Protein AF-A0A938SEF7-F1 (afdb_monomer_lite)

pLDDT: mean 90.18, std 11.45, range [48.34, 98.88]

Radius of gyration: 20.9 Å; chains: 1; bounding box: 61×45×55 Å

Sequence (382 aa):
GDTSIVAHPYFREIFPYLALYFTAPRKSGLPNFADSTYQPDLLPTIKTAQAYIQDPRINQHLREHFQAPAGGLLSVHCFTPVGPSQDYADLPLDRAFNMGWVALRSAWRDEDGTLFAFNSSPSELGHCHRDANSFVVNVAGQWLATDPGYHEPNPGPDRDFSDGTEGHNSVTVDGQGQCRLGGGKIADFFTSPELAYVLGDAASGYTADLLKTFRRHVIYVRPDYFLVFDEMESDGTPRSFASLLHTDTQGRLSVSGATVLIEKNRQRLWTQVLMPSSPEIETAASARYGPYVRIRAPEKFVKGHHLMLLTPQPAAERTALAQPPAQGEARQEGRQFVVIVRLASRQDTVVINPARVSFNFRGQSGNGPVLLIRDGKAYTGQ

Foldseek 3Di:
DDCVVLPDVCLQPPLLVQCQLQQFAPSLAGAQAFQGDRHDPCPQVNLVSCVPNVPQQSLQVCVPNHDQDPDDPSSPPRPHSPHHHDHPQVPFSKDDDQQQKIWHKQGSHDLQIKIKIFGFGLDQDPRHALAHRFIWMDGSSDTFFHAPRRADPDDDDSNCLRRFNVRTQAKDKLNHTFPGPSQKHFPDWFGDPFKIKTKMWRQRSHDLQRWDTWIWIWMCGHPWKIKTKIKTAHNPDFIKMWGKTDDFAQWDWDDDFQWIWIDHPQKIKIKGKQPPVHWDWDWDADPGGGIMIITTDPTTGNIGMTIIMIGIDSHDDPPDPDDGQKDWHWDDDPQKIWIWIDGPVFIKIKIAHPVQQWDDDPNDTGGGGMWIATPNDIDYRD

Structure (mmCIF, N/CA/C/O backbone):
data_AF-A0A938SEF7-F1
#
_entry.id   AF-A0A938SEF7-F1
#
loop_
_atom_site.group_PDB
_atom_site.id
_atom_site.type_symbol
_atom_site.label_atom_id
_atom_site.label_alt_id
_atom_site.label_comp_id
_atom_site.label_asym_id
_atom_site.label_entity_id
_atom_site.label_seq_id
_atom_site.pdbx_PDB_ins_code
_atom_site.Cartn_x
_atom_site.Cartn_y
_atom_site.Cartn_z
_atom_site.occupancy
_atom_site.B_iso_or_equiv
_atom_site.auth_seq_id
_atom_site.auth_comp_id
_atom_site.auth_asym_id
_atom_site.auth_atom_id
_atom_site.pdbx_PDB_model_num
ATOM 1 N N . GLY A 1 1 ? 37.277 -12.737 -15.218 1.00 62.75 1 GLY A N 1
ATOM 2 C CA . GLY A 1 1 ? 36.985 -12.344 -13.827 1.00 62.75 1 GLY A CA 1
ATOM 3 C C . GLY A 1 1 ? 36.251 -13.474 -13.143 1.00 62.75 1 GLY A C 1
ATOM 4 O O . GLY A 1 1 ? 35.706 -14.319 -13.845 1.00 62.75 1 GLY A O 1
ATOM 5 N N . ASP A 1 2 ? 36.267 -13.505 -11.814 1.00 71.50 2 ASP A N 1
ATOM 6 C CA . ASP A 1 2 ? 35.466 -14.451 -11.034 1.00 71.50 2 ASP A CA 1
ATOM 7 C C . ASP A 1 2 ? 33.967 -14.182 -11.260 1.00 71.50 2 ASP A C 1
ATOM 9 O O . ASP A 1 2 ? 33.503 -13.052 -11.118 1.00 71.50 2 ASP A O 1
ATOM 13 N N . THR A 1 3 ? 33.225 -15.214 -11.665 1.00 71.50 3 THR A N 1
ATOM 14 C CA . THR A 1 3 ? 31.781 -15.138 -11.944 1.00 71.50 3 THR A CA 1
ATOM 15 C C . THR A 1 3 ? 30.930 -15.655 -10.781 1.00 71.50 3 THR A C 1
ATOM 17 O O . THR A 1 3 ? 29.703 -15.649 -10.871 1.00 71.50 3 THR A O 1
ATOM 20 N N . SER A 1 4 ? 31.553 -16.061 -9.669 1.00 79.31 4 SER A N 1
ATOM 21 C CA . SER A 1 4 ? 30.877 -16.598 -8.483 1.00 79.31 4 SER A CA 1
ATOM 22 C C . SER A 1 4 ? 29.815 -15.644 -7.918 1.00 79.31 4 SER A C 1
ATOM 24 O O . SER A 1 4 ? 28.716 -16.076 -7.573 1.00 79.31 4 SER A O 1
ATOM 26 N N . ILE A 1 5 ? 30.090 -14.335 -7.915 1.00 76.19 5 ILE A N 1
ATOM 27 C CA . ILE A 1 5 ? 29.175 -13.301 -7.406 1.00 76.19 5 ILE A CA 1
ATOM 28 C C . ILE A 1 5 ? 27.903 -13.216 -8.261 1.00 76.19 5 ILE A C 1
ATOM 30 O O . ILE A 1 5 ? 26.797 -13.251 -7.729 1.00 76.19 5 ILE A O 1
ATOM 34 N N . VAL A 1 6 ? 28.033 -13.156 -9.590 1.00 75.56 6 VAL A N 1
ATOM 35 C CA . VAL A 1 6 ? 26.884 -13.055 -10.517 1.00 75.56 6 VAL A CA 1
ATOM 36 C C . VAL A 1 6 ? 26.132 -14.380 -10.685 1.00 75.56 6 VAL A C 1
ATOM 38 O O . VAL A 1 6 ? 25.010 -14.406 -11.191 1.00 75.56 6 VAL A O 1
ATOM 41 N N . ALA A 1 7 ? 26.728 -15.490 -10.244 1.00 77.19 7 ALA A N 1
ATOM 42 C CA . ALA A 1 7 ? 26.057 -16.779 -10.153 1.00 77.19 7 ALA A CA 1
ATOM 43 C C . ALA A 1 7 ? 25.127 -16.888 -8.932 1.00 77.19 7 ALA A C 1
ATOM 45 O O . ALA A 1 7 ? 24.267 -17.769 -8.915 1.00 77.19 7 ALA A O 1
ATOM 46 N N . HIS A 1 8 ? 25.261 -16.002 -7.937 1.00 84.94 8 HIS A N 1
ATOM 47 C CA . HIS A 1 8 ? 24.421 -16.025 -6.744 1.00 84.94 8 HIS A CA 1
ATOM 48 C C . HIS A 1 8 ? 22.935 -15.785 -7.100 1.00 84.94 8 HIS A C 1
ATOM 50 O O . HIS A 1 8 ? 22.638 -14.843 -7.847 1.00 84.94 8 HIS A O 1
ATOM 56 N N . PRO A 1 9 ? 21.979 -16.558 -6.535 1.00 84.38 9 PRO A N 1
ATOM 57 C CA . PRO A 1 9 ? 20.551 -16.447 -6.860 1.00 84.38 9 PRO A CA 1
ATOM 58 C C . PRO A 1 9 ? 19.982 -15.033 -6.723 1.00 84.38 9 PRO A C 1
ATOM 60 O O . PRO A 1 9 ? 19.141 -14.630 -7.516 1.00 84.38 9 PRO A O 1
ATOM 63 N N . TYR A 1 10 ? 20.494 -14.233 -5.782 1.00 85.19 10 TYR A N 1
ATOM 64 C CA . TYR A 1 10 ? 20.115 -12.822 -5.636 1.00 85.19 10 TYR A CA 1
ATOM 65 C C . TYR A 1 10 ? 20.221 -12.029 -6.948 1.00 85.19 10 TYR A C 1
ATOM 67 O O . TYR A 1 10 ? 19.279 -11.331 -7.325 1.00 85.19 10 TYR A O 1
ATOM 75 N N . PHE A 1 11 ? 21.340 -12.158 -7.665 1.00 82.25 11 PHE A N 1
ATOM 76 C CA . PHE A 1 11 ? 21.549 -11.417 -8.906 1.00 82.25 11 PHE A CA 1
ATOM 77 C C . PHE A 1 11 ? 20.702 -11.965 -10.049 1.00 82.25 11 PHE A C 1
ATOM 79 O O . PHE A 1 11 ? 20.341 -11.192 -10.924 1.00 82.25 11 PHE A O 1
ATOM 86 N N . ARG A 1 12 ? 20.341 -13.253 -10.031 1.00 79.56 12 ARG A N 1
ATOM 87 C CA . ARG A 1 12 ? 19.528 -13.898 -11.076 1.00 79.56 12 ARG A CA 1
ATOM 88 C C . ARG A 1 12 ? 18.030 -13.695 -10.893 1.00 79.56 12 ARG A C 1
ATOM 90 O O . ARG A 1 12 ? 17.324 -13.419 -11.855 1.00 79.56 12 ARG A O 1
ATOM 97 N N . GLU A 1 13 ? 17.550 -13.827 -9.665 1.00 79.88 13 GLU A N 1
ATOM 98 C CA . GLU A 1 13 ? 16.127 -14.009 -9.385 1.00 79.88 13 GLU A CA 1
ATOM 99 C C . GLU A 1 13 ? 15.505 -12.836 -8.638 1.00 79.88 13 GLU A C 1
ATOM 101 O O . GLU A 1 13 ? 14.303 -12.616 -8.774 1.00 79.88 13 GLU A O 1
ATOM 106 N N . ILE A 1 14 ? 16.287 -12.082 -7.861 1.00 85.38 14 ILE A N 1
ATOM 107 C CA . ILE A 1 14 ? 15.764 -11.030 -6.981 1.00 85.38 14 ILE A CA 1
ATOM 108 C C . ILE A 1 14 ? 16.002 -9.662 -7.608 1.00 85.38 14 ILE A 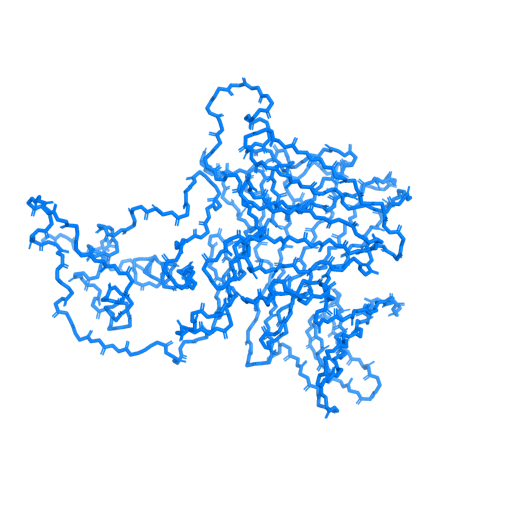C 1
ATOM 110 O O . ILE A 1 14 ? 15.048 -8.976 -7.965 1.00 85.38 14 ILE A O 1
ATOM 114 N N . PHE A 1 15 ? 17.262 -9.268 -7.780 1.00 85.12 15 PHE A N 1
ATOM 115 C CA . PHE A 1 15 ? 17.613 -7.888 -8.105 1.00 85.12 15 PHE A CA 1
ATOM 116 C C . PHE A 1 15 ? 17.077 -7.392 -9.466 1.00 85.12 15 PHE A C 1
ATOM 118 O O . PHE A 1 15 ? 16.442 -6.338 -9.498 1.00 85.12 15 PHE A O 1
ATOM 125 N N . PRO A 1 16 ? 17.226 -8.125 -10.590 1.00 86.25 16 PRO A N 1
ATOM 126 C CA . PRO A 1 16 ? 16.694 -7.670 -11.876 1.00 86.25 16 PRO A CA 1
ATOM 127 C C . PRO A 1 16 ? 15.166 -7.627 -11.891 1.00 86.25 16 PRO A C 1
ATOM 129 O O . PRO A 1 16 ? 14.561 -6.754 -12.510 1.00 86.25 16 PRO A O 1
ATOM 132 N N . TYR A 1 17 ? 14.542 -8.571 -11.189 1.00 91.12 17 TYR A N 1
ATOM 133 C CA . TYR A 1 17 ? 13.095 -8.652 -11.097 1.00 91.12 17 TYR A CA 1
ATOM 134 C C . TYR A 1 17 ? 12.509 -7.599 -10.165 1.00 91.12 17 TYR A C 1
ATOM 136 O O . TYR A 1 17 ? 11.389 -7.172 -10.402 1.00 91.12 17 TYR A O 1
ATOM 144 N N . LEU A 1 18 ? 13.251 -7.122 -9.165 1.00 90.50 18 LEU A N 1
ATOM 145 C CA . LEU A 1 18 ? 12.849 -5.958 -8.381 1.00 90.50 18 LEU A CA 1
ATOM 146 C C . LEU A 1 18 ? 12.614 -4.773 -9.319 1.00 90.50 18 LEU A C 1
ATOM 148 O O . LEU A 1 18 ? 11.522 -4.216 -9.334 1.00 90.50 18 LEU A O 1
ATOM 152 N N . ALA A 1 19 ? 13.587 -4.452 -10.173 1.00 87.12 19 ALA A N 1
ATOM 153 C CA . ALA A 1 19 ? 13.434 -3.367 -11.138 1.00 87.12 19 ALA A CA 1
ATOM 154 C C . ALA A 1 19 ? 12.257 -3.604 -12.097 1.00 87.12 19 ALA A C 1
ATOM 156 O O . ALA A 1 19 ? 11.437 -2.710 -12.291 1.00 87.12 19 ALA A O 1
ATOM 157 N N . LEU A 1 20 ? 12.122 -4.820 -12.636 1.00 91.62 20 LEU A N 1
ATOM 158 C CA . LEU A 1 20 ? 11.031 -5.159 -13.553 1.00 91.62 20 LEU A CA 1
ATOM 159 C C . LEU A 1 20 ? 9.645 -4.996 -12.902 1.00 91.62 20 LEU A C 1
ATOM 161 O O . LEU A 1 20 ? 8.778 -4.342 -13.476 1.00 91.62 20 LEU A O 1
ATOM 165 N N . TYR A 1 21 ? 9.434 -5.546 -11.703 1.00 94.81 21 TYR A N 1
ATOM 166 C CA . TYR A 1 21 ? 8.136 -5.511 -11.016 1.00 94.81 21 TYR A CA 1
ATOM 167 C C . TYR A 1 21 ? 7.803 -4.128 -10.451 1.00 94.81 21 TYR A C 1
ATOM 169 O O . TYR A 1 21 ? 6.645 -3.719 -10.457 1.00 94.81 21 TYR A O 1
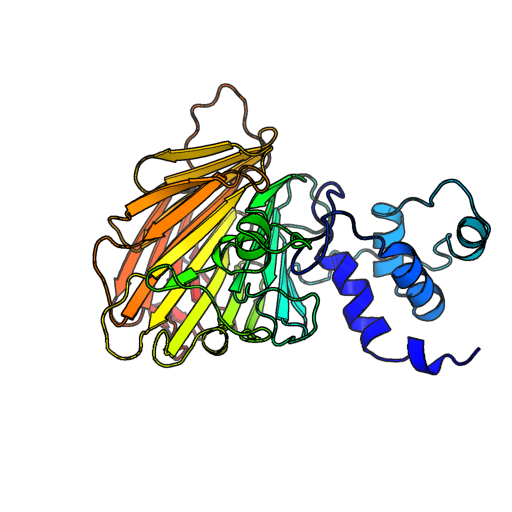ATOM 177 N N . PHE A 1 22 ? 8.794 -3.384 -9.971 1.00 94.25 22 PHE A N 1
ATOM 178 C CA . PHE A 1 22 ? 8.542 -2.090 -9.349 1.00 94.25 22 PHE A CA 1
ATOM 179 C C . PHE A 1 22 ? 8.576 -0.914 -10.324 1.00 94.25 22 PHE A C 1
ATOM 181 O O . PHE A 1 22 ? 8.261 0.203 -9.920 1.00 94.25 22 PHE A O 1
ATOM 188 N N . THR A 1 23 ? 8.927 -1.123 -11.595 1.00 92.75 23 THR A N 1
ATOM 189 C CA . THR A 1 23 ? 8.848 -0.039 -12.577 1.00 92.75 23 THR A CA 1
ATOM 190 C C . THR A 1 23 ? 7.391 0.366 -12.791 1.00 92.75 23 THR A C 1
ATOM 192 O O . THR A 1 23 ? 6.550 -0.414 -13.258 1.00 92.75 23 THR A O 1
ATOM 195 N N . ALA A 1 24 ? 7.097 1.608 -12.424 1.00 94.00 24 ALA A N 1
ATOM 196 C CA . ALA A 1 24 ? 5.777 2.197 -12.505 1.00 94.00 24 ALA A CA 1
ATOM 197 C C . ALA A 1 24 ? 5.360 2.485 -13.963 1.00 94.00 24 ALA A C 1
ATOM 199 O O . ALA A 1 24 ? 6.219 2.689 -14.834 1.00 94.00 24 ALA A O 1
ATOM 200 N N . PRO A 1 25 ? 4.041 2.532 -14.240 1.00 92.62 25 PRO A N 1
ATOM 201 C CA . PRO A 1 25 ? 3.492 2.951 -15.528 1.00 92.62 25 PRO A CA 1
ATOM 202 C C . PRO A 1 25 ? 4.129 4.236 -16.071 1.00 92.62 25 PRO A C 1
ATOM 204 O O . PRO A 1 25 ? 4.585 5.100 -15.322 1.00 92.62 25 PRO A O 1
ATOM 207 N N . ARG A 1 26 ? 4.179 4.361 -17.402 1.00 91.19 26 ARG A N 1
ATOM 208 C CA . ARG A 1 26 ? 4.795 5.504 -18.109 1.00 91.19 26 ARG A CA 1
ATOM 209 C C . ARG A 1 26 ? 6.243 5.796 -17.692 1.00 91.19 26 ARG A C 1
ATOM 211 O O . ARG A 1 26 ? 6.715 6.919 -17.851 1.00 91.19 26 ARG A O 1
ATOM 218 N N . LYS A 1 27 ? 6.958 4.785 -17.180 1.00 88.12 27 LYS A N 1
ATOM 219 C CA . LYS A 1 27 ? 8.359 4.896 -16.739 1.00 88.12 27 LYS A CA 1
ATOM 220 C C . LYS A 1 27 ? 8.532 5.959 -15.651 1.00 88.12 27 LYS A C 1
ATOM 222 O O . LYS A 1 27 ? 9.585 6.582 -15.540 1.00 88.12 27 LYS A O 1
ATOM 227 N N . SER A 1 28 ? 7.503 6.174 -14.831 1.00 89.81 28 SER A N 1
ATOM 228 C CA . SER A 1 28 ? 7.500 7.221 -13.806 1.00 89.81 28 SER A CA 1
ATOM 229 C C . SER A 1 28 ? 8.322 6.865 -12.563 1.00 89.81 28 SER A C 1
ATOM 231 O O . SER A 1 28 ? 8.121 7.467 -11.505 1.00 89.81 28 SER A O 1
ATOM 233 N N . GLY A 1 29 ? 9.214 5.878 -12.667 1.00 90.94 29 GLY A N 1
ATOM 234 C CA . GLY A 1 29 ? 10.132 5.506 -11.604 1.00 90.94 29 GLY A CA 1
ATOM 235 C C . GLY A 1 29 ? 9.803 4.208 -10.874 1.00 90.94 29 GLY A C 1
ATOM 236 O O . GLY A 1 29 ? 9.087 3.353 -11.390 1.00 90.94 29 GLY A O 1
ATOM 237 N N . LEU A 1 30 ? 10.346 4.083 -9.667 1.00 92.62 30 LEU A N 1
ATOM 238 C CA . LEU A 1 30 ? 10.239 2.955 -8.733 1.00 92.62 30 LEU A CA 1
ATOM 239 C C . LEU A 1 30 ? 9.716 3.474 -7.380 1.00 92.62 30 LEU A C 1
ATOM 241 O O . LEU A 1 30 ? 9.927 4.647 -7.106 1.00 92.62 30 LEU A O 1
ATOM 245 N N . PRO A 1 31 ? 9.077 2.668 -6.514 1.00 93.69 31 PRO A N 1
ATOM 246 C CA . PRO A 1 31 ? 8.745 3.078 -5.150 1.00 93.69 31 PRO A CA 1
ATOM 247 C C . PRO A 1 31 ? 9.980 3.567 -4.394 1.00 93.69 31 PRO A C 1
ATOM 249 O O . PRO A 1 31 ? 11.059 2.983 -4.510 1.00 93.69 31 PRO A O 1
ATOM 252 N N . ASN A 1 32 ? 9.802 4.603 -3.585 1.00 92.56 32 ASN A N 1
ATOM 253 C CA . ASN A 1 32 ? 10.858 5.245 -2.813 1.00 92.56 32 ASN A CA 1
ATOM 254 C C . ASN A 1 32 ? 10.803 4.888 -1.319 1.00 92.56 32 ASN A C 1
ATOM 256 O O . ASN A 1 32 ? 11.048 5.758 -0.496 1.00 92.56 32 ASN A O 1
ATOM 260 N N . PHE A 1 33 ? 10.485 3.640 -0.964 1.00 92.38 33 PHE A N 1
ATOM 261 C CA . PHE A 1 33 ? 10.614 3.193 0.428 1.00 92.38 33 PHE A CA 1
ATOM 262 C C . PHE A 1 33 ? 12.061 3.310 0.905 1.00 92.38 33 PHE A C 1
ATOM 264 O O . PHE A 1 33 ? 12.984 3.145 0.094 1.00 92.38 33 PHE A O 1
ATOM 271 N N . ALA A 1 34 ? 12.241 3.476 2.220 1.00 89.00 34 ALA A N 1
ATOM 272 C CA . ALA A 1 34 ? 13.547 3.725 2.821 1.00 89.00 34 ALA A CA 1
ATOM 273 C C . ALA A 1 34 ? 14.205 4.988 2.218 1.00 89.00 34 ALA A C 1
ATOM 275 O O . ALA A 1 34 ? 13.573 5.783 1.519 1.00 89.00 34 ALA A O 1
ATOM 276 N N . ASP A 1 35 ? 15.491 5.204 2.481 1.00 90.25 35 ASP A N 1
ATOM 277 C CA . ASP A 1 35 ? 16.241 6.295 1.857 1.00 90.25 35 ASP A CA 1
ATOM 278 C C . ASP A 1 35 ? 16.407 6.071 0.347 1.00 90.25 35 ASP A C 1
ATOM 280 O O . ASP A 1 35 ? 17.378 5.476 -0.129 1.00 90.25 35 ASP A O 1
ATOM 284 N N . SER A 1 36 ? 15.429 6.549 -0.416 1.00 89.50 36 SER A N 1
ATOM 285 C CA . SER A 1 36 ? 15.366 6.386 -1.862 1.00 89.50 36 SER A CA 1
ATOM 286 C C . SER A 1 36 ? 14.659 7.569 -2.532 1.00 89.50 36 SER A C 1
ATOM 288 O O . SER A 1 36 ? 14.130 8.481 -1.893 1.00 89.50 36 SER A O 1
ATOM 290 N N . THR A 1 37 ? 14.655 7.559 -3.863 1.00 87.88 37 THR A N 1
ATOM 291 C CA . THR A 1 37 ? 13.859 8.466 -4.699 1.00 87.88 37 THR A CA 1
ATOM 292 C C . THR A 1 37 ? 13.035 7.649 -5.682 1.00 87.88 37 THR A C 1
ATOM 294 O O . THR A 1 37 ? 13.313 6.472 -5.898 1.00 87.88 37 THR A O 1
ATOM 297 N N . TYR A 1 38 ? 12.067 8.280 -6.349 1.00 86.88 38 TYR A N 1
ATOM 298 C CA . TYR A 1 38 ? 11.345 7.604 -7.424 1.00 86.88 38 TYR A CA 1
ATOM 299 C C . TYR A 1 38 ? 12.230 7.296 -8.646 1.00 86.88 38 TYR A C 1
ATOM 301 O O . TYR A 1 38 ? 11.836 6.506 -9.490 1.00 86.88 38 TYR A O 1
ATOM 309 N N . GLN A 1 39 ? 13.427 7.874 -8.773 1.00 85.06 39 GLN A N 1
ATOM 310 C CA . GLN A 1 39 ? 14.319 7.677 -9.925 1.00 85.06 39 GLN A CA 1
ATOM 311 C C . GLN A 1 39 ? 15.716 7.217 -9.466 1.00 85.06 39 GLN A C 1
ATOM 313 O O . GLN A 1 39 ? 16.695 7.940 -9.660 1.00 85.06 39 GLN A O 1
ATOM 318 N N . PRO A 1 40 ? 15.839 6.042 -8.817 1.00 80.19 40 PRO A N 1
ATOM 319 C CA . PRO A 1 40 ? 17.132 5.549 -8.364 1.00 80.19 40 PRO A CA 1
ATOM 320 C C . PRO A 1 40 ? 17.989 5.105 -9.558 1.00 80.19 40 PRO A C 1
ATOM 322 O O . PRO A 1 40 ? 17.497 4.468 -10.494 1.00 80.19 40 PRO A O 1
ATOM 325 N N . ASP A 1 41 ? 19.294 5.383 -9.507 1.00 75.88 41 ASP A N 1
ATOM 326 C CA . ASP A 1 41 ? 20.234 4.932 -10.538 1.00 75.88 41 ASP A CA 1
ATOM 327 C C . ASP A 1 41 ? 20.611 3.453 -10.337 1.00 75.88 41 ASP A C 1
ATOM 329 O O . ASP A 1 41 ? 21.680 3.102 -9.841 1.00 75.88 41 ASP A O 1
ATOM 333 N N . LEU A 1 42 ? 19.690 2.554 -10.696 1.00 76.00 42 LEU A N 1
ATOM 334 C CA . LEU A 1 42 ? 19.918 1.101 -10.662 1.00 76.00 42 LEU A CA 1
ATOM 335 C C . LEU A 1 42 ? 20.573 0.573 -11.945 1.00 76.00 42 LEU A C 1
ATOM 337 O O . LEU A 1 42 ? 20.944 -0.602 -12.031 1.00 76.00 42 LEU A O 1
ATOM 341 N N . LEU A 1 43 ? 20.699 1.428 -12.960 1.00 72.62 43 LEU A N 1
ATOM 342 C CA . LEU A 1 43 ? 21.055 1.038 -14.316 1.00 72.62 43 LEU A CA 1
ATOM 343 C C . LEU A 1 43 ? 22.419 0.350 -14.429 1.00 72.62 43 LEU A C 1
ATOM 345 O O . LEU A 1 43 ? 22.473 -0.731 -15.030 1.00 72.62 43 LEU A O 1
ATOM 349 N N . PRO A 1 44 ? 23.510 0.911 -13.868 1.00 73.50 44 PRO A N 1
ATOM 350 C CA . PRO A 1 44 ? 24.823 0.281 -13.926 1.00 73.50 44 PRO A CA 1
ATOM 351 C C . PRO A 1 44 ? 24.809 -1.125 -13.326 1.00 73.50 44 PRO A C 1
ATOM 353 O O . PRO A 1 44 ? 25.354 -2.058 -13.919 1.00 73.50 44 PRO A O 1
ATOM 356 N N . THR A 1 45 ? 24.131 -1.304 -12.192 1.00 76.94 45 THR A N 1
ATOM 357 C CA . THR A 1 45 ? 24.077 -2.583 -11.480 1.00 76.94 45 THR A CA 1
ATOM 358 C C . THR A 1 45 ? 23.265 -3.619 -12.252 1.00 76.94 45 THR A C 1
ATOM 360 O O . THR A 1 45 ? 23.736 -4.741 -12.441 1.00 76.94 45 THR A O 1
ATOM 363 N N . ILE A 1 46 ? 22.077 -3.258 -12.759 1.00 77.62 46 ILE A N 1
ATOM 364 C CA . ILE A 1 46 ? 21.219 -4.199 -13.502 1.00 77.62 46 ILE A CA 1
ATOM 365 C C . ILE A 1 46 ? 21.903 -4.615 -14.805 1.00 77.62 46 ILE A C 1
ATOM 367 O O . ILE A 1 46 ? 21.933 -5.803 -15.126 1.00 77.62 46 ILE A O 1
ATOM 371 N N . LYS A 1 47 ? 22.499 -3.667 -15.540 1.00 74.94 47 LYS A N 1
ATOM 372 C CA . LYS A 1 47 ? 23.218 -3.978 -16.783 1.00 74.94 47 LYS A CA 1
ATOM 373 C C . LYS A 1 47 ? 24.458 -4.832 -16.533 1.00 74.94 47 LYS A C 1
ATOM 375 O O . LYS A 1 47 ? 24.686 -5.780 -17.279 1.00 74.94 47 LYS A O 1
ATOM 380 N N . THR A 1 48 ? 25.211 -4.555 -15.466 1.00 75.19 48 THR A N 1
ATOM 381 C CA . THR A 1 48 ? 26.360 -5.385 -15.074 1.00 75.19 48 THR A CA 1
ATOM 382 C C . THR A 1 48 ? 25.918 -6.810 -14.769 1.00 75.19 48 THR A C 1
ATOM 384 O O . THR A 1 48 ? 26.504 -7.742 -15.304 1.00 75.19 48 THR A O 1
ATOM 387 N N . ALA A 1 49 ? 24.851 -6.995 -13.986 1.00 76.38 49 ALA A N 1
ATOM 388 C CA . ALA A 1 49 ? 24.303 -8.321 -13.714 1.00 76.38 49 ALA A CA 1
ATOM 389 C C . ALA A 1 49 ? 23.839 -9.014 -15.013 1.00 76.38 49 ALA A C 1
ATOM 391 O O . ALA A 1 49 ? 24.163 -10.179 -15.251 1.00 76.38 49 ALA A O 1
ATOM 392 N N . GLN A 1 50 ? 23.153 -8.288 -15.903 1.00 78.69 50 GLN A N 1
ATOM 393 C CA . GLN A 1 50 ? 22.635 -8.851 -17.152 1.00 78.69 50 GLN A CA 1
ATOM 394 C C . GLN A 1 50 ? 23.689 -9.194 -18.202 1.00 78.69 50 GLN A C 1
ATOM 396 O O . GLN A 1 50 ? 23.452 -10.096 -19.003 1.00 78.69 50 GLN A O 1
ATOM 401 N N . ALA A 1 51 ? 24.870 -8.571 -18.164 1.00 75.62 51 ALA A N 1
ATOM 402 C CA . ALA A 1 51 ? 25.996 -8.987 -18.999 1.00 75.62 51 ALA A CA 1
ATOM 403 C C . ALA A 1 51 ? 26.392 -10.460 -18.764 1.00 75.62 51 ALA A C 1
ATOM 405 O O . ALA A 1 51 ? 26.914 -11.100 -19.675 1.00 75.62 51 ALA A O 1
ATOM 406 N N . TYR A 1 52 ? 26.102 -11.003 -17.574 1.00 75.56 52 TYR A N 1
ATOM 407 C CA . TYR A 1 52 ? 26.393 -12.391 -17.205 1.00 75.56 52 TYR A CA 1
ATOM 408 C C . TYR A 1 52 ? 25.155 -13.293 -17.181 1.00 75.56 52 TYR A C 1
ATOM 410 O O . TYR A 1 52 ? 25.251 -14.459 -17.549 1.00 75.56 52 TYR A O 1
ATOM 418 N N . ILE A 1 53 ? 24.007 -12.784 -16.721 1.00 80.88 53 ILE A N 1
ATOM 419 C CA . ILE A 1 53 ? 22.788 -13.591 -16.534 1.00 80.88 53 ILE A CA 1
ATOM 420 C C . ILE A 1 53 ? 22.054 -13.808 -17.855 1.00 80.88 53 ILE A C 1
ATOM 422 O O . ILE A 1 53 ? 21.548 -14.901 -18.091 1.00 80.88 53 ILE A O 1
ATOM 426 N N . GLN A 1 54 ? 22.015 -12.775 -18.703 1.00 81.56 54 GLN A N 1
ATOM 427 C CA . GLN A 1 54 ? 21.375 -12.786 -20.017 1.00 81.56 54 GLN A CA 1
ATOM 428 C C . GLN A 1 54 ? 19.907 -13.261 -20.002 1.00 81.56 54 GLN A C 1
ATOM 430 O O . GLN A 1 54 ? 19.467 -13.917 -20.945 1.00 81.56 54 GLN A O 1
ATOM 435 N N . ASP A 1 55 ? 19.127 -12.909 -18.968 1.00 87.69 55 ASP A N 1
ATOM 436 C CA . ASP A 1 55 ? 17.688 -13.220 -18.949 1.00 87.69 55 ASP A CA 1
ATOM 437 C C . ASP A 1 55 ? 16.982 -12.384 -20.038 1.00 87.69 55 ASP A C 1
ATOM 439 O O . ASP A 1 55 ? 16.987 -11.145 -19.970 1.00 87.69 55 ASP A O 1
ATOM 443 N N . PRO A 1 56 ? 16.366 -13.022 -21.051 1.00 89.56 56 PRO A N 1
ATOM 444 C CA . PRO A 1 56 ? 15.804 -12.313 -22.193 1.00 89.56 56 PRO A CA 1
ATOM 445 C C . PRO A 1 56 ? 14.617 -11.413 -21.819 1.00 89.56 56 PRO A C 1
ATOM 447 O O . PRO A 1 56 ? 14.367 -10.420 -22.506 1.00 89.56 56 PRO A O 1
ATOM 450 N N . ARG A 1 57 ? 13.922 -11.687 -20.709 1.00 90.69 57 ARG A N 1
ATOM 451 C CA . ARG A 1 57 ? 12.824 -10.842 -20.210 1.00 90.69 57 ARG A CA 1
ATOM 452 C C . ARG A 1 57 ? 13.341 -9.529 -19.648 1.00 90.69 57 ARG A C 1
ATOM 454 O O . ARG A 1 57 ? 12.798 -8.461 -19.924 1.00 90.69 57 ARG A O 1
ATOM 461 N N . ILE A 1 58 ? 14.443 -9.586 -18.908 1.00 88.50 58 ILE A N 1
ATOM 462 C CA . ILE A 1 58 ? 15.068 -8.378 -18.372 1.00 88.50 58 ILE A CA 1
ATOM 463 C C . ILE A 1 58 ? 15.719 -7.569 -19.494 1.00 88.50 58 ILE A C 1
ATOM 465 O O . ILE A 1 58 ? 15.632 -6.345 -19.475 1.00 88.50 58 ILE A O 1
ATOM 469 N N . ASN A 1 59 ? 16.308 -8.214 -20.508 1.00 86.88 59 ASN A N 1
ATOM 470 C CA . ASN A 1 59 ? 16.792 -7.504 -21.697 1.00 86.88 59 ASN A CA 1
ATOM 471 C C . ASN A 1 59 ? 15.669 -6.711 -22.377 1.00 86.88 59 ASN A C 1
ATOM 473 O O . ASN A 1 59 ? 15.882 -5.558 -22.755 1.00 86.88 59 ASN A O 1
ATOM 477 N N . GLN A 1 60 ? 14.474 -7.300 -22.488 1.00 88.31 60 GLN A N 1
ATOM 478 C CA . GLN A 1 60 ? 13.303 -6.609 -23.019 1.00 88.31 60 GLN A CA 1
ATOM 479 C C . GLN A 1 60 ? 12.924 -5.401 -22.159 1.00 88.31 60 GLN A C 1
ATOM 481 O O . GLN A 1 60 ? 12.794 -4.292 -22.676 1.00 88.31 60 GLN A O 1
ATOM 486 N N . HIS A 1 61 ? 12.828 -5.591 -20.844 1.00 87.56 61 HIS A N 1
ATOM 487 C CA . HIS A 1 61 ? 12.507 -4.513 -19.915 1.00 87.56 61 HIS A CA 1
ATOM 488 C C . HIS A 1 61 ? 13.530 -3.366 -19.980 1.00 87.56 61 HIS A C 1
ATOM 490 O O . HIS A 1 61 ? 13.145 -2.198 -20.075 1.00 87.56 61 HIS A O 1
ATOM 496 N N . LEU A 1 62 ? 14.827 -3.696 -20.018 1.00 83.19 62 LEU A N 1
ATOM 497 C CA . LEU A 1 62 ? 15.921 -2.733 -20.139 1.00 83.19 62 LEU A CA 1
ATOM 498 C C . LEU A 1 62 ? 15.826 -1.895 -21.418 1.00 83.19 62 LEU A C 1
ATOM 500 O O . LEU A 1 62 ? 16.018 -0.684 -21.354 1.00 83.19 62 LEU A O 1
ATOM 504 N N . ARG A 1 63 ? 15.512 -2.518 -22.562 1.00 81.94 63 ARG A N 1
ATOM 505 C CA . ARG A 1 63 ? 15.338 -1.819 -23.851 1.00 81.94 63 ARG A CA 1
ATOM 506 C C . ARG A 1 63 ? 14.181 -0.827 -23.824 1.00 81.94 63 ARG A C 1
ATOM 508 O O . ARG A 1 63 ? 14.258 0.225 -24.449 1.00 81.94 63 ARG A O 1
ATOM 515 N N . GLU A 1 64 ? 13.112 -1.167 -23.117 1.00 82.19 64 GLU A N 1
ATOM 516 C CA . GLU A 1 64 ? 11.908 -0.345 -23.065 1.00 82.19 64 GLU A CA 1
ATOM 517 C C . GLU A 1 64 ? 12.021 0.803 -22.074 1.00 82.19 64 GLU A C 1
ATOM 519 O O . GLU A 1 64 ? 11.597 1.916 -22.380 1.00 82.19 64 GLU A O 1
ATOM 524 N N . HIS A 1 65 ? 12.572 0.549 -20.890 1.00 78.19 65 HIS A N 1
ATOM 525 C CA . HIS A 1 65 ? 12.451 1.466 -19.758 1.00 78.19 65 HIS A CA 1
ATOM 526 C C . HIS A 1 65 ? 13.698 2.313 -19.532 1.00 78.19 65 HIS A C 1
ATOM 528 O O . HIS A 1 65 ? 13.606 3.348 -18.877 1.00 78.19 65 HIS A O 1
ATOM 534 N N . PHE A 1 66 ? 14.835 1.942 -20.124 1.00 69.94 66 PHE A N 1
ATOM 535 C CA . PHE A 1 66 ? 16.097 2.606 -19.844 1.00 69.94 66 PHE A CA 1
ATOM 536 C C . PHE A 1 66 ? 16.851 3.002 -21.113 1.00 69.94 66 PHE A C 1
ATOM 538 O O . PHE A 1 66 ? 17.252 2.169 -21.925 1.00 69.94 66 PHE A O 1
ATOM 545 N N . GLN A 1 67 ? 17.098 4.302 -21.259 1.00 61.59 67 GLN A N 1
ATOM 546 C CA . GLN A 1 67 ? 17.931 4.843 -22.331 1.00 61.59 67 GLN A CA 1
ATOM 547 C C . GLN A 1 67 ? 19.404 4.848 -21.904 1.00 61.59 67 GLN A C 1
ATOM 549 O O . GLN A 1 67 ? 19.721 4.935 -20.717 1.00 61.59 67 GLN A O 1
ATOM 554 N N . ALA A 1 68 ? 20.326 4.724 -22.861 1.00 56.25 68 ALA A N 1
ATOM 555 C CA . ALA A 1 68 ? 21.739 4.937 -22.564 1.00 56.25 68 ALA A CA 1
ATOM 556 C C . ALA A 1 68 ? 21.959 6.426 -22.219 1.00 56.25 68 ALA A C 1
ATOM 558 O O . ALA A 1 68 ? 21.488 7.281 -22.971 1.00 56.25 68 ALA A O 1
ATOM 559 N N . PRO A 1 69 ? 22.645 6.759 -21.111 1.00 55.19 69 PRO A N 1
ATOM 560 C CA . PRO A 1 69 ? 23.019 8.132 -20.825 1.00 55.19 69 PRO A CA 1
ATOM 561 C C . PRO A 1 69 ? 23.952 8.650 -21.923 1.00 55.19 69 PRO A C 1
ATOM 563 O O . PRO A 1 69 ? 24.768 7.909 -22.478 1.00 55.19 69 PRO A O 1
ATOM 566 N N . ALA A 1 70 ? 23.835 9.938 -22.232 1.00 48.34 70 ALA A N 1
ATOM 567 C CA . ALA A 1 70 ? 24.724 10.602 -23.169 1.00 48.34 70 ALA A CA 1
ATOM 568 C C . ALA A 1 70 ? 26.102 10.834 -22.514 1.00 48.34 70 ALA A C 1
ATOM 570 O O . ALA A 1 70 ? 26.294 11.808 -21.794 1.00 48.34 70 ALA A O 1
ATOM 571 N N . GLY A 1 71 ? 27.069 9.951 -22.786 1.00 52.53 71 GLY A N 1
ATOM 572 C CA . GLY A 1 71 ? 28.501 10.198 -22.560 1.00 52.53 71 GLY A CA 1
ATOM 573 C C . GLY A 1 71 ? 29.143 9.526 -21.332 1.00 52.53 71 GLY A C 1
ATOM 574 O O . GLY A 1 71 ? 28.517 9.309 -20.300 1.00 52.53 71 GLY A O 1
ATOM 575 N N . GLY A 1 72 ? 30.441 9.204 -21.467 1.00 54.62 72 GLY A N 1
ATOM 576 C CA . GLY A 1 72 ? 31.310 8.583 -20.449 1.00 54.62 72 GLY A CA 1
ATOM 577 C C . GLY A 1 72 ? 31.854 7.202 -20.856 1.00 54.62 72 GLY A C 1
ATOM 578 O O . GLY A 1 72 ? 31.182 6.451 -21.551 1.00 54.62 72 GLY A O 1
ATOM 579 N N . LEU A 1 73 ? 33.065 6.821 -20.431 1.00 53.50 73 LEU A N 1
ATOM 580 C CA . LEU A 1 73 ? 33.679 5.525 -20.796 1.00 53.50 73 LEU A CA 1
ATOM 581 C C . LEU A 1 73 ? 32.831 4.322 -20.340 1.00 53.50 73 LEU A C 1
ATOM 583 O O . LEU A 1 73 ? 32.661 3.357 -21.086 1.00 53.50 73 LEU A O 1
ATOM 587 N N . LEU A 1 74 ? 32.232 4.421 -19.147 1.00 51.72 74 LEU A N 1
ATOM 588 C CA . LEU A 1 74 ? 31.276 3.430 -18.656 1.00 51.72 74 LEU A CA 1
ATOM 589 C C . LEU A 1 74 ? 30.080 3.330 -19.613 1.00 51.72 74 LEU A C 1
ATOM 591 O O . LEU A 1 74 ? 29.732 2.211 -19.976 1.00 51.72 74 LEU A O 1
ATOM 595 N N . SER A 1 75 ? 29.558 4.469 -20.109 1.00 52.97 75 SER A N 1
ATOM 596 C CA . SER A 1 75 ? 28.409 4.584 -21.035 1.00 52.97 75 SER A CA 1
ATOM 597 C C . SER A 1 75 ? 28.569 3.854 -22.377 1.00 52.97 75 SER A C 1
ATOM 599 O O . SER A 1 75 ? 27.571 3.555 -23.018 1.00 52.97 75 SER A O 1
ATOM 601 N N . VAL A 1 76 ? 29.796 3.542 -22.811 1.00 51.50 76 VAL A N 1
ATOM 602 C CA . VAL A 1 76 ? 30.066 2.952 -24.138 1.00 51.50 76 VAL A CA 1
ATOM 603 C C . VAL A 1 76 ? 30.338 1.444 -24.065 1.00 51.50 76 VAL A C 1
ATOM 605 O O . VAL A 1 76 ? 29.981 0.717 -24.987 1.00 51.50 76 VAL A O 1
ATOM 608 N N . HIS A 1 77 ? 30.930 0.938 -22.976 1.00 51.84 77 HIS A N 1
ATOM 609 C CA . HIS A 1 77 ? 31.266 -0.492 -22.840 1.00 51.84 77 HIS A CA 1
ATOM 610 C C . HIS A 1 77 ? 30.205 -1.332 -22.111 1.00 51.84 77 HIS A C 1
ATOM 612 O O . HIS A 1 77 ? 30.117 -2.532 -22.351 1.00 51.84 77 HIS A O 1
ATOM 618 N N . CYS A 1 78 ? 29.368 -0.729 -21.261 1.00 52.69 78 CYS A N 1
ATOM 619 C CA . CYS A 1 78 ? 28.407 -1.467 -20.425 1.00 52.69 78 CYS A CA 1
ATOM 620 C C . CYS A 1 78 ? 26.932 -1.338 -20.869 1.00 52.69 78 CYS A C 1
ATOM 622 O O . CYS A 1 78 ? 26.042 -1.761 -20.133 1.00 52.69 78 CYS A O 1
ATOM 624 N N . PHE A 1 79 ? 26.631 -0.704 -22.014 1.00 54.66 79 PHE A N 1
ATOM 625 C CA . PHE A 1 79 ? 25.309 -0.076 -22.210 1.00 54.66 79 PHE A CA 1
ATOM 626 C C . PHE A 1 79 ? 24.400 -0.642 -23.297 1.00 54.66 79 PHE A C 1
ATOM 628 O O . PHE A 1 79 ? 23.227 -0.253 -23.308 1.00 54.66 79 PHE A O 1
ATOM 635 N N . THR A 1 80 ? 24.848 -1.592 -24.116 1.00 56.81 80 THR A N 1
ATOM 636 C CA . THR A 1 80 ? 23.986 -2.237 -25.120 1.00 56.81 80 THR A CA 1
ATOM 637 C C . THR A 1 80 ? 23.555 -3.620 -24.624 1.00 56.81 80 THR A C 1
ATOM 639 O O . THR A 1 80 ? 24.425 -4.455 -24.390 1.00 56.81 80 THR A O 1
ATOM 642 N N . PRO A 1 81 ? 22.249 -3.914 -24.458 1.00 58.06 81 PRO A N 1
ATOM 643 C CA . PRO A 1 81 ? 21.787 -5.268 -24.158 1.00 58.06 81 PRO A CA 1
ATOM 644 C C . PRO A 1 81 ? 22.128 -6.190 -25.334 1.00 58.06 81 PRO A C 1
ATOM 646 O O . PRO A 1 81 ? 21.472 -6.135 -26.378 1.00 58.06 81 PRO A O 1
ATOM 649 N N . VAL A 1 82 ? 23.170 -7.009 -25.180 1.00 62.03 82 VAL A N 1
ATOM 650 C CA . VAL A 1 82 ? 23.739 -7.827 -26.271 1.00 62.03 82 VAL A CA 1
ATOM 651 C C . VAL A 1 82 ? 22.986 -9.148 -26.499 1.00 62.03 82 VAL A C 1
ATOM 653 O O . VAL A 1 82 ? 23.334 -9.904 -27.399 1.00 62.03 82 VAL A O 1
ATOM 656 N N . GLY A 1 83 ? 21.963 -9.443 -25.690 1.00 74.88 83 GLY A N 1
ATOM 657 C CA . GLY A 1 83 ? 21.245 -10.721 -25.705 1.00 74.88 83 GLY A CA 1
ATOM 658 C C . GLY A 1 83 ? 19.886 -10.695 -26.419 1.00 74.88 83 GLY A C 1
ATOM 659 O O . GLY A 1 83 ? 19.373 -9.627 -26.772 1.00 74.88 83 GLY A O 1
ATOM 660 N N . PRO A 1 84 ? 19.262 -11.867 -26.622 1.00 83.62 84 PRO A N 1
ATOM 661 C CA . PRO A 1 84 ? 17.886 -11.958 -27.100 1.00 83.62 84 PRO A CA 1
ATOM 662 C C . PRO A 1 84 ? 16.911 -11.288 -26.118 1.00 83.62 84 PRO A C 1
ATOM 664 O O . PRO A 1 84 ? 17.213 -11.115 -24.935 1.00 83.62 84 PRO A O 1
ATOM 667 N N . SER A 1 85 ? 15.741 -10.912 -26.632 1.00 86.88 85 SER A N 1
ATOM 668 C CA . SER A 1 85 ? 14.620 -10.380 -25.855 1.00 86.88 85 SER A CA 1
ATOM 669 C C . SER A 1 85 ? 13.467 -11.376 -25.847 1.00 86.88 85 SER A C 1
ATOM 671 O O . SER A 1 85 ? 13.198 -12.003 -26.869 1.00 86.88 85 SER A O 1
ATOM 673 N N . GLN A 1 86 ? 12.751 -11.450 -24.730 1.00 89.94 86 GLN A N 1
ATOM 674 C CA . GLN A 1 86 ? 11.502 -12.191 -24.578 1.00 89.94 86 GLN A CA 1
ATOM 675 C C . GLN A 1 86 ? 10.488 -11.286 -23.876 1.00 89.94 86 GLN A C 1
ATOM 677 O O . GLN A 1 86 ? 10.861 -10.498 -23.007 1.00 89.94 86 GLN A O 1
ATOM 682 N N . ASP A 1 87 ? 9.214 -11.380 -24.251 1.00 86.12 87 ASP A N 1
ATOM 683 C CA . ASP A 1 87 ? 8.158 -10.716 -23.489 1.00 86.12 87 ASP A CA 1
ATOM 684 C C . ASP A 1 87 ? 8.017 -11.344 -22.093 1.00 86.12 87 ASP A C 1
ATOM 686 O O . ASP A 1 87 ? 8.415 -12.483 -21.864 1.00 86.12 87 ASP A O 1
ATOM 690 N N . TYR A 1 88 ? 7.459 -10.587 -21.159 1.00 85.06 88 TYR A N 1
ATOM 691 C CA . TYR A 1 88 ? 7.253 -10.985 -19.766 1.00 85.06 88 TYR A CA 1
ATOM 692 C C . TYR A 1 88 ? 5.769 -10.973 -19.385 1.00 85.06 88 TYR A C 1
ATOM 694 O O . TYR A 1 88 ? 5.423 -10.909 -18.209 1.00 85.06 88 TYR A O 1
ATOM 702 N N . ALA A 1 89 ? 4.883 -11.041 -20.384 1.00 84.50 89 ALA A N 1
ATOM 703 C CA . ALA A 1 89 ? 3.437 -11.136 -20.198 1.00 84.50 89 ALA A CA 1
ATOM 704 C C . ALA A 1 89 ? 2.993 -12.445 -19.515 1.00 84.50 89 ALA A C 1
ATOM 706 O O . ALA A 1 89 ? 1.895 -12.502 -18.970 1.00 84.50 89 ALA A O 1
ATOM 707 N N . ASP A 1 90 ? 3.839 -13.478 -19.538 1.00 87.00 90 ASP A N 1
ATOM 708 C CA . ASP A 1 90 ? 3.647 -14.762 -18.858 1.00 87.00 90 ASP A CA 1
ATOM 709 C C . ASP A 1 90 ? 3.988 -14.713 -17.360 1.00 87.00 90 ASP A C 1
ATOM 711 O O . ASP A 1 90 ? 3.612 -15.615 -16.611 1.00 87.00 90 ASP A O 1
ATOM 715 N N . LEU A 1 91 ? 4.689 -13.669 -16.905 1.00 92.00 91 LEU A N 1
ATOM 716 C CA . LEU A 1 91 ? 4.975 -13.492 -15.489 1.00 92.00 91 LEU A CA 1
ATOM 717 C C . LEU A 1 91 ? 3.704 -13.094 -14.729 1.00 92.00 91 LEU A C 1
ATOM 719 O O . LEU A 1 91 ? 2.953 -12.235 -15.212 1.00 92.00 91 LEU A O 1
ATOM 723 N N . PRO A 1 92 ? 3.503 -13.620 -13.504 1.00 94.12 92 PRO A N 1
ATOM 724 C CA . PRO A 1 92 ? 2.484 -13.107 -12.602 1.00 94.12 92 PRO A CA 1
ATOM 725 C C . PRO A 1 92 ? 2.613 -11.593 -12.454 1.00 94.12 92 PRO A C 1
ATOM 727 O O . PRO A 1 92 ? 3.715 -11.058 -12.384 1.00 94.12 92 PRO A O 1
ATOM 730 N N . LEU A 1 93 ? 1.487 -10.891 -12.390 1.00 95.38 93 LEU A N 1
ATOM 731 C CA . LEU A 1 93 ? 1.490 -9.432 -12.257 1.00 95.38 93 LEU A CA 1
ATOM 732 C C . LEU A 1 93 ? 1.984 -8.957 -10.884 1.00 95.38 93 LEU A C 1
ATOM 734 O O . LEU A 1 93 ? 2.364 -7.794 -10.742 1.00 95.38 93 LEU A O 1
ATOM 738 N N . ASP A 1 94 ? 1.989 -9.852 -9.897 1.00 97.19 94 ASP A N 1
ATOM 739 C CA . ASP A 1 94 ? 2.379 -9.556 -8.527 1.00 97.19 94 ASP A CA 1
ATOM 740 C C . ASP A 1 94 ? 3.561 -10.397 -8.088 1.00 97.19 94 ASP A C 1
ATOM 742 O O . ASP A 1 94 ? 3.714 -11.554 -8.489 1.00 97.19 94 ASP A O 1
ATOM 746 N N . ARG A 1 95 ? 4.348 -9.845 -7.170 1.00 97.19 95 ARG A N 1
ATOM 747 C CA . ARG A 1 95 ? 5.430 -10.592 -6.543 1.00 97.19 95 ARG A CA 1
ATOM 748 C C . ARG A 1 95 ? 5.766 -10.048 -5.172 1.00 97.19 95 ARG A C 1
ATOM 750 O O . ARG A 1 95 ? 5.998 -8.851 -5.019 1.00 97.19 95 ARG A O 1
ATOM 757 N N . ALA A 1 96 ? 5.867 -10.957 -4.208 1.00 97.25 96 ALA A N 1
ATOM 758 C CA . ALA A 1 96 ? 6.518 -10.706 -2.934 1.00 97.25 96 ALA A CA 1
ATOM 759 C C . ALA A 1 96 ? 8.014 -11.032 -3.026 1.00 97.25 96 ALA A C 1
ATOM 761 O O . ALA A 1 96 ? 8.420 -12.062 -3.571 1.00 97.25 96 ALA A O 1
ATOM 762 N N . PHE A 1 97 ? 8.836 -10.147 -2.478 1.00 95.38 97 PHE A N 1
ATOM 763 C CA . PHE A 1 97 ? 10.276 -10.310 -2.362 1.00 95.38 97 PHE A CA 1
ATOM 764 C C . PHE A 1 97 ? 10.636 -10.579 -0.901 1.00 95.38 97 PHE A C 1
ATOM 766 O O . PHE A 1 97 ? 10.045 -10.016 0.019 1.00 95.38 97 PHE A O 1
ATOM 773 N N . ASN A 1 98 ? 11.648 -11.417 -0.678 1.00 90.06 98 ASN A N 1
ATOM 774 C CA . ASN A 1 98 ? 12.101 -11.812 0.660 1.00 90.06 98 ASN A CA 1
ATOM 775 C C . ASN A 1 98 ? 12.594 -10.641 1.535 1.00 90.06 98 ASN A C 1
ATOM 777 O O . ASN A 1 98 ? 12.639 -10.777 2.751 1.00 90.06 98 ASN A O 1
ATOM 781 N N . MET A 1 99 ? 12.917 -9.491 0.934 1.00 92.12 99 MET A N 1
ATOM 782 C CA . MET A 1 99 ? 13.229 -8.245 1.646 1.00 92.12 99 MET A CA 1
ATOM 783 C C . MET A 1 99 ? 12.005 -7.562 2.280 1.00 92.12 99 MET A C 1
ATOM 785 O O . MET A 1 99 ? 12.145 -6.522 2.917 1.00 92.12 99 MET A O 1
ATOM 789 N N . GLY A 1 100 ? 10.811 -8.131 2.107 1.00 95.88 100 GLY A N 1
ATOM 790 C CA . GLY A 1 100 ? 9.566 -7.633 2.683 1.00 95.88 100 GLY A CA 1
ATOM 791 C C . GLY A 1 100 ? 8.812 -6.640 1.803 1.00 95.88 100 GLY A C 1
ATOM 792 O O . GLY A 1 100 ? 7.903 -5.971 2.282 1.00 95.88 100 GLY A O 1
ATOM 793 N N . TRP A 1 101 ? 9.180 -6.527 0.526 1.00 97.19 101 TRP A N 1
ATOM 794 C CA . TRP A 1 101 ? 8.489 -5.667 -0.434 1.00 97.19 101 TRP A CA 1
ATOM 795 C C . TRP A 1 101 ? 7.575 -6.487 -1.335 1.00 97.19 101 TRP A C 1
ATOM 797 O O . TRP A 1 101 ? 7.927 -7.596 -1.740 1.00 97.19 101 TRP A O 1
ATOM 807 N N . VAL A 1 102 ? 6.424 -5.929 -1.698 1.00 98.69 102 VAL A N 1
ATOM 808 C CA . VAL A 1 102 ? 5.476 -6.561 -2.621 1.00 98.69 102 VAL A CA 1
ATOM 809 C C . VAL A 1 102 ? 5.062 -5.570 -3.695 1.00 98.69 102 VAL A C 1
ATOM 811 O O . VAL A 1 102 ? 4.697 -4.437 -3.388 1.00 98.69 102 VAL A O 1
ATOM 814 N N . ALA A 1 103 ? 5.111 -6.001 -4.952 1.00 98.38 103 ALA A N 1
ATOM 815 C CA . ALA A 1 103 ? 4.532 -5.278 -6.077 1.00 98.38 103 ALA A CA 1
ATOM 816 C C . ALA A 1 103 ? 3.191 -5.917 -6.438 1.00 98.38 103 ALA A C 1
ATOM 818 O O . ALA A 1 103 ? 3.147 -7.129 -6.650 1.00 98.38 103 ALA A O 1
ATOM 819 N N . LEU A 1 104 ? 2.132 -5.111 -6.537 1.00 98.50 104 LEU A N 1
ATOM 820 C CA . LEU A 1 104 ? 0.833 -5.503 -7.077 1.00 98.50 104 LEU A CA 1
ATOM 821 C C . LEU A 1 104 ? 0.518 -4.621 -8.286 1.00 98.50 104 LEU A C 1
ATOM 823 O O . LEU A 1 104 ? 0.450 -3.396 -8.157 1.00 98.50 104 LEU A O 1
ATOM 827 N N . ARG A 1 105 ? 0.350 -5.216 -9.468 1.00 95.62 105 ARG A N 1
ATOM 828 C CA . ARG A 1 105 ? 0.243 -4.447 -10.722 1.00 95.62 105 ARG A CA 1
ATOM 829 C C . ARG A 1 105 ? -1.008 -4.783 -11.508 1.00 95.62 105 ARG A C 1
ATOM 831 O O . ARG A 1 105 ? -1.409 -5.942 -11.548 1.00 95.62 105 ARG A O 1
ATOM 838 N N . SER A 1 106 ? -1.582 -3.804 -12.205 1.00 95.31 106 SER A N 1
ATOM 839 C CA . SER A 1 106 ? -2.744 -4.044 -13.072 1.00 95.31 106 SER A CA 1
ATOM 840 C C . SER A 1 106 ? -2.378 -4.731 -14.394 1.00 95.31 106 SER A C 1
ATOM 842 O O . SER A 1 106 ? -3.112 -5.608 -14.837 1.00 95.31 106 SER A O 1
ATOM 844 N N . ALA A 1 107 ? -1.254 -4.353 -15.020 1.00 92.12 107 ALA A N 1
ATOM 845 C CA . ALA A 1 107 ? -0.805 -4.881 -16.314 1.00 92.12 107 ALA A CA 1
ATOM 846 C C . ALA A 1 107 ? 0.663 -4.523 -16.609 1.00 92.12 107 ALA A C 1
ATOM 848 O O . ALA A 1 107 ? 1.157 -3.481 -16.176 1.00 92.12 107 ALA A O 1
ATOM 849 N N . TRP A 1 108 ? 1.398 -5.367 -17.345 1.00 89.81 108 TRP A N 1
ATOM 850 C CA . TRP A 1 108 ? 2.824 -5.159 -17.675 1.00 89.81 108 TRP A CA 1
ATOM 851 C C . TRP A 1 108 ? 3.106 -3.968 -18.598 1.00 89.81 108 TRP A C 1
ATOM 853 O O . TRP A 1 108 ? 4.115 -3.293 -18.418 1.00 89.81 108 TRP A O 1
ATOM 863 N N . ARG A 1 109 ? 2.225 -3.704 -19.569 1.00 85.81 109 ARG A N 1
ATOM 864 C CA . ARG A 1 109 ? 2.421 -2.714 -20.643 1.00 85.81 109 ARG A CA 1
ATOM 865 C C . ARG A 1 109 ? 1.187 -1.831 -20.808 1.00 85.81 109 ARG A C 1
ATOM 867 O O . ARG A 1 109 ? 0.604 -1.758 -21.883 1.00 85.81 109 ARG A O 1
ATOM 874 N N . ASP A 1 110 ? 0.772 -1.213 -19.714 1.00 88.44 110 ASP A N 1
ATOM 875 C CA . ASP A 1 110 ? -0.387 -0.330 -19.684 1.00 88.44 110 ASP A CA 1
ATOM 876 C C . ASP A 1 110 ? 0.026 1.034 -19.132 1.00 88.44 110 ASP A C 1
ATOM 878 O O . ASP A 1 110 ? 0.463 1.153 -17.984 1.00 88.44 110 ASP A O 1
ATOM 882 N N . GLU A 1 111 ? -0.075 2.062 -19.972 1.00 90.06 111 GLU A N 1
ATOM 883 C CA . GLU A 1 111 ? 0.230 3.439 -19.587 1.00 90.06 111 GLU A CA 1
ATOM 884 C C . GLU A 1 111 ? -0.810 4.024 -18.632 1.00 90.06 111 GLU A C 1
ATOM 886 O O . GLU A 1 111 ? -0.483 4.965 -17.911 1.00 90.06 111 GLU A O 1
ATOM 891 N N . ASP A 1 112 ? -2.016 3.461 -18.596 1.00 93.69 112 ASP A N 1
ATOM 892 C CA . ASP A 1 112 ? -3.078 3.812 -17.654 1.00 93.69 112 ASP A CA 1
ATOM 893 C C . ASP A 1 112 ? -3.127 2.843 -16.461 1.00 93.69 112 ASP A C 1
ATOM 895 O O . ASP A 1 112 ? -4.032 2.894 -15.624 1.00 93.69 112 ASP A O 1
ATOM 899 N N . GLY A 1 113 ? -2.111 1.985 -16.348 1.00 94.94 113 GLY A N 1
ATOM 900 C CA . GLY A 1 113 ? -2.021 0.972 -15.314 1.00 94.94 113 GLY A CA 1
ATOM 901 C C . GLY A 1 113 ? -1.843 1.535 -13.903 1.00 94.94 113 GLY A C 1
ATOM 902 O O . GLY A 1 113 ? -1.592 2.721 -13.681 1.00 94.94 113 GLY A O 1
ATOM 903 N N . THR A 1 114 ? -1.936 0.638 -12.926 1.00 97.44 114 THR A N 1
ATOM 904 C CA . THR A 1 114 ? -1.686 0.910 -11.509 1.00 97.44 114 THR A CA 1
ATOM 905 C C . THR A 1 114 ? -0.571 0.010 -10.989 1.00 97.44 114 THR A C 1
ATOM 907 O O . THR A 1 114 ? -0.525 -1.181 -11.308 1.00 97.44 114 THR A O 1
ATOM 910 N N . LEU A 1 115 ? 0.305 0.578 -10.161 1.00 98.31 115 LEU A N 1
ATOM 911 C CA . LEU A 1 115 ? 1.249 -0.148 -9.316 1.00 98.31 115 LEU A CA 1
ATOM 912 C C . LEU A 1 115 ? 0.971 0.226 -7.858 1.00 98.31 115 LEU A C 1
ATOM 914 O O . LEU A 1 115 ? 1.145 1.378 -7.467 1.00 98.31 115 LEU A O 1
ATOM 918 N N . PHE A 1 116 ? 0.575 -0.756 -7.058 1.00 98.75 116 PHE A N 1
ATOM 919 C CA . PHE A 1 116 ? 0.552 -0.665 -5.604 1.00 98.75 116 PHE A CA 1
ATOM 920 C C . PHE A 1 116 ? 1.802 -1.370 -5.086 1.00 98.75 116 PHE A C 1
ATOM 922 O O . PHE A 1 116 ? 1.988 -2.566 -5.318 1.00 98.75 116 PHE A O 1
ATOM 929 N N . ALA A 1 117 ? 2.670 -0.636 -4.403 1.00 98.69 117 ALA A N 1
ATOM 930 C CA . ALA A 1 117 ? 3.837 -1.204 -3.751 1.00 98.69 117 ALA A CA 1
ATOM 931 C C . ALA A 1 117 ? 3.616 -1.211 -2.240 1.00 98.69 117 ALA A C 1
ATOM 933 O O . ALA A 1 117 ? 3.074 -0.257 -1.687 1.00 98.69 117 ALA A O 1
ATOM 934 N N . PHE A 1 118 ? 4.038 -2.283 -1.581 1.00 98.88 118 PHE A N 1
ATOM 935 C CA . PHE A 1 118 ? 3.864 -2.501 -0.148 1.00 98.88 118 PHE A CA 1
ATOM 936 C C . PHE A 1 118 ? 5.204 -2.830 0.504 1.00 98.88 118 PHE A C 1
ATOM 938 O O . PHE A 1 118 ? 5.965 -3.619 -0.058 1.00 98.88 118 PHE A O 1
ATOM 945 N N . ASN A 1 119 ? 5.460 -2.276 1.688 1.00 98.19 119 ASN A N 1
ATOM 946 C CA . ASN A 1 119 ? 6.652 -2.536 2.486 1.00 98.19 119 ASN A CA 1
ATOM 947 C C . ASN A 1 119 ? 6.268 -3.072 3.873 1.00 98.19 119 ASN A C 1
ATOM 949 O O . ASN A 1 119 ? 5.574 -2.420 4.645 1.00 98.19 119 ASN A O 1
ATOM 953 N N . SER A 1 120 ? 6.769 -4.253 4.216 1.00 98.25 120 SER A N 1
ATOM 954 C CA . SER A 1 120 ? 6.824 -4.773 5.582 1.00 98.25 120 SER A CA 1
ATOM 955 C C . SER A 1 120 ? 8.144 -5.524 5.741 1.00 98.25 120 SER A C 1
ATOM 957 O O . SER A 1 120 ? 8.208 -6.754 5.665 1.00 98.25 120 SER A O 1
ATOM 959 N N . SER A 1 121 ? 9.231 -4.755 5.838 1.00 96.31 121 SER A N 1
ATOM 960 C CA . SER A 1 121 ? 10.597 -5.280 5.843 1.00 96.31 121 SER A CA 1
ATOM 961 C C . SER A 1 121 ? 11.084 -5.683 7.240 1.00 96.31 121 SER A C 1
ATOM 963 O O . SER A 1 121 ? 10.882 -4.927 8.194 1.00 96.31 121 SER A O 1
ATOM 965 N N . PRO A 1 122 ? 11.807 -6.817 7.355 1.00 96.25 122 PRO A N 1
ATOM 966 C CA . PRO A 1 122 ? 12.531 -7.185 8.569 1.00 96.25 122 PRO A CA 1
ATOM 967 C C . PRO A 1 122 ? 13.923 -6.529 8.653 1.00 96.25 122 PRO A C 1
ATOM 969 O O . PRO A 1 122 ? 14.712 -6.865 9.531 1.00 96.25 122 PRO A O 1
ATOM 972 N N . SER A 1 123 ? 14.280 -5.647 7.713 1.00 94.69 123 SER A N 1
ATOM 973 C CA . SER A 1 123 ? 15.610 -5.035 7.651 1.00 94.69 123 SER A CA 1
ATOM 974 C C . SER A 1 123 ? 15.811 -3.969 8.729 1.00 94.69 123 SER A C 1
ATOM 976 O O . SER A 1 123 ? 15.044 -3.015 8.833 1.00 94.69 123 SER A O 1
ATOM 978 N N . GLU A 1 124 ? 16.910 -4.095 9.471 1.00 94.38 124 GLU A N 1
ATOM 979 C CA . GLU A 1 124 ? 17.368 -3.129 10.481 1.00 94.38 124 GLU A CA 1
ATOM 980 C C . GLU A 1 124 ? 18.507 -2.226 9.963 1.00 94.38 124 GLU A C 1
ATOM 982 O O . GLU A 1 124 ? 19.176 -1.538 10.733 1.00 94.38 124 GLU A O 1
ATOM 987 N N . LEU A 1 125 ? 18.783 -2.255 8.653 1.00 91.31 125 LEU A N 1
ATOM 988 C CA . LEU A 1 125 ? 19.865 -1.476 8.048 1.00 91.31 125 LEU A CA 1
ATOM 989 C C . LEU A 1 125 ? 19.583 0.030 8.118 1.00 91.31 125 LEU A C 1
ATOM 991 O O . LEU A 1 125 ? 18.443 0.465 8.007 1.00 91.31 125 LEU A O 1
ATOM 995 N N . GLY A 1 126 ? 20.643 0.835 8.232 1.00 83.94 126 GLY A N 1
ATOM 996 C CA . GLY A 1 126 ? 20.550 2.263 8.571 1.00 83.94 126 GLY A CA 1
ATOM 997 C C . GLY A 1 126 ? 19.869 3.187 7.554 1.00 83.94 126 GLY A C 1
ATOM 998 O O . GLY A 1 126 ? 19.721 4.364 7.849 1.00 83.94 126 GLY A O 1
ATOM 999 N N . HIS A 1 127 ? 19.474 2.681 6.384 1.00 90.44 127 HIS A N 1
ATOM 1000 C CA . HIS A 1 127 ? 18.670 3.424 5.407 1.00 90.44 127 HIS A CA 1
ATOM 1001 C C . HIS A 1 127 ? 17.172 3.123 5.507 1.00 90.44 127 HIS A C 1
ATOM 1003 O O . HIS A 1 127 ? 16.382 3.792 4.851 1.00 90.44 127 HIS A O 1
ATOM 1009 N N . CYS A 1 128 ? 16.778 2.105 6.274 1.00 93.31 128 CYS A N 1
ATOM 1010 C CA . CYS A 1 128 ? 15.378 1.782 6.516 1.00 93.31 128 CYS A CA 1
ATOM 1011 C C . CYS A 1 128 ? 14.742 2.810 7.456 1.00 93.31 128 CYS A C 1
ATOM 1013 O O . CYS A 1 128 ? 15.419 3.366 8.319 1.00 93.31 128 CYS A O 1
ATOM 1015 N N . HIS A 1 129 ? 13.430 2.995 7.321 1.00 95.56 129 HIS A N 1
ATOM 1016 C CA . HIS A 1 129 ? 12.631 3.857 8.191 1.00 95.56 129 HIS A CA 1
ATOM 1017 C C . HIS A 1 129 ? 11.751 3.025 9.125 1.00 95.56 129 HIS A C 1
ATOM 1019 O O . HIS A 1 129 ? 11.738 1.790 9.086 1.00 95.56 129 HIS A O 1
ATOM 1025 N N . ARG A 1 130 ? 10.998 3.706 9.989 1.00 97.19 130 ARG A N 1
ATOM 1026 C CA . ARG A 1 130 ? 10.020 3.092 10.898 1.00 97.19 130 ARG A CA 1
ATOM 1027 C C . ARG A 1 130 ? 8.650 2.996 10.214 1.00 97.19 130 ARG A C 1
ATOM 1029 O O . ARG A 1 130 ? 7.653 3.537 10.699 1.00 97.19 130 ARG A O 1
ATOM 1036 N N . ASP A 1 131 ? 8.632 2.333 9.059 1.00 97.06 131 ASP A N 1
ATOM 1037 C CA . ASP A 1 131 ? 7.567 2.378 8.051 1.00 97.06 131 ASP A CA 1
ATOM 1038 C C . ASP A 1 131 ? 6.957 1.002 7.727 1.00 97.06 131 ASP A C 1
ATOM 1040 O O . ASP A 1 131 ? 6.313 0.824 6.692 1.00 97.06 131 ASP A O 1
ATOM 1044 N N . ALA A 1 132 ? 7.115 0.003 8.601 1.00 98.25 132 ALA A N 1
ATOM 1045 C CA . ALA A 1 132 ? 6.557 -1.320 8.340 1.00 98.25 132 ALA A CA 1
ATOM 1046 C C . ALA A 1 132 ? 5.028 -1.251 8.125 1.00 98.25 132 ALA A C 1
ATOM 1048 O O . ALA A 1 132 ? 4.321 -0.471 8.772 1.00 98.25 132 ALA A O 1
ATOM 1049 N N . ASN A 1 133 ? 4.528 -2.072 7.199 1.00 98.69 133 ASN A N 1
ATOM 1050 C CA . ASN A 1 133 ? 3.175 -2.037 6.638 1.00 98.69 133 ASN A CA 1
ATOM 1051 C C . ASN A 1 133 ? 2.811 -0.750 5.861 1.00 98.69 133 ASN A C 1
ATOM 1053 O O . ASN A 1 133 ? 1.629 -0.543 5.580 1.00 98.69 133 ASN A O 1
ATOM 1057 N N . SER A 1 134 ? 3.773 0.094 5.472 1.00 98.62 134 SER A N 1
ATOM 1058 C CA . SER A 1 134 ? 3.534 1.228 4.565 1.00 98.62 134 SER A CA 1
ATOM 1059 C C . SER A 1 134 ? 3.259 0.765 3.128 1.00 98.62 134 SER A C 1
ATOM 1061 O O . SER A 1 134 ? 3.609 -0.344 2.714 1.00 98.62 134 SER A O 1
ATOM 1063 N N . PHE A 1 135 ? 2.615 1.624 2.343 1.00 98.88 135 PHE A N 1
ATOM 1064 C CA . PHE A 1 135 ? 2.391 1.414 0.917 1.00 98.88 135 PHE A CA 1
ATOM 1065 C C . PHE A 1 135 ? 2.517 2.714 0.130 1.00 98.88 135 PHE A C 1
ATOM 1067 O O . PHE A 1 135 ? 2.365 3.798 0.680 1.00 98.88 135 PHE A O 1
ATOM 1074 N N . VAL A 1 136 ? 2.732 2.597 -1.176 1.00 98.75 136 VAL A N 1
ATOM 1075 C CA . VAL A 1 136 ? 2.619 3.702 -2.136 1.00 98.75 136 VAL A CA 1
ATOM 1076 C C . VAL A 1 136 ? 1.843 3.242 -3.363 1.00 98.75 136 VAL A C 1
ATOM 1078 O O . VAL A 1 136 ? 1.844 2.056 -3.704 1.00 98.75 136 VAL A O 1
ATOM 1081 N N . VAL A 1 137 ? 1.168 4.172 -4.038 1.00 98.75 137 VAL A N 1
ATOM 1082 C CA . VAL A 1 137 ? 0.318 3.860 -5.196 1.00 98.75 137 VAL A CA 1
ATOM 1083 C C . VAL A 1 137 ? 0.644 4.790 -6.350 1.00 98.75 137 VAL A C 1
ATOM 1085 O O . VAL A 1 137 ? 0.476 6.005 -6.245 1.00 98.75 137 VAL A O 1
ATOM 1088 N N . ASN A 1 138 ? 1.059 4.204 -7.469 1.00 98.38 138 ASN A N 1
ATOM 1089 C CA . ASN A 1 138 ? 1.172 4.878 -8.751 1.00 98.38 138 ASN A CA 1
ATOM 1090 C C . ASN A 1 138 ? -0.033 4.555 -9.633 1.00 98.38 138 ASN A C 1
ATOM 1092 O O . ASN A 1 138 ? -0.388 3.387 -9.781 1.00 98.38 138 ASN A O 1
ATOM 1096 N N . VAL A 1 139 ? -0.610 5.574 -10.261 1.00 97.56 139 VAL A N 1
ATOM 1097 C CA . VAL A 1 139 ? -1.707 5.442 -11.221 1.00 97.56 139 VAL A CA 1
ATOM 1098 C C . VAL A 1 139 ? -1.342 6.223 -12.474 1.00 97.56 139 VAL A C 1
ATOM 1100 O O . VAL A 1 139 ? -1.076 7.420 -12.389 1.00 97.56 139 VAL A O 1
ATOM 1103 N N . ALA A 1 140 ? -1.307 5.557 -13.627 1.00 96.06 140 ALA A N 1
ATOM 1104 C CA . ALA A 1 140 ? -0.979 6.151 -14.925 1.00 96.06 140 ALA A CA 1
ATOM 1105 C C . ALA A 1 140 ? 0.254 7.074 -14.915 1.00 96.06 140 ALA A C 1
ATOM 1107 O O . ALA A 1 140 ? 0.263 8.162 -15.501 1.00 96.06 140 ALA A O 1
ATOM 1108 N N . GLY A 1 141 ? 1.302 6.663 -14.201 1.00 95.19 141 GLY A N 1
ATOM 1109 C CA . GLY A 1 141 ? 2.557 7.396 -14.110 1.00 95.19 141 GLY A CA 1
ATOM 1110 C C . GLY A 1 141 ? 2.581 8.517 -13.069 1.00 95.19 141 GLY A C 1
ATOM 1111 O O . GLY A 1 141 ? 3.534 9.292 -13.052 1.00 95.19 141 GLY A O 1
ATOM 1112 N N . GLN A 1 142 ? 1.570 8.635 -12.204 1.00 97.06 142 GLN A N 1
ATOM 1113 C CA . GLN A 1 142 ? 1.589 9.543 -11.053 1.00 97.06 142 GLN A CA 1
ATOM 1114 C C . GLN A 1 142 ? 1.559 8.777 -9.738 1.00 97.06 142 GLN A C 1
ATOM 1116 O O . GLN A 1 142 ? 0.642 8.000 -9.490 1.00 97.06 142 GLN A O 1
ATOM 1121 N N . TRP A 1 143 ? 2.524 9.055 -8.865 1.00 97.69 143 TRP A N 1
ATOM 1122 C CA . TRP A 1 143 ? 2.484 8.627 -7.469 1.00 97.69 143 TRP A CA 1
ATOM 1123 C C . TRP A 1 143 ? 1.461 9.481 -6.713 1.00 97.69 143 TRP A C 1
ATOM 1125 O O . TRP A 1 143 ? 1.607 10.702 -6.655 1.00 97.69 143 TRP A O 1
ATOM 1135 N N . LEU A 1 144 ? 0.398 8.843 -6.218 1.00 98.25 144 LEU A N 1
ATOM 1136 C CA . LEU A 1 144 ? -0.734 9.489 -5.545 1.00 98.25 144 LEU A CA 1
ATOM 1137 C C . LEU A 1 144 ? -0.693 9.256 -4.036 1.00 98.25 144 LEU A C 1
ATOM 1139 O O . LEU A 1 144 ? -0.687 10.217 -3.282 1.00 98.25 144 LEU A O 1
ATOM 1143 N N . ALA A 1 145 ? -0.616 7.997 -3.598 1.00 98.50 145 ALA A N 1
ATOM 1144 C CA . ALA A 1 145 ? -0.209 7.697 -2.228 1.00 98.50 145 ALA A CA 1
ATOM 1145 C C . ALA A 1 145 ? 1.320 7.642 -2.207 1.00 98.50 145 ALA A C 1
ATOM 1147 O O . ALA A 1 145 ? 1.900 6.803 -2.904 1.00 98.50 145 ALA A O 1
ATOM 1148 N N . THR A 1 146 ? 1.957 8.559 -1.486 1.00 97.75 146 THR A N 1
ATOM 1149 C CA . THR A 1 146 ? 3.407 8.803 -1.576 1.00 97.75 146 THR A CA 1
ATOM 1150 C C . THR A 1 146 ? 4.127 8.519 -0.269 1.00 97.75 146 THR A C 1
ATOM 1152 O O . THR A 1 146 ? 3.512 8.549 0.793 1.00 97.75 146 THR A O 1
ATOM 1155 N N . ASP A 1 147 ? 5.437 8.314 -0.359 1.00 96.44 147 ASP A N 1
ATOM 1156 C CA . ASP A 1 147 ? 6.348 8.200 0.779 1.00 96.44 147 ASP A CA 1
ATOM 1157 C C . ASP A 1 147 ? 7.375 9.357 0.765 1.00 96.44 147 ASP A C 1
ATOM 1159 O O . ASP A 1 147 ? 7.702 9.842 -0.330 1.00 96.44 147 ASP A O 1
ATOM 1163 N N . PRO A 1 148 ? 7.884 9.822 1.925 1.00 94.19 148 PRO A N 1
ATOM 1164 C CA . PRO A 1 148 ? 8.923 10.847 2.001 1.00 94.19 148 PRO A CA 1
ATOM 1165 C C . PRO A 1 148 ? 10.207 10.493 1.239 1.00 94.19 148 PRO A C 1
ATOM 1167 O O . PRO A 1 148 ? 10.845 11.393 0.684 1.00 94.19 148 PRO A O 1
ATOM 1170 N N . GLY A 1 149 ? 10.576 9.207 1.171 1.00 92.06 149 GLY A N 1
ATOM 1171 C CA . GLY A 1 149 ? 11.896 8.789 0.694 1.00 92.06 149 GLY A CA 1
ATOM 1172 C C . GLY A 1 149 ? 13.000 9.292 1.621 1.00 92.06 149 GLY A C 1
ATOM 1173 O O . GLY A 1 149 ? 12.812 9.307 2.830 1.00 92.06 149 GLY A O 1
ATOM 1174 N N . TYR A 1 150 ? 14.140 9.730 1.069 1.00 89.50 150 TYR A N 1
ATOM 1175 C CA . TYR A 1 150 ? 15.278 10.230 1.861 1.00 89.50 150 TYR A CA 1
ATOM 1176 C C . TYR A 1 150 ? 14.870 11.070 3.077 1.00 89.50 150 TYR A C 1
ATOM 1178 O O . TYR A 1 150 ? 14.290 12.158 2.939 1.00 89.50 150 TYR A O 1
ATOM 1186 N N . HIS A 1 151 ? 15.240 10.577 4.259 1.00 85.38 151 HIS A N 1
ATOM 1187 C CA . HIS A 1 151 ? 14.985 11.305 5.490 1.00 85.38 151 HIS A CA 1
ATOM 1188 C C . HIS A 1 151 ? 15.789 12.610 5.536 1.00 85.38 151 HIS A C 1
ATOM 1190 O O . HIS A 1 151 ? 16.859 12.742 4.934 1.00 85.38 151 HIS A O 1
ATOM 1196 N N . GLU A 1 152 ? 15.274 13.603 6.260 1.00 90.44 152 GLU A N 1
ATOM 1197 C CA . GLU A 1 152 ? 16.012 14.842 6.496 1.00 90.44 152 GLU A CA 1
ATOM 1198 C C . GLU A 1 152 ? 17.234 14.558 7.393 1.00 90.44 152 GLU A C 1
ATOM 1200 O O . GLU A 1 152 ? 17.068 14.094 8.523 1.00 90.44 152 GLU A O 1
ATOM 1205 N N . PRO A 1 153 ? 18.476 14.824 6.939 1.00 88.19 153 PRO A N 1
ATOM 1206 C CA . PRO A 1 153 ? 19.666 14.501 7.723 1.00 88.19 153 PRO A CA 1
ATOM 1207 C C . PRO A 1 153 ? 19.758 15.305 9.024 1.00 88.19 153 PRO A C 1
ATOM 1209 O O . PRO A 1 153 ? 20.310 14.814 10.014 1.00 88.19 153 PRO A O 1
ATOM 1212 N N . ASN A 1 154 ? 19.231 16.531 9.057 1.00 92.31 154 ASN A N 1
ATOM 1213 C CA . ASN A 1 154 ? 19.307 17.376 10.241 1.00 92.31 154 ASN A CA 1
ATOM 1214 C C . ASN A 1 154 ? 18.234 16.991 11.272 1.00 92.31 154 ASN A C 1
ATOM 1216 O O . ASN A 1 154 ? 17.065 16.866 10.918 1.00 92.31 154 ASN A O 1
ATOM 1220 N N . PRO A 1 155 ? 18.589 16.836 12.560 1.00 93.00 155 PRO A N 1
ATOM 1221 C CA . PRO A 1 155 ? 17.604 16.620 13.615 1.00 93.00 155 PRO A CA 1
ATOM 1222 C C . PRO A 1 155 ? 16.525 17.707 13.634 1.00 93.00 155 PRO A C 1
ATOM 1224 O O . PRO A 1 155 ? 16.829 18.894 13.508 1.00 93.00 155 PRO A O 1
ATOM 1227 N N . GLY A 1 156 ? 15.273 17.299 13.837 1.00 94.38 156 GLY A N 1
ATOM 1228 C CA . GLY A 1 156 ? 14.132 18.201 13.919 1.00 94.38 156 GLY A CA 1
ATOM 1229 C C . GLY A 1 156 ? 12.855 17.590 13.340 1.00 94.38 156 GLY A C 1
ATOM 1230 O O . GLY A 1 156 ? 12.871 16.445 12.888 1.00 94.38 156 GLY A O 1
ATOM 1231 N N . PRO A 1 157 ? 11.761 18.370 13.295 1.00 94.69 157 PRO A N 1
ATOM 1232 C CA . PRO A 1 157 ? 10.440 17.867 12.916 1.00 94.69 157 PRO A CA 1
ATOM 1233 C C . PRO A 1 157 ? 10.388 17.200 11.538 1.00 94.69 157 PRO A C 1
ATOM 1235 O O . PRO A 1 157 ? 9.693 16.205 11.368 1.00 94.69 157 PRO A O 1
ATOM 1238 N N . ASP A 1 158 ? 11.141 17.709 10.559 1.00 95.44 158 ASP A N 1
ATOM 1239 C CA . ASP A 1 158 ? 11.198 17.117 9.217 1.00 95.44 158 ASP A CA 1
ATOM 1240 C C . ASP A 1 158 ? 11.869 15.737 9.224 1.00 95.44 158 ASP A C 1
ATOM 1242 O O . ASP A 1 158 ? 11.435 14.837 8.502 1.00 95.44 158 ASP A O 1
ATOM 1246 N N . ARG A 1 159 ? 12.903 15.546 10.053 1.00 94.75 159 ARG A N 1
ATOM 1247 C CA . ARG A 1 159 ? 13.560 14.246 10.226 1.00 94.75 159 ARG A CA 1
ATOM 1248 C C . ARG A 1 159 ? 12.655 13.279 10.967 1.00 94.75 159 ARG A C 1
ATOM 1250 O O . ARG A 1 159 ? 12.491 12.154 10.517 1.00 94.75 159 ARG A O 1
ATOM 1257 N N . ASP A 1 160 ? 12.034 13.732 12.052 1.00 95.25 160 ASP A N 1
ATOM 1258 C CA . ASP A 1 160 ? 11.099 12.917 12.832 1.00 95.25 160 ASP A CA 1
ATOM 1259 C C . ASP A 1 160 ? 9.904 12.465 11.980 1.00 95.25 160 ASP A C 1
ATOM 1261 O O . ASP A 1 160 ? 9.433 11.340 12.120 1.00 95.25 160 ASP A O 1
ATOM 1265 N N . PHE A 1 161 ? 9.445 13.323 11.063 1.00 96.81 161 PHE A N 1
ATOM 1266 C CA . PHE A 1 161 ? 8.387 13.002 10.112 1.00 96.81 161 PHE A CA 1
ATOM 1267 C C . PHE A 1 161 ? 8.854 12.014 9.041 1.00 96.81 161 PHE A C 1
ATOM 1269 O O . PHE A 1 161 ? 8.150 11.055 8.768 1.00 96.81 161 PHE A O 1
ATOM 1276 N N . SER A 1 162 ? 10.014 12.242 8.421 1.00 95.56 162 SER A N 1
ATOM 1277 C CA . SER A 1 162 ? 10.471 11.421 7.288 1.00 95.56 162 SER A CA 1
ATOM 1278 C C . SER A 1 162 ? 11.063 10.063 7.666 1.00 95.56 162 SER A C 1
ATOM 1280 O O . SER A 1 162 ? 11.028 9.162 6.842 1.00 95.56 162 SER A O 1
ATOM 1282 N N . ASP A 1 163 ? 11.595 9.911 8.881 1.00 95.25 163 ASP A N 1
ATOM 1283 C CA . ASP A 1 163 ? 12.104 8.635 9.415 1.00 95.25 163 ASP A CA 1
ATOM 1284 C C . ASP A 1 163 ? 11.061 7.898 10.280 1.00 95.25 163 ASP A C 1
ATOM 1286 O O . ASP A 1 163 ? 11.126 6.681 10.489 1.00 95.25 163 ASP A O 1
ATOM 1290 N N . GLY A 1 164 ? 10.121 8.646 10.863 1.00 96.94 164 GLY A N 1
ATOM 1291 C CA . GLY A 1 164 ? 9.089 8.134 11.756 1.00 96.94 164 GLY A CA 1
ATOM 1292 C C . GLY A 1 164 ? 7.807 7.759 11.023 1.00 96.94 164 GLY A C 1
ATOM 1293 O O . GLY A 1 164 ? 7.440 8.360 10.023 1.00 96.94 164 GLY A O 1
ATOM 1294 N N . THR A 1 165 ? 7.052 6.814 11.592 1.00 98.31 165 THR A N 1
ATOM 1295 C CA . THR A 1 165 ? 5.783 6.301 11.035 1.00 98.31 165 THR A CA 1
ATOM 1296 C C . THR A 1 165 ? 4.792 7.388 10.617 1.00 98.31 165 THR A C 1
ATOM 1298 O O . THR A 1 165 ? 3.999 7.158 9.714 1.00 98.31 165 THR A O 1
ATOM 1301 N N . GLU A 1 166 ? 4.854 8.560 11.250 1.00 98.19 166 GLU A N 1
ATOM 1302 C CA . GLU A 1 166 ? 4.019 9.724 10.955 1.00 98.19 166 GLU A CA 1
ATOM 1303 C C . GLU A 1 166 ? 4.111 10.211 9.502 1.00 98.19 166 GLU A C 1
ATOM 1305 O O . GLU A 1 166 ? 3.146 10.783 9.010 1.00 98.19 166 GLU A O 1
ATOM 1310 N N . GLY A 1 167 ? 5.238 10.006 8.814 1.00 97.88 167 GLY A N 1
ATOM 1311 C CA . GLY A 1 167 ? 5.387 10.373 7.405 1.00 97.88 167 GLY A CA 1
ATOM 1312 C C . GLY A 1 167 ? 4.963 9.299 6.412 1.00 97.88 167 GLY A C 1
ATOM 1313 O O . GLY A 1 167 ? 4.988 9.558 5.212 1.00 97.88 167 GLY A O 1
ATOM 1314 N N . HIS A 1 168 ? 4.582 8.111 6.879 1.00 98.50 168 HIS A N 1
ATOM 1315 C CA . HIS A 1 168 ? 4.360 6.942 6.034 1.00 98.50 168 HIS A CA 1
ATOM 1316 C C . HIS A 1 168 ? 2.890 6.525 6.035 1.00 98.50 168 HIS A C 1
ATOM 1318 O O . HIS A 1 168 ? 2.169 6.716 7.012 1.00 98.50 168 HIS A O 1
ATOM 1324 N N . ASN A 1 169 ? 2.444 5.857 4.966 1.00 98.75 169 ASN A N 1
ATOM 1325 C CA . ASN A 1 169 ? 1.078 5.336 4.840 1.00 98.75 169 ASN A CA 1
ATOM 1326 C C . ASN A 1 169 ? 0.868 4.092 5.726 1.00 98.75 169 ASN A C 1
ATOM 1328 O O . ASN A 1 169 ? 0.591 3.004 5.228 1.00 98.75 169 ASN A O 1
ATOM 1332 N N . SER A 1 170 ? 1.043 4.225 7.040 1.00 98.62 170 SER A N 1
ATOM 1333 C CA . SER A 1 170 ? 0.996 3.160 8.049 1.00 98.62 170 SER A CA 1
ATOM 1334 C C . SER A 1 170 ? 0.037 3.549 9.189 1.00 98.62 170 SER A C 1
ATOM 1336 O O . SER A 1 170 ? -0.974 4.206 8.931 1.00 98.62 170 SER A O 1
ATOM 1338 N N . VAL A 1 171 ? 0.271 3.083 10.418 1.00 98.69 171 VAL A N 1
ATOM 1339 C CA . VAL A 1 171 ? -0.603 3.322 11.579 1.00 98.69 171 VAL A CA 1
ATOM 1340 C C . VAL A 1 171 ? 0.166 3.949 12.739 1.00 98.69 171 VAL A C 1
ATOM 1342 O O . VAL A 1 171 ? 1.269 3.520 13.064 1.00 98.69 171 VAL A O 1
ATOM 1345 N N . THR A 1 172 ? -0.434 4.906 13.441 1.00 98.75 172 THR A N 1
ATOM 1346 C CA . THR A 1 172 ? 0.037 5.351 14.763 1.00 98.75 172 THR A CA 1
ATOM 1347 C C . THR A 1 172 ? -0.933 4.930 15.867 1.00 98.75 172 THR A C 1
ATOM 1349 O O . THR A 1 172 ? -2.129 4.738 15.635 1.00 98.75 172 THR A O 1
ATOM 1352 N N . VAL A 1 173 ? -0.409 4.751 17.083 1.00 98.69 173 VAL A N 1
ATOM 1353 C CA . VAL A 1 173 ? -1.155 4.305 18.270 1.00 98.69 173 VAL A CA 1
ATOM 1354 C C . VAL A 1 173 ? -1.040 5.371 19.353 1.00 98.69 173 VAL A C 1
ATOM 1356 O O . VAL A 1 173 ? 0.055 5.654 19.825 1.00 98.69 173 VAL A O 1
ATOM 1359 N N . ASP A 1 174 ? -2.153 6.000 19.734 1.00 98.06 174 ASP A N 1
ATOM 1360 C CA . ASP A 1 174 ? -2.170 7.191 20.600 1.00 98.06 174 ASP A CA 1
ATOM 1361 C C . ASP A 1 174 ? -1.187 8.288 20.113 1.00 98.06 174 ASP A C 1
ATOM 1363 O O . ASP A 1 174 ? -0.555 8.978 20.911 1.00 98.06 174 ASP A O 1
ATOM 1367 N N . GLY A 1 175 ? -1.031 8.431 18.790 1.00 97.50 175 GLY A N 1
ATOM 1368 C CA . GLY A 1 175 ? -0.090 9.371 18.164 1.00 97.50 175 GLY A CA 1
ATOM 1369 C C . GLY A 1 175 ? 1.377 8.922 18.170 1.00 97.50 175 GLY A C 1
ATOM 1370 O O . GLY A 1 175 ? 2.238 9.665 17.714 1.00 97.50 175 GLY A O 1
ATOM 1371 N N . GLN A 1 176 ? 1.681 7.720 18.665 1.00 98.31 176 GLN A N 1
ATOM 1372 C CA . GLN A 1 176 ? 3.028 7.151 18.660 1.00 98.31 176 GLN A CA 1
ATOM 1373 C C . GLN A 1 176 ? 3.220 6.207 17.468 1.00 98.31 176 GLN A C 1
ATOM 1375 O O . GLN A 1 176 ? 2.369 5.361 17.178 1.00 98.31 176 GLN A O 1
ATOM 1380 N N . GLY A 1 177 ? 4.348 6.355 16.777 1.00 98.06 177 GLY A N 1
ATOM 1381 C CA . GLY A 1 177 ? 4.766 5.466 15.697 1.00 98.06 177 GLY A CA 1
ATOM 1382 C C . GLY A 1 177 ? 5.526 4.233 16.185 1.00 98.06 177 GLY A C 1
ATOM 1383 O O . GLY A 1 177 ? 5.688 3.988 17.382 1.00 98.06 177 GLY A O 1
ATOM 1384 N N . GLN A 1 178 ? 6.027 3.471 15.223 1.00 98.25 178 GLN A N 1
ATOM 1385 C CA . GLN A 1 178 ? 7.009 2.417 15.437 1.00 98.25 178 GLN A CA 1
ATOM 1386 C C . GLN A 1 178 ? 8.281 3.014 16.056 1.00 98.25 178 GLN A C 1
ATOM 1388 O O . GLN A 1 178 ? 8.703 4.119 15.714 1.00 98.25 178 GLN A O 1
ATOM 1393 N N . CYS A 1 179 ? 8.914 2.270 16.959 1.00 96.44 179 CYS A N 1
ATOM 1394 C CA . CYS A 1 179 ? 10.144 2.655 17.650 1.00 96.44 179 CYS A CA 1
ATOM 1395 C C . CYS A 1 179 ? 11.357 1.801 17.247 1.00 96.44 179 CYS A C 1
ATOM 1397 O O . CYS A 1 179 ? 12.469 2.062 17.707 1.00 96.44 179 CYS A O 1
ATOM 1399 N N . ARG A 1 180 ? 11.165 0.790 16.390 1.00 95.06 180 ARG A N 1
ATOM 1400 C CA . ARG A 1 180 ? 12.213 -0.126 15.916 1.00 95.06 180 ARG A CA 1
ATOM 1401 C C . ARG A 1 180 ? 12.227 -0.196 14.394 1.00 95.06 180 ARG A C 1
ATOM 1403 O O . ARG A 1 180 ? 11.170 -0.205 13.769 1.00 95.06 180 ARG A O 1
ATOM 1410 N N . LEU A 1 181 ? 13.426 -0.288 13.823 1.00 94.62 181 LEU A N 1
ATOM 1411 C CA . LEU A 1 181 ? 13.609 -0.740 12.442 1.00 94.62 181 LEU A CA 1
ATOM 1412 C C . LEU A 1 181 ? 13.361 -2.253 12.361 1.00 94.62 181 LEU A C 1
ATOM 1414 O O . LEU A 1 181 ? 13.354 -2.934 13.386 1.00 94.62 181 LEU A O 1
ATOM 1418 N N . GLY A 1 182 ? 13.138 -2.775 11.155 1.00 91.62 182 GLY A N 1
ATOM 1419 C CA . GLY A 1 182 ? 13.001 -4.217 10.925 1.00 91.62 182 GLY A CA 1
ATOM 1420 C C . GLY A 1 182 ? 11.811 -4.879 11.625 1.00 91.62 182 GLY A C 1
ATOM 1421 O O . GLY A 1 182 ? 11.775 -6.096 11.782 1.00 91.62 182 GLY A O 1
ATOM 1422 N N . GLY A 1 183 ? 10.821 -4.096 12.058 1.00 93.56 183 GLY A N 1
ATOM 1423 C CA . GLY A 1 183 ? 9.650 -4.602 12.771 1.00 93.56 183 GLY A CA 1
ATOM 1424 C C . GLY A 1 183 ? 8.625 -5.329 11.896 1.00 93.56 183 GLY A C 1
ATOM 1425 O O . GLY A 1 183 ? 7.629 -5.809 12.438 1.00 93.56 183 GLY A O 1
ATOM 1426 N N . GLY A 1 184 ? 8.835 -5.370 10.575 1.00 97.50 184 GLY A N 1
ATOM 1427 C CA . GLY A 1 184 ? 7.898 -5.885 9.581 1.00 97.50 184 GLY A CA 1
ATOM 1428 C C . GLY A 1 184 ? 8.262 -7.260 9.022 1.00 97.50 184 GLY A C 1
ATOM 1429 O O . GLY A 1 184 ? 9.409 -7.698 9.060 1.00 97.50 184 GLY A O 1
ATOM 1430 N N . LYS A 1 185 ? 7.271 -7.940 8.449 1.00 97.69 185 LYS A N 1
ATOM 1431 C CA . LYS A 1 185 ? 7.452 -9.114 7.583 1.00 97.69 185 LYS A CA 1
ATOM 1432 C C . LYS A 1 185 ? 6.219 -9.328 6.713 1.00 97.69 185 LYS A C 1
ATOM 1434 O O . LYS A 1 185 ? 5.092 -9.061 7.132 1.00 97.69 185 LYS A O 1
ATOM 1439 N N . ILE A 1 186 ? 6.416 -9.937 5.546 1.00 98.31 186 ILE A N 1
ATOM 1440 C CA . ILE A 1 186 ? 5.318 -10.523 4.770 1.00 98.31 186 ILE A CA 1
ATOM 1441 C C . ILE A 1 186 ? 5.006 -11.897 5.362 1.00 98.31 186 ILE A C 1
ATOM 1443 O O . ILE A 1 186 ? 5.797 -12.829 5.243 1.00 98.31 186 ILE A O 1
ATOM 1447 N N . ALA A 1 187 ? 3.870 -12.006 6.046 1.00 96.38 187 ALA A N 1
ATOM 1448 C CA . ALA A 1 187 ? 3.423 -13.241 6.681 1.00 96.38 187 ALA A CA 1
ATOM 1449 C C . ALA A 1 187 ? 2.665 -14.163 5.715 1.00 96.38 187 ALA A C 1
ATOM 1451 O O . ALA A 1 187 ? 2.551 -15.356 5.988 1.00 96.38 187 ALA A O 1
ATOM 1452 N N . ASP A 1 188 ? 2.130 -13.623 4.616 1.00 95.31 188 ASP A N 1
ATOM 1453 C CA . ASP A 1 188 ? 1.456 -14.402 3.577 1.00 95.31 188 ASP A CA 1
ATOM 1454 C C . ASP A 1 188 ? 1.302 -13.613 2.274 1.00 95.31 188 ASP A C 1
ATOM 1456 O O . ASP A 1 188 ? 1.206 -12.383 2.292 1.00 95.31 188 ASP A O 1
ATOM 1460 N N . PHE A 1 189 ? 1.242 -14.330 1.155 1.00 95.81 189 PHE A N 1
ATOM 1461 C CA . PHE A 1 189 ? 1.077 -13.767 -0.177 1.00 95.81 189 PHE A CA 1
ATOM 1462 C C . PHE A 1 189 ? 0.493 -14.806 -1.137 1.00 95.81 189 PHE A C 1
ATOM 1464 O O . PHE A 1 189 ? 0.986 -15.930 -1.205 1.00 95.81 189 PHE A O 1
ATOM 1471 N N . PHE A 1 190 ? -0.485 -14.403 -1.947 1.00 93.94 190 PHE A N 1
ATOM 1472 C CA . PHE A 1 190 ? -0.872 -15.156 -3.140 1.00 93.94 190 PHE A CA 1
ATOM 1473 C C . PHE A 1 190 ? -1.322 -14.215 -4.260 1.00 93.94 190 PHE A C 1
ATOM 1475 O O . PHE A 1 190 ? -1.686 -13.060 -4.029 1.00 93.94 190 PHE A O 1
ATOM 1482 N N . THR A 1 191 ? -1.331 -14.735 -5.484 1.00 94.19 191 THR A N 1
ATOM 1483 C CA . THR A 1 191 ? -1.773 -14.022 -6.684 1.00 94.19 191 THR A CA 1
ATOM 1484 C C . THR A 1 191 ? -2.571 -14.952 -7.593 1.00 94.19 191 THR A C 1
ATOM 1486 O O . THR A 1 191 ? -2.229 -16.125 -7.739 1.00 94.19 191 THR A O 1
ATOM 1489 N N . SER A 1 192 ? -3.644 -14.434 -8.185 1.00 92.62 192 SER A N 1
ATOM 1490 C CA . SER A 1 192 ? -4.465 -15.088 -9.201 1.00 92.62 192 SER A CA 1
ATOM 1491 C C . SER A 1 192 ? -4.873 -14.077 -10.289 1.00 92.62 192 SER A C 1
ATOM 1493 O O . SER A 1 192 ? -4.658 -12.865 -10.136 1.00 92.62 192 SER A O 1
ATOM 1495 N N . PRO A 1 193 ? -5.479 -14.541 -11.399 1.00 92.19 193 PRO A N 1
ATOM 1496 C CA . PRO A 1 193 ? -6.025 -13.656 -12.429 1.00 92.19 193 PRO A CA 1
ATOM 1497 C C . PRO A 1 193 ? -7.109 -12.686 -11.930 1.00 92.19 193 PRO A C 1
ATOM 1499 O O . PRO A 1 193 ? -7.273 -11.610 -12.502 1.00 92.19 193 PRO A O 1
ATOM 1502 N N . GLU A 1 194 ? -7.849 -13.036 -10.876 1.00 94.00 194 GLU A N 1
ATOM 1503 C CA . GLU A 1 194 ? -8.971 -12.248 -10.354 1.00 94.00 194 GLU A CA 1
ATOM 1504 C C . GLU A 1 194 ? -8.611 -11.401 -9.137 1.00 94.00 194 GLU A C 1
ATOM 1506 O O . GLU A 1 194 ? -9.148 -10.298 -8.985 1.00 94.00 194 GLU A O 1
ATOM 1511 N N . LEU A 1 195 ? -7.716 -11.889 -8.274 1.00 95.00 195 LEU A N 1
ATOM 1512 C CA . LEU A 1 195 ? -7.280 -11.138 -7.105 1.00 95.00 195 LEU A CA 1
ATOM 1513 C C . LEU A 1 195 ? -5.852 -11.455 -6.658 1.00 95.00 195 LEU A C 1
ATOM 1515 O O . LEU A 1 195 ? -5.281 -12.490 -6.984 1.00 95.00 195 LEU A O 1
ATOM 1519 N N . ALA A 1 196 ? -5.303 -10.562 -5.847 1.00 96.94 196 ALA A N 1
ATOM 1520 C CA . ALA A 1 196 ? -4.066 -10.770 -5.112 1.00 96.94 196 ALA A CA 1
ATOM 1521 C C . ALA A 1 196 ? -4.279 -10.492 -3.630 1.00 96.94 196 ALA A C 1
ATOM 1523 O O . ALA A 1 196 ? -5.169 -9.724 -3.251 1.00 96.94 196 ALA A O 1
ATOM 1524 N N . TYR A 1 197 ? -3.434 -11.084 -2.799 1.00 97.19 197 TYR A N 1
ATOM 1525 C CA . TYR A 1 197 ? -3.490 -10.916 -1.359 1.00 97.19 197 TYR A CA 1
ATOM 1526 C C . TYR A 1 197 ? -2.099 -10.796 -0.765 1.00 97.19 197 TYR A C 1
ATOM 1528 O O . TYR A 1 197 ? -1.187 -11.542 -1.120 1.00 97.19 197 TYR A O 1
ATOM 1536 N N . VAL A 1 198 ? -1.976 -9.890 0.198 1.00 98.12 198 VAL A N 1
ATOM 1537 C CA . VAL A 1 198 ? -0.777 -9.687 1.003 1.00 98.12 198 VAL A CA 1
ATOM 1538 C C . VAL A 1 198 ? -1.183 -9.603 2.466 1.00 98.12 198 VAL A C 1
ATOM 1540 O O . VAL A 1 198 ? -2.142 -8.907 2.795 1.00 98.12 198 VAL A O 1
ATOM 1543 N N . LEU A 1 199 ? -0.438 -10.270 3.345 1.00 98.25 199 LEU A N 1
ATOM 1544 C CA . LEU A 1 199 ? -0.478 -10.032 4.785 1.00 98.25 199 LEU A CA 1
ATOM 1545 C C . LEU A 1 199 ? 0.877 -9.515 5.260 1.00 98.25 199 LEU A C 1
ATOM 1547 O O . LEU A 1 199 ? 1.854 -10.262 5.254 1.00 98.25 199 LEU A O 1
ATOM 1551 N N . GLY A 1 200 ? 0.917 -8.270 5.722 1.00 98.62 200 GLY A N 1
ATOM 1552 C CA . GLY A 1 200 ? 2.039 -7.729 6.485 1.00 98.62 200 GLY A CA 1
ATOM 1553 C C . GLY A 1 200 ? 1.793 -7.833 7.990 1.00 98.62 200 GLY A C 1
ATOM 1554 O O . GLY A 1 200 ? 0.681 -7.582 8.452 1.00 98.62 200 GLY A O 1
ATOM 1555 N N . ASP A 1 201 ? 2.820 -8.183 8.757 1.00 98.44 201 ASP A N 1
ATOM 1556 C CA . ASP A 1 201 ? 2.814 -8.181 10.225 1.00 98.44 201 ASP A CA 1
ATOM 1557 C C . ASP A 1 201 ? 3.912 -7.236 10.714 1.00 98.44 201 ASP A C 1
ATOM 1559 O O . ASP A 1 201 ? 5.086 -7.463 10.429 1.00 98.44 201 ASP A O 1
ATOM 1563 N N . ALA A 1 202 ? 3.513 -6.170 11.408 1.00 98.38 202 ALA A N 1
ATOM 1564 C CA . ALA A 1 202 ? 4.395 -5.088 11.844 1.00 98.38 202 ALA A CA 1
ATOM 1565 C C . ALA A 1 202 ? 4.312 -4.816 13.355 1.00 98.38 202 ALA A C 1
ATOM 1567 O O . ALA A 1 202 ? 4.750 -3.766 13.829 1.00 98.38 202 ALA A O 1
ATOM 1568 N N . ALA A 1 203 ? 3.759 -5.752 14.139 1.00 98.12 203 ALA A N 1
ATOM 1569 C CA . ALA A 1 203 ? 3.627 -5.582 15.588 1.00 98.12 203 ALA A CA 1
ATOM 1570 C C . ALA A 1 203 ? 4.987 -5.350 16.272 1.00 98.12 203 ALA A C 1
ATOM 1572 O O . ALA A 1 203 ? 5.096 -4.538 17.187 1.00 98.12 203 ALA A O 1
ATOM 1573 N N . SER A 1 204 ? 6.043 -6.016 15.790 1.00 97.88 204 SER A N 1
ATOM 1574 C CA . SER A 1 204 ? 7.400 -5.914 16.346 1.00 97.88 204 SER A CA 1
ATOM 1575 C C . SER A 1 204 ? 8.063 -4.548 16.139 1.00 97.88 204 SER A C 1
ATOM 1577 O O . SER A 1 204 ? 9.089 -4.286 16.765 1.00 97.88 204 SER A O 1
ATOM 1579 N N . GLY A 1 205 ? 7.481 -3.674 15.309 1.00 97.62 205 GLY A N 1
ATOM 1580 C CA . GLY A 1 205 ? 7.907 -2.280 15.176 1.00 97.62 205 GLY A CA 1
ATOM 1581 C C . GLY A 1 205 ? 7.541 -1.412 16.383 1.00 97.62 205 GLY A C 1
ATOM 1582 O O . GLY A 1 205 ? 8.168 -0.377 16.592 1.00 97.62 205 GLY A O 1
ATOM 1583 N N . TYR A 1 206 ? 6.571 -1.830 17.201 1.00 98.31 206 TYR A N 1
ATOM 1584 C CA . TYR A 1 206 ? 6.095 -1.105 18.382 1.00 98.31 206 TYR A CA 1
ATOM 1585 C C . TYR A 1 206 ? 6.576 -1.780 19.670 1.00 98.31 206 TYR A C 1
ATOM 1587 O O . TYR A 1 206 ? 7.044 -2.922 19.682 1.00 98.31 206 TYR A O 1
ATOM 1595 N N . THR A 1 207 ? 6.448 -1.076 20.793 1.00 97.25 207 THR A N 1
ATOM 1596 C CA . THR A 1 207 ? 6.628 -1.691 22.107 1.00 97.25 207 THR A CA 1
ATOM 1597 C C . THR A 1 207 ? 5.401 -2.532 22.480 1.00 97.25 207 THR A C 1
ATOM 1599 O O . THR A 1 207 ? 4.266 -2.201 22.136 1.00 97.25 207 THR A O 1
ATOM 1602 N N . ALA A 1 208 ? 5.617 -3.639 23.196 1.00 94.06 208 ALA A N 1
ATOM 1603 C CA . ALA A 1 208 ? 4.561 -4.612 23.504 1.00 94.06 208 ALA A CA 1
ATOM 1604 C C . ALA A 1 208 ? 3.479 -4.095 24.479 1.00 94.06 208 ALA A C 1
ATOM 1606 O O . ALA A 1 208 ? 2.400 -4.681 24.564 1.00 94.06 208 ALA A O 1
ATOM 1607 N N . ASP A 1 209 ? 3.772 -3.025 25.221 1.00 94.94 209 ASP A N 1
ATOM 1608 C CA . ASP A 1 209 ? 2.840 -2.274 26.073 1.00 94.94 209 ASP A CA 1
ATOM 1609 C C . ASP A 1 209 ? 1.985 -1.266 25.280 1.00 94.94 209 ASP A C 1
ATOM 1611 O O . ASP A 1 209 ? 0.935 -0.823 25.746 1.00 94.94 209 ASP A O 1
ATOM 1615 N N . LEU A 1 210 ? 2.399 -0.927 24.056 1.00 97.06 210 LEU A N 1
ATOM 1616 C CA . LEU A 1 210 ? 1.627 -0.085 23.150 1.00 97.06 210 LEU A CA 1
ATOM 1617 C C . LEU A 1 210 ? 0.749 -0.932 22.221 1.00 97.06 210 LEU A C 1
ATOM 1619 O O . LEU A 1 210 ? -0.452 -0.673 22.098 1.00 97.06 210 LEU A O 1
ATOM 1623 N N . LEU A 1 211 ? 1.336 -1.952 21.585 1.00 97.25 211 LEU A N 1
ATOM 1624 C CA . LEU A 1 211 ? 0.686 -2.736 20.536 1.00 97.25 211 LEU A CA 1
ATOM 1625 C C . LEU A 1 211 ? 1.177 -4.192 20.520 1.00 97.25 211 LEU A C 1
ATOM 1627 O O . LEU A 1 211 ? 2.375 -4.462 20.487 1.00 97.25 211 LEU A O 1
ATOM 1631 N N . LYS A 1 212 ? 0.235 -5.139 20.516 1.00 97.88 212 LYS A N 1
ATOM 1632 C CA . LYS A 1 212 ? 0.474 -6.591 20.449 1.00 97.88 212 LYS A CA 1
ATOM 1633 C C . LYS A 1 212 ? 0.256 -7.169 19.055 1.00 97.88 212 LYS A C 1
ATOM 1635 O O . LYS A 1 212 ? 0.962 -8.096 18.667 1.00 97.88 212 LYS A O 1
ATOM 1640 N N . THR A 1 213 ? -0.709 -6.631 18.314 1.00 98.06 213 THR A N 1
ATOM 1641 C CA . THR A 1 213 ? -1.016 -7.059 16.944 1.00 98.06 213 THR A CA 1
ATOM 1642 C C . THR A 1 213 ? -1.077 -5.839 16.045 1.00 98.06 213 THR A C 1
ATOM 1644 O O . THR A 1 213 ? -1.778 -4.882 16.364 1.00 98.06 213 THR A O 1
ATOM 1647 N N . PHE A 1 214 ? -0.390 -5.909 14.907 1.00 98.50 214 PHE A N 1
ATOM 1648 C CA . PHE A 1 214 ? -0.638 -5.045 13.762 1.00 98.50 214 PHE A CA 1
ATOM 1649 C C . PHE A 1 214 ? -0.475 -5.846 12.480 1.00 98.50 214 PHE A C 1
ATOM 1651 O O . PHE A 1 214 ? 0.640 -6.133 12.039 1.00 98.50 214 PHE A O 1
ATOM 1658 N N . ARG A 1 215 ? -1.611 -6.219 11.899 1.00 98.62 215 ARG A N 1
ATOM 1659 C CA . ARG A 1 215 ? -1.678 -6.968 10.650 1.00 98.62 215 ARG A CA 1
ATOM 1660 C C . ARG A 1 215 ? -2.383 -6.141 9.600 1.00 98.62 215 ARG A C 1
ATOM 1662 O O . ARG A 1 215 ? -3.511 -5.722 9.824 1.00 98.62 215 ARG A O 1
ATOM 1669 N N . ARG A 1 216 ? -1.733 -5.946 8.457 1.00 98.81 216 ARG A N 1
ATOM 1670 C CA . ARG A 1 216 ? -2.323 -5.277 7.301 1.00 98.81 216 ARG A CA 1
ATOM 1671 C C . ARG A 1 216 ? -2.560 -6.288 6.198 1.00 98.81 216 ARG A C 1
ATOM 1673 O O . ARG A 1 216 ? -1.620 -6.888 5.679 1.00 98.81 216 ARG A O 1
ATOM 1680 N N . HIS A 1 217 ? -3.819 -6.450 5.837 1.00 98.44 217 HIS A N 1
ATOM 1681 C CA . HIS A 1 217 ? -4.261 -7.240 4.707 1.00 98.44 217 HIS A CA 1
ATOM 1682 C C . HIS A 1 217 ? -4.474 -6.300 3.522 1.00 98.44 217 HIS A C 1
ATOM 1684 O O . HIS A 1 217 ? -5.285 -5.378 3.601 1.00 98.44 217 HIS A O 1
ATOM 1690 N N . VAL A 1 218 ? -3.775 -6.544 2.419 1.00 98.75 218 VAL A N 1
ATOM 1691 C CA . VAL A 1 218 ? -4.031 -5.861 1.147 1.00 98.75 218 VAL A CA 1
ATOM 1692 C C . VAL A 1 218 ? -4.660 -6.867 0.201 1.00 98.75 218 VAL A C 1
ATOM 1694 O O . VAL A 1 218 ? -4.044 -7.881 -0.120 1.00 98.75 218 VAL A O 1
ATOM 1697 N N . ILE A 1 219 ? -5.889 -6.596 -0.232 1.00 98.38 219 ILE A N 1
ATOM 1698 C CA . ILE A 1 219 ? -6.603 -7.392 -1.228 1.00 98.38 219 ILE A CA 1
ATOM 1699 C C . ILE A 1 219 ? -6.702 -6.557 -2.495 1.00 98.38 219 ILE A C 1
ATOM 1701 O O . ILE A 1 219 ? -7.416 -5.556 -2.505 1.00 98.38 219 ILE A O 1
ATOM 1705 N N . TYR A 1 220 ? -6.023 -6.963 -3.563 1.00 98.50 220 TYR A N 1
ATOM 1706 C CA . TYR A 1 220 ? -6.209 -6.343 -4.870 1.00 98.50 220 TYR A CA 1
ATOM 1707 C C . TYR A 1 220 ? -7.266 -7.118 -5.645 1.00 98.50 220 TYR A C 1
ATOM 1709 O O . TYR A 1 220 ? -7.040 -8.273 -5.991 1.00 98.50 220 TYR A O 1
ATOM 1717 N N . VAL A 1 221 ? -8.411 -6.501 -5.924 1.00 97.62 221 VAL A N 1
ATOM 1718 C CA . VAL A 1 221 ? -9.460 -7.089 -6.758 1.00 97.62 221 VAL A CA 1
ATOM 1719 C C . VAL A 1 221 ? -9.329 -6.516 -8.160 1.00 97.62 221 VAL A C 1
ATOM 1721 O O . VAL A 1 221 ? -9.569 -5.332 -8.402 1.00 97.62 221 VAL A O 1
ATOM 1724 N N . ARG A 1 222 ? -8.903 -7.364 -9.094 1.00 94.75 222 ARG A N 1
ATOM 1725 C CA . ARG A 1 222 ? -8.382 -6.907 -10.379 1.00 94.75 222 ARG A CA 1
ATOM 1726 C C . ARG A 1 222 ? -9.475 -6.463 -11.353 1.00 94.75 222 ARG A C 1
ATOM 1728 O O . ARG A 1 222 ? -10.545 -7.087 -11.379 1.00 94.75 222 ARG A O 1
ATOM 1735 N N . PRO A 1 223 ? -9.153 -5.486 -12.225 1.00 93.00 223 PRO A N 1
ATOM 1736 C CA . PRO A 1 223 ? -8.041 -4.524 -12.115 1.00 93.00 223 PRO A CA 1
ATOM 1737 C C . PRO A 1 223 ? -8.377 -3.300 -11.237 1.00 93.00 223 PRO A C 1
ATOM 1739 O O . PRO A 1 223 ? -7.561 -2.385 -11.137 1.00 93.00 223 PRO A O 1
ATOM 1742 N N . ASP A 1 224 ? -9.565 -3.263 -10.635 1.00 95.38 224 ASP A N 1
ATOM 1743 C CA . ASP A 1 224 ? -10.258 -2.010 -10.334 1.00 95.38 224 ASP A CA 1
ATOM 1744 C C . ASP A 1 224 ? -9.944 -1.381 -8.974 1.00 95.38 224 ASP A C 1
ATOM 1746 O O . ASP A 1 224 ? -9.898 -0.156 -8.881 1.00 95.38 224 ASP A O 1
ATOM 1750 N N . TYR A 1 225 ? -9.780 -2.167 -7.905 1.00 98.38 225 TYR A N 1
ATOM 1751 C CA . TYR A 1 225 ? -9.706 -1.597 -6.555 1.00 98.38 225 TYR A CA 1
ATOM 1752 C C . TYR A 1 225 ? -8.912 -2.443 -5.564 1.00 98.38 225 TYR A C 1
ATOM 1754 O O . TYR A 1 225 ? -8.748 -3.652 -5.723 1.00 98.38 225 TYR A O 1
ATOM 1762 N N . PHE A 1 226 ? -8.472 -1.796 -4.489 1.00 98.88 226 PHE A N 1
ATOM 1763 C CA . PHE A 1 226 ? -7.791 -2.420 -3.363 1.00 98.88 226 PHE A CA 1
ATOM 1764 C C . PHE A 1 226 ? -8.635 -2.286 -2.097 1.00 98.88 226 PHE A C 1
ATOM 1766 O O . PHE A 1 226 ? -9.256 -1.250 -1.860 1.00 98.88 226 PHE A O 1
ATOM 1773 N N . LEU A 1 227 ? -8.625 -3.316 -1.259 1.00 98.88 227 LEU A N 1
ATOM 1774 C CA . LEU A 1 227 ? -9.061 -3.226 0.130 1.00 98.88 227 LEU A CA 1
ATOM 1775 C C . LEU A 1 227 ? -7.824 -3.278 1.020 1.00 98.88 227 LEU A C 1
ATOM 1777 O O . LEU A 1 227 ? -7.045 -4.227 0.931 1.00 98.88 227 LEU A O 1
ATOM 1781 N N . VAL A 1 228 ? -7.657 -2.271 1.872 1.00 98.88 228 VAL A N 1
ATOM 1782 C CA . VAL A 1 228 ? -6.627 -2.237 2.916 1.00 98.88 228 VAL A CA 1
ATOM 1783 C C . VAL A 1 228 ? -7.330 -2.430 4.250 1.00 98.88 228 VAL A C 1
ATOM 1785 O O . VAL A 1 228 ? -8.118 -1.578 4.661 1.00 98.88 228 VAL A O 1
ATOM 1788 N N . PHE A 1 229 ? -7.088 -3.571 4.888 1.00 98.75 229 PHE A N 1
ATOM 1789 C CA . PHE A 1 229 ? -7.720 -3.969 6.140 1.00 98.75 229 PHE A CA 1
ATOM 1790 C C . PHE A 1 229 ? -6.672 -4.150 7.237 1.00 98.75 229 PHE A C 1
ATOM 1792 O O . PHE A 1 229 ? -5.802 -5.009 7.120 1.00 98.75 229 PHE A O 1
ATOM 1799 N N . ASP A 1 230 ? -6.773 -3.357 8.296 1.00 98.69 230 ASP A N 1
ATOM 1800 C CA . ASP A 1 230 ? -5.873 -3.379 9.444 1.00 98.69 230 ASP A CA 1
ATOM 1801 C C . ASP A 1 230 ? -6.540 -4.058 10.642 1.00 98.69 230 ASP A C 1
ATOM 1803 O O . ASP A 1 230 ? -7.594 -3.611 11.095 1.00 98.69 230 ASP A O 1
ATOM 1807 N N . GLU A 1 231 ? -5.900 -5.090 11.192 1.00 97.88 231 GLU A N 1
ATOM 1808 C CA . GLU A 1 231 ? -6.195 -5.634 12.519 1.00 97.88 231 GLU A CA 1
ATOM 1809 C C . GLU A 1 231 ? -5.185 -5.089 13.528 1.00 97.88 231 GLU A C 1
ATOM 1811 O O . GLU A 1 231 ? -3.971 -5.263 13.367 1.00 97.88 231 GLU A O 1
ATOM 1816 N N . MET A 1 232 ? -5.682 -4.463 14.593 1.00 98.12 232 MET A N 1
ATOM 1817 C CA . MET A 1 232 ? -4.851 -3.866 15.636 1.00 98.12 232 MET A CA 1
ATOM 1818 C C . MET A 1 232 ? -5.314 -4.327 17.012 1.00 98.12 232 MET A C 1
ATOM 1820 O O . MET A 1 232 ? -6.508 -4.319 17.305 1.00 98.12 232 MET A O 1
ATOM 1824 N N . GLU A 1 233 ? -4.376 -4.720 17.869 1.00 98.38 233 GLU A N 1
ATOM 1825 C CA . GLU A 1 233 ? -4.658 -5.115 19.251 1.00 98.38 233 GLU A CA 1
ATOM 1826 C C . GLU A 1 233 ? -3.621 -4.504 20.186 1.00 98.38 233 GLU A C 1
ATOM 1828 O O . GLU A 1 233 ? -2.425 -4.713 19.992 1.00 98.38 233 GLU A O 1
ATOM 1833 N N . SER A 1 234 ? -4.070 -3.755 21.189 1.00 97.88 234 SER A N 1
ATOM 1834 C CA . SER A 1 234 ? -3.211 -3.176 22.221 1.00 97.88 234 SER A CA 1
ATOM 1835 C C . SER A 1 234 ? -2.878 -4.186 23.325 1.00 97.88 234 SER A C 1
ATOM 1837 O O . SER A 1 234 ? -3.257 -5.357 23.286 1.00 97.88 234 SER A O 1
ATOM 1839 N N . ASP A 1 235 ? -2.173 -3.732 24.357 1.00 95.81 235 ASP A N 1
ATOM 1840 C CA . ASP A 1 235 ? -1.793 -4.550 25.504 1.00 95.81 235 ASP A CA 1
ATOM 1841 C C . ASP A 1 235 ? -2.958 -4.982 26.418 1.00 95.81 235 ASP A C 1
ATOM 1843 O O . ASP A 1 235 ? -2.770 -5.859 27.266 1.00 95.81 235 ASP A O 1
ATOM 1847 N N . GLY A 1 236 ? -4.155 -4.434 26.207 1.00 96.94 236 GLY A N 1
ATOM 1848 C CA . GLY A 1 236 ? -5.319 -4.547 27.090 1.00 96.94 236 GLY A CA 1
ATOM 1849 C C . GLY A 1 236 ? -5.882 -3.177 27.479 1.00 96.94 236 GLY A C 1
ATOM 1850 O O . GLY A 1 236 ? -7.043 -3.081 27.874 1.00 96.94 236 GLY A O 1
ATOM 1851 N N . THR A 1 237 ? -5.097 -2.113 27.305 1.00 97.50 237 THR A N 1
ATOM 1852 C CA . THR A 1 237 ? -5.531 -0.723 27.480 1.00 97.50 237 THR A CA 1
ATOM 1853 C C . THR A 1 237 ? -6.195 -0.222 26.197 1.00 97.50 237 THR A C 1
ATOM 1855 O O . THR A 1 237 ? -5.574 -0.326 25.142 1.00 97.50 237 THR A O 1
ATOM 1858 N N . PRO A 1 238 ? -7.415 0.343 26.212 1.00 98.31 238 PRO A N 1
ATOM 1859 C CA . PRO A 1 238 ? -7.999 0.932 25.008 1.00 98.31 238 PRO A CA 1
ATOM 1860 C C . PRO A 1 238 ? -7.123 2.056 24.424 1.00 98.31 238 PRO A C 1
ATOM 1862 O O . PRO A 1 238 ? -6.801 3.019 25.122 1.00 98.31 238 PRO A O 1
ATOM 1865 N N . ARG A 1 239 ? -6.760 1.952 23.140 1.00 98.25 239 ARG A N 1
ATOM 1866 C CA . ARG A 1 239 ? -5.916 2.917 22.412 1.00 98.25 239 ARG A CA 1
ATOM 1867 C C . ARG A 1 239 ? -6.665 3.537 21.237 1.00 98.25 239 ARG A C 1
ATOM 1869 O O . ARG A 1 239 ? -7.610 2.948 20.714 1.00 98.25 239 ARG A O 1
ATOM 1876 N N . SER A 1 240 ? -6.247 4.732 20.827 1.00 98.31 240 SER A N 1
ATOM 1877 C CA . SER A 1 240 ? -6.639 5.295 19.534 1.00 98.31 240 SER A CA 1
ATOM 1878 C C . SER A 1 240 ? -5.686 4.775 18.463 1.00 98.31 240 SER A C 1
ATOM 1880 O O . SER A 1 240 ? -4.474 4.892 18.619 1.00 98.31 240 SER A O 1
ATOM 1882 N N . PHE A 1 241 ? -6.226 4.209 17.390 1.00 98.62 241 PHE A N 1
ATOM 1883 C CA . PHE A 1 241 ? -5.456 3.814 16.215 1.00 98.62 241 PHE A CA 1
ATOM 1884 C C . PHE A 1 241 ? -5.738 4.813 15.098 1.00 98.62 241 PHE A C 1
ATOM 1886 O O . PHE A 1 241 ? -6.902 5.140 14.867 1.00 98.62 241 PHE A O 1
ATOM 1893 N N . ALA A 1 242 ? -4.705 5.297 14.414 1.00 98.69 242 ALA A N 1
ATOM 1894 C CA . ALA A 1 242 ? -4.851 6.222 13.297 1.00 98.69 242 ALA A CA 1
ATOM 1895 C C . ALA A 1 242 ? -4.141 5.676 12.057 1.00 98.69 242 ALA A C 1
ATOM 1897 O O . ALA A 1 242 ? -2.925 5.517 12.071 1.00 98.69 242 ALA A O 1
ATOM 1898 N N . SER A 1 243 ? -4.894 5.404 10.988 1.00 98.75 243 SER A N 1
ATOM 1899 C CA . SER A 1 243 ? -4.328 5.091 9.672 1.00 98.75 243 SER A CA 1
ATOM 1900 C C . SER A 1 243 ? -3.959 6.387 8.961 1.00 98.75 243 SER A C 1
ATOM 1902 O O . SER A 1 243 ? -4.757 7.327 8.918 1.00 98.75 243 SER A O 1
ATOM 1904 N N . LEU A 1 244 ? -2.761 6.421 8.394 1.00 98.88 244 LEU A N 1
ATOM 1905 C CA . LEU A 1 244 ? -2.211 7.582 7.713 1.00 98.88 244 LEU A CA 1
ATOM 1906 C C . LEU A 1 244 ? -2.268 7.400 6.193 1.00 98.88 244 LEU A C 1
ATOM 1908 O O . LEU A 1 244 ? -2.057 6.296 5.683 1.00 98.88 244 LEU A O 1
ATOM 1912 N N . LEU A 1 245 ? -2.565 8.482 5.473 1.00 98.88 245 LEU A N 1
ATOM 1913 C CA . LEU A 1 245 ? -2.548 8.511 4.009 1.00 98.88 245 LEU A CA 1
ATOM 1914 C C . LEU A 1 245 ? -2.022 9.859 3.506 1.00 98.88 245 LEU A C 1
ATOM 1916 O O . LEU A 1 245 ? -2.602 10.904 3.803 1.00 98.88 245 LEU A O 1
ATOM 1920 N N . HIS A 1 246 ? -0.955 9.812 2.714 1.00 98.69 246 HIS A N 1
ATOM 1921 C CA . HIS A 1 246 ? -0.147 10.952 2.293 1.00 98.69 246 HIS A CA 1
ATOM 1922 C C . HIS A 1 246 ? -0.184 11.149 0.778 1.00 98.69 246 HIS A C 1
ATOM 1924 O O . HIS A 1 246 ? -0.212 10.182 0.016 1.00 98.69 246 HIS A O 1
ATOM 1930 N N . THR A 1 247 ? -0.096 12.406 0.344 1.00 98.44 247 THR A N 1
ATOM 1931 C CA . THR A 1 247 ? 0.339 12.774 -1.010 1.00 98.44 247 THR A CA 1
ATOM 1932 C C . THR A 1 247 ? 1.437 13.829 -0.921 1.00 98.44 247 THR A C 1
ATOM 1934 O O . THR A 1 247 ? 1.499 14.591 0.043 1.00 98.44 247 THR A O 1
ATOM 1937 N N . ASP A 1 248 ? 2.283 13.911 -1.947 1.00 96.88 248 ASP A N 1
ATOM 1938 C CA . ASP A 1 248 ? 3.341 14.917 -1.996 1.00 96.88 248 ASP A CA 1
ATOM 1939 C C . ASP A 1 248 ? 2.807 16.342 -2.225 1.00 96.88 248 ASP A C 1
ATOM 1941 O O . ASP A 1 248 ? 1.621 16.569 -2.475 1.00 96.88 248 ASP A O 1
ATOM 1945 N N . THR A 1 249 ? 3.707 17.325 -2.172 1.00 97.00 249 THR A N 1
ATOM 1946 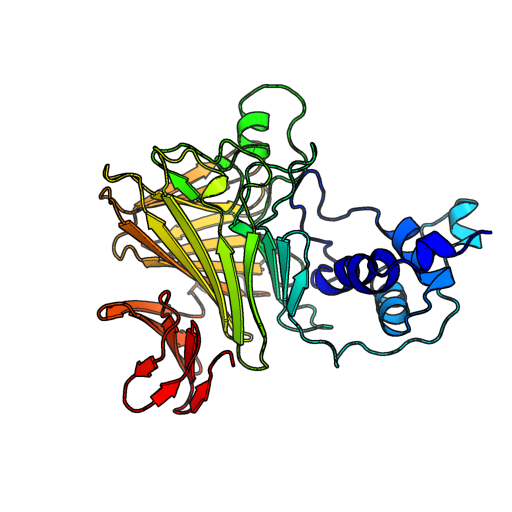C CA . THR A 1 249 ? 3.402 18.759 -2.327 1.00 97.00 249 THR A CA 1
ATOM 1947 C C . THR A 1 249 ? 2.782 19.140 -3.676 1.00 97.00 249 THR A C 1
ATOM 1949 O O . THR A 1 249 ? 2.259 20.245 -3.815 1.00 97.00 249 THR A O 1
ATOM 1952 N N . GLN A 1 250 ? 2.824 18.255 -4.677 1.00 96.56 250 GLN A N 1
ATOM 1953 C CA . GLN A 1 250 ? 2.191 18.470 -5.979 1.00 96.56 250 GLN A CA 1
ATOM 1954 C C . GLN A 1 250 ? 0.782 17.868 -6.053 1.00 96.56 250 GLN A C 1
ATOM 1956 O O . GLN A 1 250 ? 0.035 18.174 -6.987 1.00 96.56 250 GLN A O 1
ATOM 1961 N N . GLY A 1 251 ? 0.422 16.995 -5.113 1.00 96.50 251 GLY A N 1
ATOM 1962 C CA . GLY A 1 251 ? -0.910 16.424 -5.005 1.00 96.50 251 GLY A CA 1
ATOM 1963 C C . GLY A 1 251 ? -1.866 17.320 -4.225 1.00 96.50 251 GLY A C 1
ATOM 1964 O O . GLY A 1 251 ? -1.488 18.085 -3.339 1.00 96.50 251 GLY A O 1
ATOM 1965 N N . ARG A 1 252 ? -3.151 17.213 -4.556 1.00 96.25 252 ARG A N 1
ATOM 1966 C CA . ARG A 1 252 ? -4.241 17.812 -3.784 1.00 96.25 252 ARG A CA 1
ATOM 1967 C C . ARG A 1 252 ? -4.966 16.732 -3.011 1.00 96.25 252 ARG A C 1
ATOM 1969 O O . ARG A 1 252 ? -5.387 15.745 -3.606 1.00 96.25 252 ARG A O 1
ATOM 1976 N N . LEU A 1 253 ? -5.169 16.971 -1.723 1.00 97.25 253 LEU A N 1
ATOM 1977 C CA . LEU A 1 253 ? -5.952 16.116 -0.845 1.00 97.25 253 LEU A CA 1
ATOM 1978 C C . LEU A 1 253 ? -7.257 16.827 -0.477 1.00 97.25 253 LEU A C 1
ATOM 1980 O O . LEU A 1 253 ? -7.251 18.001 -0.110 1.00 97.25 253 LEU A O 1
ATOM 1984 N N . SER A 1 254 ? -8.376 16.117 -0.572 1.00 96.81 254 SER A N 1
ATOM 1985 C CA . SER A 1 254 ? -9.697 16.615 -0.181 1.00 96.81 254 SER A CA 1
ATOM 1986 C C . SER A 1 254 ? -10.479 15.544 0.569 1.00 96.81 254 SER A C 1
ATOM 1988 O O . SER A 1 254 ? -10.324 14.356 0.295 1.00 96.81 254 SER A O 1
ATOM 1990 N N . VAL A 1 255 ? -11.307 15.966 1.523 1.00 97.50 255 VAL A N 1
ATOM 1991 C CA . VAL A 1 255 ? -12.106 15.077 2.374 1.00 97.50 255 VAL A CA 1
ATOM 1992 C C . VAL A 1 255 ? -13.580 15.443 2.233 1.00 97.50 255 VAL A C 1
ATOM 1994 O O . VAL A 1 255 ? -13.943 16.617 2.284 1.00 97.50 255 VAL A O 1
ATOM 1997 N N . SER A 1 256 ? -14.434 14.438 2.052 1.00 95.81 256 SER A N 1
ATOM 1998 C CA . SER A 1 256 ? -15.889 14.585 2.015 1.00 95.81 256 SER A CA 1
ATOM 1999 C C . SER A 1 256 ? -16.547 13.381 2.685 1.00 95.81 256 SER A C 1
ATOM 2001 O O . SER A 1 256 ? -16.485 12.257 2.180 1.00 95.81 256 SER A O 1
ATOM 2003 N N . GLY A 1 257 ? -17.152 13.602 3.855 1.00 95.19 257 GLY A N 1
ATOM 2004 C CA . GLY A 1 257 ? -17.681 12.519 4.686 1.00 95.19 257 GLY A CA 1
ATOM 2005 C C . GLY A 1 257 ? -16.593 11.496 5.025 1.00 95.19 257 GLY A C 1
ATOM 2006 O O . GLY A 1 257 ? -15.518 11.864 5.485 1.00 95.19 257 GLY A O 1
ATOM 2007 N N . ALA A 1 258 ? -16.855 10.218 4.746 1.00 97.12 258 ALA A N 1
ATOM 2008 C CA . ALA A 1 258 ? -15.904 9.119 4.936 1.00 97.12 258 ALA A CA 1
ATOM 2009 C C . ALA A 1 258 ? -14.975 8.883 3.725 1.00 97.12 258 ALA A C 1
ATOM 2011 O O . ALA A 1 258 ? -14.384 7.813 3.603 1.00 97.12 258 ALA A O 1
ATOM 2012 N N . THR A 1 259 ? -14.884 9.835 2.791 1.00 97.81 259 THR A N 1
ATOM 2013 C CA . THR A 1 259 ? -14.096 9.690 1.559 1.00 97.81 259 THR A CA 1
ATOM 2014 C C . THR A 1 259 ? -12.963 10.703 1.508 1.00 97.81 259 THR A C 1
ATOM 2016 O O . THR A 1 259 ? -13.169 11.895 1.731 1.00 97.81 259 THR A O 1
ATOM 2019 N N . VAL A 1 260 ? -11.775 10.226 1.153 1.00 98.44 260 VAL A N 1
ATOM 2020 C CA . VAL A 1 260 ? -10.587 11.023 0.856 1.00 98.44 260 VAL A CA 1
ATOM 2021 C C . VAL A 1 260 ? -10.300 10.904 -0.636 1.00 98.44 260 VAL A C 1
ATOM 2023 O O . VAL A 1 260 ? -10.295 9.806 -1.188 1.00 98.44 260 VAL A O 1
ATOM 2026 N N . LEU A 1 261 ? -10.071 12.029 -1.301 1.00 97.94 261 LEU A N 1
ATOM 2027 C CA . LEU A 1 261 ? -9.659 12.087 -2.697 1.00 97.94 261 LEU A CA 1
ATOM 2028 C C . LEU A 1 261 ? -8.276 12.724 -2.776 1.00 97.94 261 LEU A C 1
ATOM 2030 O O . LEU A 1 261 ? -8.107 13.884 -2.388 1.00 97.94 261 LEU A O 1
ATOM 2034 N N . ILE A 1 262 ? -7.325 11.975 -3.330 1.00 98.06 262 ILE A N 1
ATOM 2035 C CA . ILE A 1 262 ? -6.032 12.494 -3.774 1.00 98.06 262 ILE A CA 1
ATOM 2036 C C . ILE A 1 262 ? -6.086 12.697 -5.288 1.00 98.06 262 ILE A C 1
ATOM 2038 O O . ILE A 1 262 ? -6.439 11.776 -6.022 1.00 98.06 262 ILE A O 1
ATOM 2042 N N . GLU A 1 263 ? -5.719 13.884 -5.766 1.00 96.00 263 GLU A N 1
ATOM 2043 C CA . GLU A 1 263 ? -5.632 14.200 -7.193 1.00 96.00 263 GLU A CA 1
ATOM 2044 C C . GLU A 1 263 ? -4.279 14.831 -7.541 1.00 96.00 263 GLU A C 1
ATOM 2046 O O . GLU A 1 263 ? -3.871 15.824 -6.937 1.00 96.00 263 GLU A O 1
ATOM 2051 N N . LYS A 1 264 ? -3.619 14.306 -8.577 1.00 95.25 264 LYS A N 1
ATOM 2052 C CA . LYS A 1 264 ? -2.380 14.857 -9.142 1.00 95.25 264 LYS A CA 1
ATOM 2053 C C . LYS A 1 264 ? -2.421 14.712 -10.656 1.00 95.25 264 LYS A C 1
ATOM 2055 O O . LYS A 1 264 ? -2.726 13.642 -11.158 1.00 95.25 264 LYS A O 1
ATOM 2060 N N . ASN A 1 265 ? -2.179 15.794 -11.398 1.00 93.31 265 ASN A N 1
ATOM 2061 C CA . ASN A 1 265 ? -2.142 15.790 -12.871 1.00 93.31 265 ASN A CA 1
ATOM 2062 C C . ASN A 1 265 ? -3.356 15.139 -13.591 1.00 93.31 265 ASN A C 1
ATOM 2064 O O . ASN A 1 265 ? -3.249 14.754 -14.753 1.00 93.31 265 ASN A O 1
ATOM 2068 N N . ARG A 1 266 ? -4.546 15.153 -12.957 1.00 92.00 266 ARG A N 1
ATOM 2069 C CA . ARG A 1 266 ? -5.827 14.525 -13.382 1.00 92.00 266 ARG A CA 1
ATOM 2070 C C . ARG A 1 266 ? -5.955 13.024 -13.095 1.00 92.00 266 ARG A C 1
ATOM 2072 O O . ARG A 1 266 ? -7.029 12.472 -13.341 1.00 92.00 266 ARG A O 1
ATOM 2079 N N . GLN A 1 267 ? -4.914 12.390 -12.570 1.00 95.25 267 GLN A N 1
ATOM 2080 C CA . GLN A 1 267 ? -4.990 11.073 -11.946 1.00 95.25 267 GLN A CA 1
ATOM 2081 C C . GLN A 1 267 ? -5.611 11.233 -10.557 1.00 95.25 267 GLN A C 1
ATOM 2083 O O . GLN A 1 267 ? -5.353 12.228 -9.871 1.00 95.25 267 GLN A O 1
ATOM 2088 N N . ARG A 1 268 ? -6.436 10.270 -10.143 1.00 96.56 268 ARG A N 1
ATOM 2089 C CA . ARG A 1 268 ? -7.114 10.288 -8.843 1.00 96.56 268 ARG A CA 1
ATOM 2090 C C . ARG A 1 268 ? -6.944 8.967 -8.111 1.00 96.56 268 ARG A C 1
ATOM 2092 O O . ARG A 1 268 ? -6.904 7.906 -8.728 1.00 96.56 268 ARG A O 1
ATOM 2099 N N . LEU A 1 269 ? -6.897 9.051 -6.789 1.00 98.06 269 LEU A N 1
ATOM 2100 C CA . LEU A 1 269 ? -7.036 7.923 -5.883 1.00 98.06 269 LEU A CA 1
ATOM 2101 C C . LEU A 1 269 ? -8.170 8.255 -4.921 1.00 98.06 269 LEU A C 1
ATOM 2103 O O . LEU A 1 269 ? -8.067 9.185 -4.119 1.00 98.06 269 LEU A O 1
ATOM 2107 N N . TRP A 1 270 ? -9.258 7.504 -5.041 1.00 98.19 270 TRP A N 1
ATOM 2108 C CA . TRP A 1 270 ? -10.382 7.577 -4.120 1.00 98.19 270 TRP A CA 1
ATOM 2109 C C . TRP A 1 270 ? -10.164 6.600 -2.978 1.00 98.19 270 TRP A C 1
ATOM 2111 O O . TRP A 1 270 ? -9.941 5.422 -3.236 1.00 98.19 270 TRP A O 1
ATOM 2121 N N . THR A 1 271 ? -10.290 7.064 -1.742 1.00 98.69 271 THR A N 1
ATOM 2122 C CA . THR A 1 271 ? -10.207 6.233 -0.541 1.00 98.69 271 THR A CA 1
ATOM 2123 C C . THR A 1 271 ? -11.485 6.400 0.263 1.00 98.69 271 THR A C 1
ATOM 2125 O O . THR A 1 271 ? -11.691 7.437 0.887 1.00 98.69 271 THR A O 1
ATOM 2128 N N . GLN A 1 272 ? -12.350 5.389 0.264 1.00 98.62 272 GLN A N 1
ATOM 2129 C CA . GLN A 1 272 ? -13.526 5.354 1.130 1.00 98.62 272 GLN A CA 1
ATOM 2130 C C . GLN A 1 272 ? -13.208 4.551 2.392 1.00 98.62 272 GLN A C 1
ATOM 2132 O O . GLN A 1 272 ? -12.820 3.385 2.317 1.00 98.62 272 GLN A O 1
ATOM 2137 N N . VAL A 1 273 ? -13.402 5.158 3.557 1.00 98.69 273 VAL A N 1
ATOM 2138 C CA . VAL A 1 273 ? -13.278 4.487 4.850 1.00 98.69 273 VAL A CA 1
ATOM 2139 C C . VAL A 1 273 ? -14.576 3.734 5.129 1.00 98.69 273 VAL A C 1
ATOM 2141 O O . VAL A 1 273 ? -15.645 4.332 5.235 1.00 98.69 273 VAL A O 1
ATOM 2144 N N . LEU A 1 274 ? -14.484 2.408 5.205 1.00 98.56 274 LEU A N 1
ATOM 2145 C CA . LEU A 1 274 ? -15.612 1.508 5.453 1.00 98.56 274 LEU A CA 1
ATOM 2146 C C . LEU A 1 274 ? -15.693 1.083 6.920 1.00 98.56 274 LEU A C 1
ATOM 2148 O O . LEU A 1 274 ? -16.782 0.835 7.436 1.00 98.56 274 LEU A O 1
ATOM 2152 N N . MET A 1 275 ? -14.539 0.986 7.583 1.00 97.50 275 MET A N 1
ATOM 2153 C CA . MET A 1 275 ? -14.433 0.783 9.025 1.00 97.50 275 MET A CA 1
ATOM 2154 C C . MET A 1 275 ? -13.346 1.714 9.578 1.00 97.50 275 MET A C 1
ATOM 2156 O O . MET A 1 275 ? -12.255 1.743 9.004 1.00 97.50 275 MET A O 1
ATOM 2160 N N . PRO A 1 276 ? -13.618 2.461 10.661 1.00 96.25 276 PRO A N 1
ATOM 2161 C CA . PRO A 1 276 ? -14.907 2.566 11.360 1.00 96.25 276 PRO A CA 1
ATOM 2162 C C . PRO A 1 276 ? -15.999 3.199 10.473 1.00 96.25 276 PRO A C 1
ATOM 2164 O O . PRO A 1 276 ? -15.695 3.946 9.550 1.00 96.25 276 PRO A O 1
ATOM 2167 N N . SER A 1 277 ? -17.276 2.908 10.744 1.00 92.00 277 SER A N 1
ATOM 2168 C CA . SER A 1 277 ? -18.412 3.433 9.957 1.00 92.00 277 SER A CA 1
ATOM 2169 C C . SER A 1 277 ? -18.659 4.935 10.155 1.00 92.00 277 SER A C 1
ATOM 2171 O O . SER A 1 277 ? -19.375 5.559 9.376 1.00 92.00 277 SER A O 1
ATOM 2173 N N . SER A 1 278 ? -18.085 5.529 11.203 1.00 94.38 278 SER A N 1
ATOM 2174 C CA . SER A 1 278 ? -18.111 6.969 11.484 1.00 94.38 278 SER A CA 1
ATOM 2175 C C . SER A 1 278 ? -16.691 7.447 11.789 1.00 94.38 278 SER A C 1
ATOM 2177 O O . SER A 1 278 ? -16.349 7.633 12.956 1.00 94.38 278 SER A O 1
ATOM 2179 N N . PRO A 1 279 ? -15.826 7.551 10.766 1.00 97.50 279 PRO A N 1
ATOM 2180 C CA . PRO A 1 279 ? -14.433 7.916 10.964 1.00 97.50 279 PRO A CA 1
ATOM 2181 C C . PRO A 1 279 ? -14.285 9.402 11.290 1.00 97.50 279 PRO A C 1
ATOM 2183 O O . PRO A 1 279 ? -14.944 10.255 10.696 1.00 97.50 279 PRO A O 1
ATOM 2186 N N . GLU A 1 280 ? -13.345 9.712 12.175 1.00 98.19 280 GLU A N 1
ATOM 2187 C CA . GLU A 1 280 ? -12.744 11.037 12.250 1.00 98.19 280 GLU A CA 1
ATOM 2188 C C . GLU A 1 280 ? -11.595 11.092 11.241 1.00 98.19 280 GLU A C 1
ATOM 2190 O O . GLU A 1 280 ? -10.659 10.291 11.316 1.00 98.19 280 GLU A O 1
ATOM 2195 N N . ILE A 1 281 ? -11.678 12.022 10.287 1.00 98.56 281 ILE A N 1
ATOM 2196 C CA . ILE A 1 281 ? -10.642 12.248 9.276 1.00 98.56 281 ILE A CA 1
ATOM 2197 C C . ILE A 1 281 ? -10.065 13.643 9.497 1.00 98.56 281 ILE A C 1
ATOM 2199 O O . ILE A 1 281 ? -10.676 14.650 9.141 1.00 98.56 281 ILE A O 1
ATOM 2203 N N . GLU A 1 282 ? -8.887 13.694 10.106 1.00 98.31 282 GLU A N 1
ATOM 2204 C CA . GLU A 1 282 ? -8.153 14.930 10.358 1.00 98.31 282 GLU A CA 1
ATOM 2205 C C . GLU A 1 282 ? -7.182 15.192 9.207 1.00 98.31 282 GLU A C 1
ATOM 2207 O O . GLU A 1 282 ? -6.361 14.338 8.885 1.00 98.31 282 GLU A O 1
ATOM 2212 N N . THR A 1 283 ? -7.250 16.372 8.592 1.00 98.38 283 THR A N 1
ATOM 2213 C CA . THR A 1 283 ? -6.269 16.809 7.590 1.00 98.38 283 THR A CA 1
ATOM 2214 C C . THR A 1 283 ? -5.100 17.520 8.260 1.00 98.38 283 THR A C 1
ATOM 2216 O O . THR A 1 283 ? -5.311 18.455 9.033 1.00 98.38 283 THR A O 1
ATOM 2219 N N . ALA A 1 284 ? -3.880 17.156 7.886 1.00 97.38 284 ALA A N 1
ATOM 2220 C CA . ALA A 1 284 ? -2.653 17.814 8.311 1.00 97.38 284 ALA A CA 1
ATOM 2221 C C . ALA A 1 284 ? -1.692 17.977 7.121 1.00 97.38 284 ALA A C 1
ATOM 2223 O O . ALA A 1 284 ? -1.970 17.527 6.008 1.00 97.38 284 ALA A O 1
ATOM 2224 N N . ALA A 1 285 ? -0.574 18.672 7.328 1.00 96.88 285 ALA A N 1
ATOM 2225 C CA . ALA A 1 285 ? 0.429 18.864 6.289 1.00 96.88 285 ALA A CA 1
ATOM 2226 C C . ALA A 1 285 ? 1.831 19.021 6.876 1.00 96.88 285 ALA A C 1
ATOM 2228 O O . ALA A 1 285 ? 2.019 19.668 7.905 1.00 96.88 285 ALA A O 1
ATOM 2229 N N . SER A 1 286 ? 2.813 18.464 6.173 1.00 96.06 286 SER A N 1
ATOM 2230 C CA . SER A 1 286 ? 4.210 18.872 6.279 1.00 96.06 286 SER A CA 1
ATOM 2231 C C . SER A 1 286 ? 4.491 19.895 5.181 1.00 96.06 286 SER A C 1
ATOM 2233 O O . SER A 1 286 ? 4.151 19.670 4.018 1.00 96.06 286 SER A O 1
ATOM 2235 N N . ALA A 1 287 ? 5.151 21.004 5.526 1.00 93.12 287 ALA A N 1
ATOM 2236 C CA . ALA A 1 287 ? 5.550 22.008 4.539 1.00 93.12 287 ALA A CA 1
ATOM 2237 C C . ALA A 1 287 ? 6.457 21.418 3.445 1.00 93.12 287 ALA A C 1
ATOM 2239 O O . ALA A 1 287 ? 6.419 21.865 2.299 1.00 93.12 287 ALA A O 1
ATOM 2240 N N . ARG A 1 288 ? 7.249 20.401 3.797 1.00 94.75 288 ARG A N 1
ATOM 2241 C CA . ARG A 1 288 ? 8.200 19.750 2.900 1.00 94.75 288 ARG A CA 1
ATOM 2242 C C . ARG A 1 288 ? 7.612 18.553 2.167 1.00 94.75 288 ARG A C 1
ATOM 2244 O O . ARG A 1 288 ? 7.867 18.394 0.976 1.00 94.75 288 ARG A O 1
ATOM 2251 N N . TYR A 1 289 ? 6.851 17.721 2.874 1.00 95.94 289 TYR A N 1
ATOM 2252 C CA . TYR A 1 289 ? 6.421 16.417 2.361 1.00 95.94 289 TYR A CA 1
ATOM 2253 C C . TYR A 1 289 ? 4.973 16.389 1.862 1.00 95.94 289 TYR A C 1
ATOM 2255 O O . TYR A 1 289 ? 4.588 15.425 1.213 1.00 95.94 289 TYR A O 1
ATOM 2263 N N . GLY A 1 290 ? 4.196 17.455 2.075 1.00 97.19 290 GLY A N 1
ATOM 2264 C CA . GLY A 1 290 ? 2.842 17.591 1.536 1.00 97.19 290 GLY A CA 1
ATOM 2265 C C . GLY A 1 290 ? 1.725 17.269 2.535 1.00 97.19 290 GLY A C 1
ATOM 2266 O O . GLY A 1 290 ? 1.975 17.083 3.734 1.00 97.19 290 GLY A O 1
ATOM 2267 N N . PRO A 1 291 ? 0.465 17.298 2.068 1.00 98.38 291 PRO A N 1
ATOM 2268 C CA . PRO A 1 291 ? -0.704 17.055 2.898 1.00 98.38 291 PRO A CA 1
ATOM 2269 C C . PRO A 1 291 ? -0.955 15.562 3.131 1.00 98.38 291 PRO A C 1
ATOM 2271 O O . PRO A 1 291 ? -0.648 14.705 2.303 1.00 98.38 291 PRO A O 1
ATOM 2274 N N . TYR A 1 292 ? -1.592 15.262 4.254 1.00 98.75 292 TYR A N 1
ATOM 2275 C CA . TYR A 1 292 ? -1.986 13.911 4.629 1.00 98.75 292 TYR A CA 1
ATOM 2276 C C . TYR A 1 292 ? -3.230 13.928 5.509 1.00 98.75 292 TYR A C 1
ATOM 2278 O O . TYR A 1 292 ? -3.678 14.982 5.973 1.00 98.75 292 TYR A O 1
ATOM 2286 N N . VAL A 1 293 ? -3.803 12.750 5.727 1.00 98.81 293 VAL A N 1
ATOM 2287 C CA . VAL A 1 293 ? -4.908 12.555 6.665 1.00 98.81 293 VAL A CA 1
ATOM 2288 C C . VAL A 1 293 ? -4.549 11.563 7.753 1.00 98.81 293 VAL A C 1
ATOM 2290 O O . VAL A 1 293 ? -3.827 10.598 7.507 1.00 98.81 293 VAL A O 1
ATOM 2293 N N . ARG A 1 294 ? -5.130 11.774 8.933 1.00 98.75 294 ARG A N 1
ATOM 2294 C CA . ARG A 1 294 ? -5.230 10.774 9.994 1.00 98.75 294 ARG A CA 1
ATOM 2295 C C . ARG A 1 294 ? -6.668 10.290 10.069 1.00 98.75 294 ARG A C 1
ATOM 2297 O O . ARG A 1 294 ? -7.575 11.084 10.308 1.00 98.75 294 ARG A O 1
ATOM 2304 N N . ILE A 1 295 ? -6.866 8.998 9.853 1.00 98.69 295 ILE A N 1
ATOM 2305 C CA . ILE A 1 295 ? -8.174 8.344 9.873 1.00 98.69 295 ILE A CA 1
ATOM 2306 C C . ILE A 1 295 ? -8.253 7.494 11.135 1.00 98.69 295 ILE A C 1
ATOM 2308 O O . ILE A 1 295 ? -7.483 6.546 11.288 1.00 98.69 295 ILE A O 1
ATOM 2312 N N . ARG A 1 296 ? -9.189 7.808 12.029 1.00 98.00 296 ARG A N 1
ATOM 2313 C CA . ARG A 1 296 ? -9.375 7.074 13.285 1.00 98.00 296 ARG A CA 1
ATOM 2314 C C . ARG A 1 296 ? -10.841 6.885 13.627 1.00 98.00 296 ARG A C 1
ATOM 2316 O O . ARG A 1 296 ? -11.719 7.573 13.108 1.00 98.00 296 ARG A O 1
ATOM 2323 N N . ALA A 1 297 ? -11.103 5.963 14.539 1.00 97.25 297 ALA A N 1
ATOM 2324 C CA . ALA A 1 297 ? -12.381 5.923 15.228 1.00 97.25 297 ALA A CA 1
ATOM 2325 C C . ALA A 1 297 ? -12.444 7.010 16.319 1.00 97.25 297 ALA A C 1
ATOM 2327 O O . ALA A 1 297 ? -11.408 7.325 16.912 1.00 97.25 297 ALA A O 1
ATOM 2328 N N . PRO A 1 298 ? -13.638 7.559 16.611 1.00 94.94 298 PRO A N 1
ATOM 2329 C CA . PRO A 1 298 ? -13.823 8.509 17.713 1.00 94.94 298 PRO A CA 1
ATOM 2330 C C . PRO A 1 298 ? -13.569 7.857 19.082 1.00 94.94 298 PRO A C 1
ATOM 2332 O O . PRO A 1 298 ? -13.155 8.505 20.041 1.00 94.94 298 PRO A O 1
ATOM 2335 N N . GLU A 1 299 ? -13.799 6.548 19.174 1.00 95.62 299 GLU A N 1
ATOM 2336 C CA . GLU A 1 299 ? -13.607 5.754 20.381 1.00 95.62 299 GLU A CA 1
ATOM 2337 C C . GLU A 1 299 ? -12.235 5.066 20.392 1.00 95.62 299 GLU A C 1
ATOM 2339 O O . GLU A 1 299 ? -11.627 4.798 19.353 1.00 95.62 299 GLU A O 1
ATOM 2344 N N . LYS A 1 300 ? -11.754 4.745 21.597 1.00 97.44 300 LYS A N 1
ATOM 2345 C CA . LYS A 1 300 ? -10.543 3.944 21.798 1.00 97.44 300 LYS A CA 1
ATOM 2346 C C . LYS A 1 300 ? -10.902 2.477 21.984 1.00 97.44 300 LYS A C 1
ATOM 2348 O O . LYS A 1 300 ? -11.863 2.156 22.680 1.00 97.44 300 LYS A O 1
ATOM 2353 N N . PHE A 1 301 ? -10.074 1.584 21.451 1.00 96.88 301 PHE A N 1
ATOM 2354 C CA . PHE A 1 301 ? -10.334 0.148 21.471 1.00 96.88 301 PHE A CA 1
ATOM 2355 C C . PHE A 1 301 ? -9.132 -0.640 21.964 1.00 96.88 301 PHE A C 1
ATOM 2357 O O . PHE A 1 301 ? -7.984 -0.261 21.745 1.00 96.88 301 PHE A O 1
ATOM 2364 N N . VAL A 1 302 ? -9.399 -1.780 22.602 1.00 98.00 302 VAL A N 1
ATOM 2365 C CA . VAL A 1 302 ? -8.366 -2.808 22.789 1.00 98.00 302 VAL A CA 1
ATOM 2366 C C . VAL A 1 302 ? -8.097 -3.516 21.466 1.00 98.00 302 VAL A C 1
ATOM 2368 O O . VAL A 1 302 ? -6.948 -3.784 21.145 1.00 98.00 302 VAL A O 1
ATOM 2371 N N . LYS A 1 303 ? -9.153 -3.787 20.686 1.00 97.00 303 LYS A N 1
ATOM 2372 C CA . LYS A 1 303 ? -9.079 -4.374 19.344 1.00 97.00 303 LYS A CA 1
ATOM 2373 C C . LYS A 1 303 ? -9.760 -3.454 18.344 1.00 97.00 303 LYS A C 1
ATOM 2375 O O . LYS A 1 303 ? -10.966 -3.241 18.446 1.00 97.00 303 LYS A O 1
ATOM 2380 N N . GLY A 1 304 ? -8.986 -2.903 17.421 1.00 95.31 304 GLY A N 1
ATOM 2381 C CA . GLY A 1 304 ? -9.454 -2.003 16.374 1.00 95.31 304 GLY A CA 1
ATOM 2382 C C . GLY A 1 304 ? -9.370 -2.658 15.002 1.00 95.31 304 GLY A C 1
ATOM 2383 O O . GLY A 1 304 ? -8.445 -3.424 14.731 1.00 95.31 304 GLY A O 1
ATOM 2384 N N . HIS A 1 305 ? -10.321 -2.319 14.133 1.00 97.06 305 HIS A N 1
ATOM 2385 C CA . HIS A 1 305 ? -10.288 -2.699 12.725 1.00 97.06 305 HIS A CA 1
ATOM 2386 C C . HIS A 1 305 ? -10.486 -1.465 11.857 1.00 97.06 305 HIS A C 1
ATOM 2388 O O . HIS A 1 305 ? -11.512 -0.792 11.989 1.00 97.06 305 HIS A O 1
ATOM 2394 N N . HIS A 1 306 ? -9.545 -1.193 10.958 1.00 98.31 306 HIS A N 1
ATOM 2395 C CA . HIS A 1 306 ? -9.724 -0.185 9.916 1.00 98.31 306 HIS A CA 1
ATOM 2396 C C . HIS A 1 306 ? -9.842 -0.872 8.561 1.00 98.31 306 HIS A C 1
ATOM 2398 O O . HIS A 1 306 ? -9.102 -1.805 8.269 1.00 98.31 306 HIS A O 1
ATOM 2404 N N . LEU A 1 307 ? -10.780 -0.428 7.730 1.00 98.75 307 LEU A N 1
ATOM 2405 C CA . LEU A 1 307 ? -10.984 -0.961 6.388 1.00 98.75 307 LEU A CA 1
ATOM 2406 C C . LEU A 1 307 ? -11.167 0.195 5.416 1.00 98.75 307 LEU A C 1
ATOM 2408 O O . LEU A 1 307 ? -12.101 0.984 5.564 1.00 98.75 307 LEU A O 1
ATOM 2412 N N . MET A 1 308 ? -10.311 0.258 4.404 1.00 98.81 308 MET A N 1
ATOM 2413 C CA . MET A 1 308 ? -10.336 1.287 3.371 1.00 98.81 308 MET A CA 1
ATOM 2414 C C . MET A 1 308 ? -10.488 0.655 1.986 1.00 98.81 308 MET A C 1
ATOM 2416 O O . MET A 1 308 ? -9.778 -0.293 1.652 1.00 98.81 308 MET A O 1
ATOM 2420 N N . LEU A 1 309 ? -11.396 1.202 1.178 1.00 98.88 309 LEU A N 1
ATOM 2421 C CA . LEU A 1 309 ? -11.549 0.900 -0.245 1.00 98.88 309 LEU A CA 1
ATOM 2422 C C . LEU A 1 309 ? -10.803 1.955 -1.061 1.00 98.88 309 LEU A C 1
ATOM 2424 O O . LEU A 1 309 ? -11.210 3.116 -1.086 1.00 98.88 309 LEU A O 1
ATOM 2428 N N . LEU A 1 310 ? -9.730 1.545 -1.733 1.00 98.81 310 LEU A N 1
ATOM 2429 C CA . LEU A 1 310 ? -8.905 2.392 -2.589 1.00 98.81 310 LEU A CA 1
ATOM 2430 C C . LEU A 1 310 ? -9.247 2.117 -4.054 1.00 98.81 310 LEU A C 1
ATOM 2432 O O . LEU A 1 310 ? -9.099 0.988 -4.518 1.00 98.81 310 LEU A O 1
ATOM 2436 N N . THR A 1 311 ? -9.663 3.145 -4.792 1.00 98.06 311 THR A N 1
ATOM 2437 C CA . THR A 1 311 ? -10.030 3.031 -6.211 1.00 98.06 311 THR A CA 1
ATOM 2438 C C . THR A 1 311 ? -9.208 4.004 -7.066 1.00 98.06 311 THR A C 1
ATOM 2440 O O . THR A 1 311 ? -9.483 5.212 -7.067 1.00 98.06 311 THR A O 1
ATOM 2443 N N . PRO A 1 312 ? -8.171 3.504 -7.762 1.00 97.00 312 PRO A N 1
ATOM 2444 C CA . PRO A 1 312 ? -7.386 4.265 -8.730 1.00 97.00 312 PRO A CA 1
ATOM 2445 C C . PRO A 1 312 ? -8.216 4.757 -9.918 1.00 97.00 312 PRO A C 1
ATOM 2447 O O . PRO A 1 312 ? -9.116 4.068 -10.393 1.00 97.00 312 PRO A O 1
ATOM 2450 N N . GLN A 1 313 ? -7.867 5.924 -10.456 1.00 94.44 313 GLN A N 1
ATOM 2451 C CA . GLN A 1 313 ? -8.451 6.456 -11.684 1.00 94.44 313 GLN A CA 1
ATOM 2452 C C . GLN A 1 313 ? -7.367 7.158 -12.535 1.00 94.44 313 GLN A C 1
ATOM 2454 O O . GLN A 1 313 ? -6.866 8.213 -12.134 1.00 94.44 313 GLN A O 1
ATOM 2459 N N . PRO A 1 314 ? -7.003 6.611 -13.712 1.00 90.25 314 PRO A N 1
ATOM 2460 C CA . PRO A 1 314 ? -5.832 7.031 -14.492 1.00 90.25 314 PRO A CA 1
ATOM 2461 C C . PRO A 1 314 ? -5.954 8.388 -15.185 1.00 90.25 314 PRO A C 1
ATOM 2463 O O . PRO A 1 314 ? -4.964 9.096 -15.324 1.00 90.25 314 PRO A O 1
ATOM 2466 N N . ALA A 1 315 ? -7.142 8.815 -15.596 1.00 83.69 315 ALA A N 1
ATOM 2467 C CA . ALA A 1 315 ? -7.372 10.194 -16.011 1.00 83.69 315 ALA A CA 1
ATOM 2468 C C . ALA A 1 315 ? -8.863 10.509 -15.938 1.00 83.69 315 ALA A C 1
ATOM 2470 O O . ALA A 1 315 ? -9.683 9.796 -16.512 1.00 83.69 315 ALA A O 1
ATOM 2471 N N . ALA A 1 316 ? -9.220 11.601 -15.266 1.00 67.25 316 ALA A N 1
ATOM 2472 C CA . ALA A 1 316 ? -10.573 12.145 -15.311 1.00 67.25 316 ALA A CA 1
ATOM 2473 C C . ALA A 1 316 ? -10.644 13.393 -16.211 1.00 67.25 316 ALA A C 1
ATOM 2475 O O . ALA A 1 316 ? -9.685 14.171 -16.329 1.00 67.25 316 ALA A O 1
ATOM 2476 N N . GLU A 1 317 ? -11.787 13.618 -16.863 1.00 62.34 317 GLU A N 1
ATOM 2477 C CA . GLU A 1 317 ? -12.101 14.920 -17.461 1.00 62.34 317 GLU A CA 1
ATOM 2478 C C . GLU A 1 317 ? -12.228 15.991 -16.370 1.00 62.34 317 GLU A C 1
ATOM 2480 O O . GLU A 1 317 ? -12.803 15.747 -15.309 1.00 62.34 317 GLU A O 1
ATOM 2485 N N . ARG A 1 318 ? -11.693 17.196 -16.624 1.00 57.44 318 ARG A N 1
ATOM 2486 C CA . ARG A 1 318 ? -11.705 18.306 -15.649 1.00 57.44 318 ARG A CA 1
ATOM 2487 C C . ARG A 1 318 ? -13.120 18.753 -15.259 1.00 57.44 318 ARG A C 1
ATOM 2489 O O . ARG A 1 318 ? -13.287 19.332 -14.194 1.00 57.44 318 ARG A O 1
ATOM 2496 N N . THR A 1 319 ? -14.101 18.523 -16.126 1.00 50.22 319 THR A N 1
ATOM 2497 C CA . THR A 1 319 ? -15.491 18.982 -16.000 1.00 50.22 319 THR A CA 1
ATOM 2498 C C . THR A 1 319 ? -16.417 17.978 -15.319 1.00 50.22 319 THR A C 1
ATOM 2500 O O . THR A 1 319 ? -17.535 18.344 -14.966 1.00 50.22 319 THR A O 1
ATOM 2503 N N . ALA A 1 320 ? -15.986 16.731 -15.107 1.00 59.72 320 ALA A N 1
ATOM 2504 C CA . ALA A 1 320 ? -16.794 15.750 -14.396 1.00 59.72 320 ALA A CA 1
ATOM 2505 C C . ALA A 1 320 ? -16.820 16.088 -12.898 1.00 59.72 320 ALA A C 1
ATOM 2507 O O . ALA A 1 320 ? -15.76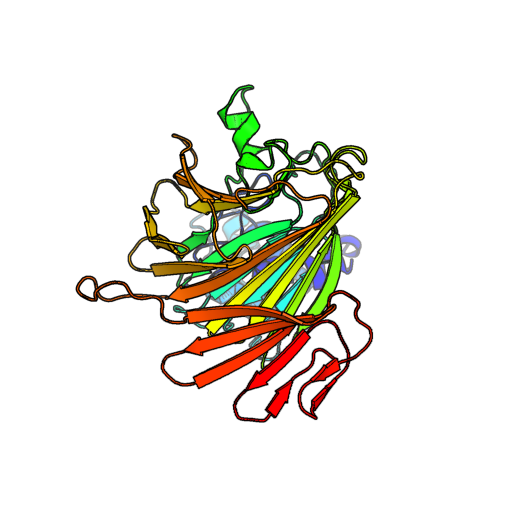1 16.158 -12.263 1.00 59.72 320 ALA A O 1
ATOM 2508 N N . LEU A 1 321 ? -18.021 16.259 -12.325 1.00 61.69 321 LEU A N 1
ATOM 2509 C CA . LEU A 1 321 ? -18.198 16.230 -10.872 1.00 61.69 321 LEU A CA 1
ATOM 2510 C C . LEU A 1 321 ? -17.553 14.942 -10.359 1.00 61.69 321 LEU A C 1
ATOM 2512 O O . LEU A 1 321 ? -17.908 13.845 -10.788 1.00 61.69 321 LEU A O 1
ATOM 2516 N N . ALA A 1 322 ? -16.545 15.092 -9.506 1.00 68.50 322 ALA A N 1
ATOM 2517 C CA . ALA A 1 322 ? -15.764 13.977 -9.012 1.00 68.50 322 ALA A CA 1
ATOM 2518 C C . ALA A 1 322 ? -16.678 13.099 -8.142 1.00 68.50 322 ALA A C 1
ATOM 2520 O O . ALA A 1 322 ? -17.067 13.497 -7.048 1.00 68.50 322 ALA A O 1
ATOM 2521 N N . GLN A 1 323 ? -17.047 11.924 -8.649 1.00 81.94 323 GLN A N 1
ATOM 2522 C CA . GLN A 1 323 ? -17.675 10.865 -7.867 1.00 81.94 323 GLN A CA 1
ATOM 2523 C C . GLN A 1 323 ? -16.744 9.654 -7.832 1.00 81.94 323 GLN A C 1
ATOM 2525 O O . GLN A 1 323 ? -16.045 9.403 -8.823 1.00 81.94 323 GLN A O 1
ATOM 2530 N N . PRO A 1 324 ? -16.717 8.910 -6.716 1.00 88.81 324 PRO A N 1
ATOM 2531 C CA . PRO A 1 324 ? -15.908 7.713 -6.628 1.00 88.81 324 PRO A CA 1
ATOM 2532 C C . PRO A 1 324 ? -16.430 6.661 -7.624 1.00 88.81 324 PRO A C 1
ATOM 2534 O O . PRO A 1 324 ? -17.638 6.425 -7.687 1.00 88.81 324 PRO A O 1
ATOM 2537 N N . PRO A 1 325 ? -15.545 6.018 -8.407 1.00 90.44 325 PRO A N 1
ATOM 2538 C CA . PRO A 1 325 ? -15.936 5.009 -9.396 1.00 90.44 325 PRO A CA 1
ATOM 2539 C C . PRO A 1 325 ? -16.425 3.696 -8.764 1.00 90.44 325 PRO A C 1
ATOM 2541 O O . PRO A 1 325 ? -17.052 2.882 -9.445 1.00 90.44 325 PRO A O 1
ATOM 2544 N N . ALA A 1 326 ? -16.161 3.501 -7.470 1.00 94.81 326 ALA A N 1
ATOM 2545 C CA . ALA A 1 326 ? -16.689 2.406 -6.676 1.00 94.81 326 ALA A CA 1
ATOM 2546 C C . ALA A 1 326 ? -17.203 2.914 -5.323 1.00 94.81 326 ALA A C 1
ATOM 2548 O O . ALA A 1 326 ? -16.650 3.854 -4.753 1.00 94.81 326 ALA A O 1
ATOM 2549 N N . GLN A 1 327 ? -18.242 2.268 -4.800 1.00 97.19 327 GLN A N 1
ATOM 2550 C CA . GLN A 1 327 ? -18.748 2.493 -3.446 1.00 97.19 327 GLN A CA 1
ATOM 2551 C C . GLN A 1 327 ? -18.765 1.181 -2.675 1.00 97.19 327 GLN A C 1
ATOM 2553 O O . GLN A 1 327 ? -19.222 0.157 -3.181 1.00 97.19 327 GLN A O 1
ATOM 2558 N N . GLY A 1 328 ? -18.263 1.217 -1.450 1.00 97.50 328 GLY A N 1
ATOM 2559 C CA . GLY A 1 328 ? -18.192 0.084 -0.550 1.00 97.50 328 GLY A CA 1
ATOM 2560 C C . GLY A 1 328 ? -19.148 0.211 0.630 1.00 97.50 328 GLY A C 1
ATOM 2561 O O . GLY A 1 328 ? -19.424 1.305 1.122 1.00 97.50 328 GLY A O 1
ATOM 2562 N N . GLU A 1 329 ? -19.581 -0.940 1.126 1.00 97.75 329 GLU A N 1
ATOM 2563 C CA . GLU A 1 329 ? -20.201 -1.119 2.436 1.00 97.75 329 GLU A CA 1
ATOM 2564 C C . GLU A 1 329 ? -19.533 -2.314 3.112 1.00 97.75 329 GLU A C 1
ATOM 2566 O O . GLU A 1 329 ? -19.309 -3.343 2.470 1.00 97.75 329 GLU A O 1
ATOM 2571 N N . ALA A 1 330 ? -19.228 -2.205 4.403 1.00 97.69 330 ALA A N 1
ATOM 2572 C CA . ALA A 1 330 ? -18.626 -3.292 5.161 1.00 97.69 330 ALA A CA 1
ATOM 2573 C C . ALA A 1 330 ? -19.406 -3.586 6.436 1.00 97.69 330 ALA A C 1
ATOM 2575 O O . ALA A 1 330 ? -19.965 -2.692 7.070 1.00 97.69 330 ALA A O 1
ATOM 2576 N N . ARG A 1 331 ? -19.419 -4.859 6.823 1.00 95.75 331 ARG A N 1
ATOM 2577 C CA . ARG A 1 331 ? -19.953 -5.306 8.108 1.00 95.75 331 ARG A CA 1
ATOM 2578 C C . ARG A 1 331 ? -19.169 -6.497 8.626 1.00 95.75 331 ARG A C 1
ATOM 2580 O O . ARG A 1 331 ? -18.640 -7.291 7.850 1.00 95.75 331 ARG A O 1
ATOM 2587 N N . GLN A 1 332 ? -19.147 -6.642 9.941 1.00 93.56 332 GLN A N 1
ATOM 2588 C CA . GLN A 1 332 ? -18.573 -7.806 10.595 1.00 93.56 332 GLN A CA 1
ATOM 2589 C C . GLN A 1 332 ? -19.663 -8.861 10.839 1.00 93.56 332 GLN A C 1
ATOM 2591 O O . GLN A 1 332 ? -20.695 -8.571 11.441 1.00 93.56 332 GLN A O 1
ATOM 2596 N N . GLU A 1 333 ? -19.427 -10.090 10.387 1.00 91.19 333 GLU A N 1
ATOM 2597 C CA . GLU A 1 333 ? -20.264 -11.268 10.629 1.00 91.19 333 GLU A CA 1
ATOM 2598 C C . GLU A 1 333 ? -19.449 -12.291 11.438 1.00 91.19 333 GLU A C 1
ATOM 2600 O O . GLU A 1 333 ? -18.670 -13.087 10.909 1.00 91.19 333 GLU A O 1
ATOM 2605 N N . GLY A 1 334 ? -19.575 -12.229 12.767 1.00 88.44 334 GLY A N 1
ATOM 2606 C CA . GLY A 1 334 ? -18.765 -13.038 13.678 1.00 88.44 334 GLY A CA 1
ATOM 2607 C C . GLY A 1 334 ? -17.272 -12.712 13.555 1.00 88.44 334 GLY A C 1
ATOM 2608 O O . GLY A 1 334 ? -16.824 -11.646 13.973 1.00 88.44 334 GLY A O 1
ATOM 2609 N N . ARG A 1 335 ? -16.494 -13.648 12.997 1.00 87.25 335 ARG A N 1
ATOM 2610 C CA . ARG A 1 335 ? -15.044 -13.494 12.749 1.00 87.25 335 ARG A CA 1
ATOM 2611 C C . ARG A 1 335 ? -14.701 -13.046 11.326 1.00 87.25 335 ARG A C 1
ATOM 2613 O O . ARG A 1 335 ? -13.526 -12.897 11.011 1.00 87.25 335 ARG A O 1
ATOM 2620 N N . GLN A 1 336 ? -15.704 -12.892 10.468 1.00 91.62 336 GLN A N 1
ATOM 2621 C CA . GLN A 1 336 ? -15.529 -12.516 9.072 1.00 91.62 336 GLN A CA 1
ATOM 2622 C C . GLN A 1 336 ? -15.919 -11.057 8.864 1.00 91.62 336 GLN A C 1
ATOM 2624 O O . GLN A 1 336 ? -16.796 -10.534 9.551 1.00 91.62 336 GLN A O 1
ATOM 2629 N N . PHE A 1 337 ? -15.306 -10.425 7.874 1.00 95.00 337 PHE A N 1
ATOM 2630 C CA . PHE A 1 337 ? -15.651 -9.082 7.429 1.00 95.00 337 PHE A CA 1
ATOM 2631 C C . PHE A 1 337 ? -16.156 -9.179 5.998 1.00 95.00 337 PHE A C 1
ATOM 2633 O O . PHE A 1 337 ? -15.433 -9.615 5.104 1.00 95.00 337 PHE A O 1
ATOM 2640 N N . VAL A 1 338 ? -17.420 -8.826 5.796 1.00 96.38 338 VAL A N 1
ATOM 2641 C CA . VAL A 1 338 ? -18.077 -8.878 4.492 1.00 96.38 338 VAL A CA 1
ATOM 2642 C C . VAL A 1 338 ? -18.101 -7.475 3.920 1.00 96.38 338 VAL A C 1
ATOM 2644 O O . VAL A 1 338 ? -18.679 -6.569 4.519 1.00 96.38 338 VAL A O 1
ATOM 2647 N N . VAL A 1 339 ? -17.508 -7.320 2.744 1.00 98.25 339 VAL A N 1
ATOM 2648 C CA . VAL A 1 339 ? -17.410 -6.066 2.005 1.00 98.25 339 VAL A CA 1
ATOM 2649 C C . VAL A 1 339 ? -18.180 -6.210 0.704 1.00 98.25 339 VAL A C 1
ATOM 2651 O O . VAL A 1 339 ? -17.910 -7.111 -0.086 1.00 98.25 339 VAL A O 1
ATOM 2654 N N . ILE A 1 340 ? -19.151 -5.337 0.474 1.00 98.25 340 ILE A N 1
ATOM 2655 C CA . ILE A 1 340 ? -19.868 -5.242 -0.796 1.00 98.25 340 ILE A CA 1
ATOM 2656 C C . ILE A 1 340 ? -19.320 -4.023 -1.522 1.00 98.25 340 ILE A C 1
ATOM 2658 O O . ILE A 1 340 ? -19.425 -2.918 -1.002 1.00 98.25 340 ILE A O 1
ATOM 2662 N N . VAL A 1 341 ? -18.753 -4.222 -2.710 1.00 98.44 341 VAL A N 1
ATOM 2663 C CA . VAL A 1 341 ? -18.220 -3.144 -3.550 1.00 98.44 341 VAL A CA 1
ATOM 2664 C C . VAL A 1 341 ? -19.064 -3.034 -4.811 1.00 98.44 341 VAL A C 1
ATOM 2666 O O . VAL A 1 341 ? -19.244 -4.005 -5.544 1.00 98.44 341 VAL A O 1
ATOM 2669 N N . ARG A 1 342 ? -19.610 -1.847 -5.055 1.00 98.00 342 ARG A N 1
ATOM 2670 C CA . ARG A 1 342 ? -20.455 -1.511 -6.202 1.00 98.00 342 ARG A CA 1
ATOM 2671 C C . ARG A 1 342 ? -19.650 -0.664 -7.168 1.00 98.00 342 ARG A C 1
ATOM 2673 O O . ARG A 1 342 ? -19.258 0.445 -6.821 1.00 98.00 342 ARG A O 1
ATOM 2680 N N . LEU A 1 343 ? -19.430 -1.185 -8.365 1.00 95.19 343 LEU A N 1
ATOM 2681 C CA . LEU A 1 343 ? -18.895 -0.449 -9.503 1.00 95.19 343 LEU A CA 1
ATOM 2682 C C . LEU A 1 343 ? -20.038 -0.146 -10.477 1.00 95.19 343 LEU A C 1
ATOM 2684 O O . LEU A 1 343 ? -21.111 -0.743 -10.394 1.00 95.19 343 LEU A O 1
ATOM 2688 N N . ALA A 1 344 ? -19.801 0.736 -11.447 1.00 91.00 344 ALA A N 1
ATOM 2689 C CA . ALA A 1 344 ? -20.805 1.064 -12.462 1.00 91.00 344 ALA A CA 1
ATOM 2690 C C . ALA A 1 344 ? -21.309 -0.165 -13.249 1.00 91.00 344 ALA A C 1
ATOM 2692 O O . ALA A 1 344 ? -22.462 -0.199 -13.669 1.00 91.00 344 ALA A O 1
ATOM 2693 N N . SER A 1 345 ? -20.451 -1.170 -13.453 1.00 90.81 345 SER A N 1
ATOM 2694 C CA . SER A 1 345 ? -20.741 -2.348 -14.279 1.00 90.81 345 SER A CA 1
ATOM 2695 C C . SER A 1 345 ? -21.098 -3.609 -13.493 1.00 90.81 345 SER A C 1
ATOM 2697 O O . SER A 1 345 ? -21.651 -4.536 -14.081 1.00 90.81 345 SER A O 1
ATOM 2699 N N . ARG A 1 346 ? -20.763 -3.686 -12.198 1.00 95.31 346 ARG A N 1
ATOM 2700 C CA . ARG A 1 346 ? -20.899 -4.921 -11.410 1.00 95.31 346 ARG A CA 1
ATOM 2701 C C . ARG A 1 346 ? -20.899 -4.676 -9.904 1.00 95.31 346 ARG A C 1
ATOM 2703 O O . ARG A 1 346 ? -20.546 -3.600 -9.427 1.00 95.31 346 ARG A O 1
ATOM 2710 N N . GLN A 1 347 ? -21.231 -5.723 -9.156 1.00 96.94 347 GLN A N 1
ATOM 2711 C CA . GLN A 1 347 ? -21.092 -5.769 -7.706 1.00 96.94 347 GLN A CA 1
ATOM 2712 C C . GLN A 1 347 ? -20.209 -6.956 -7.311 1.00 96.94 347 GLN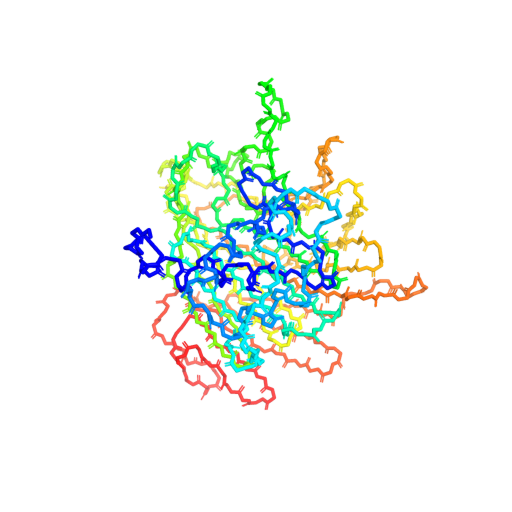 A C 1
ATOM 2714 O O . GLN A 1 347 ? -20.515 -8.097 -7.651 1.00 96.94 347 GLN A O 1
ATOM 2719 N N . ASP A 1 348 ? -19.176 -6.680 -6.525 1.00 97.62 348 ASP A N 1
ATOM 2720 C CA . ASP A 1 348 ? -18.291 -7.679 -5.936 1.00 97.62 348 ASP A CA 1
ATOM 2721 C C . ASP A 1 348 ? -18.651 -7.854 -4.443 1.00 97.62 348 ASP A C 1
ATOM 2723 O O . ASP A 1 348 ? -18.988 -6.892 -3.746 1.00 97.62 348 ASP A O 1
ATOM 2727 N N . THR A 1 349 ? -18.617 -9.086 -3.928 1.00 97.06 349 THR A N 1
ATOM 2728 C CA . THR A 1 349 ? -18.663 -9.364 -2.480 1.00 97.06 349 THR A CA 1
ATOM 2729 C C . THR A 1 349 ? -17.343 -9.982 -2.058 1.00 97.06 349 THR A C 1
ATOM 2731 O O . THR A 1 349 ? -17.011 -11.075 -2.503 1.00 97.06 349 THR A O 1
ATOM 2734 N N . VAL A 1 350 ? -16.597 -9.302 -1.196 1.00 96.31 350 VAL A N 1
ATOM 2735 C CA . VAL A 1 350 ? -15.325 -9.782 -0.655 1.00 96.31 350 VAL A CA 1
ATOM 2736 C C . VAL A 1 350 ? -15.528 -10.153 0.806 1.00 96.31 350 VAL A C 1
ATOM 2738 O O . VAL A 1 350 ? -15.959 -9.328 1.606 1.00 96.31 350 VAL A O 1
ATOM 2741 N N . VAL A 1 351 ? -15.226 -11.393 1.164 1.00 94.81 351 VAL A N 1
ATOM 2742 C CA . VAL A 1 351 ? -15.250 -11.873 2.545 1.00 94.81 351 VAL A CA 1
ATOM 2743 C C . VAL A 1 351 ? -13.814 -12.047 3.011 1.00 94.81 351 VAL A C 1
ATOM 2745 O O . VAL A 1 351 ? -13.064 -12.832 2.438 1.00 94.81 351 VAL A O 1
ATOM 2748 N N . ILE A 1 352 ? -13.433 -11.320 4.055 1.00 94.50 352 ILE A N 1
ATOM 2749 C CA . ILE A 1 352 ? -12.119 -11.396 4.693 1.00 94.50 352 ILE A CA 1
ATOM 2750 C C . ILE A 1 352 ? -12.271 -12.231 5.967 1.00 94.50 352 ILE A C 1
ATOM 2752 O O . ILE A 1 352 ? -13.130 -11.948 6.803 1.00 94.50 352 ILE A O 1
ATOM 2756 N N . ASN A 1 353 ? -11.454 -13.272 6.120 1.00 90.75 353 ASN A N 1
ATOM 2757 C CA . ASN A 1 353 ? -11.409 -14.115 7.315 1.00 90.75 353 ASN A CA 1
ATOM 2758 C C . ASN A 1 353 ? -9.981 -14.165 7.860 1.00 90.75 353 ASN A C 1
ATOM 2760 O O . ASN A 1 353 ? -9.194 -15.035 7.468 1.00 90.75 353 ASN A O 1
ATOM 2764 N N . PRO A 1 354 ? -9.642 -13.271 8.799 1.00 84.25 354 PRO A N 1
ATOM 2765 C CA . PRO A 1 354 ? -8.290 -13.203 9.340 1.00 84.25 354 PRO A CA 1
ATOM 2766 C C . PRO A 1 354 ? -7.840 -14.477 10.067 1.00 84.25 354 PRO A C 1
ATOM 2768 O O . PRO A 1 354 ? -6.645 -14.751 10.161 1.00 84.25 354 PRO A O 1
ATOM 2771 N N . ALA A 1 355 ? -8.786 -15.307 10.527 1.00 78.38 355 ALA A N 1
ATOM 2772 C CA . ALA A 1 355 ? -8.494 -16.567 11.207 1.00 78.38 355 ALA A CA 1
ATOM 2773 C C . ALA A 1 355 ? -8.043 -17.705 10.265 1.00 78.38 355 ALA A C 1
ATOM 2775 O O . ALA A 1 355 ? -7.609 -18.740 10.763 1.00 78.38 355 ALA A O 1
ATOM 2776 N N . ARG A 1 356 ? -8.125 -17.537 8.932 1.00 71.19 356 ARG A N 1
ATOM 2777 C CA . ARG A 1 356 ? -7.552 -18.455 7.915 1.00 71.19 356 ARG A CA 1
ATOM 2778 C C . ARG A 1 356 ? -8.021 -19.922 7.974 1.00 71.19 356 ARG A C 1
ATOM 2780 O O . ARG A 1 356 ? -7.308 -20.805 7.514 1.00 71.19 356 ARG A O 1
ATOM 2787 N N . VAL A 1 357 ? -9.202 -20.199 8.531 1.00 65.62 357 VAL A N 1
ATOM 2788 C CA . VAL A 1 357 ? -9.679 -21.584 8.734 1.00 65.62 357 VAL A CA 1
ATOM 2789 C C . VAL A 1 357 ? -10.369 -22.137 7.481 1.00 65.62 357 VAL A C 1
ATOM 2791 O O . VAL A 1 357 ? -9.886 -23.082 6.873 1.00 65.62 357 VAL A O 1
ATOM 2794 N N . SER A 1 358 ? -11.498 -21.539 7.100 1.00 71.31 358 SER A N 1
ATOM 2795 C CA . SER A 1 358 ? -12.330 -21.889 5.939 1.00 71.31 358 SER A CA 1
ATOM 2796 C C . SER A 1 358 ? -13.525 -20.929 5.888 1.00 71.31 358 SER A C 1
ATOM 2798 O O . SER A 1 358 ? -13.926 -20.381 6.922 1.00 71.31 358 SER A O 1
ATOM 2800 N N . PHE A 1 359 ? -14.133 -20.742 4.721 1.00 73.31 359 PHE A N 1
ATOM 2801 C CA . PHE A 1 359 ? -15.394 -20.026 4.552 1.00 73.31 359 PHE A CA 1
ATOM 2802 C C . PHE A 1 359 ? -16.532 -21.004 4.284 1.00 73.31 359 PHE A C 1
ATOM 2804 O O . PHE A 1 359 ? -16.385 -21.937 3.498 1.00 73.31 359 PHE A O 1
ATOM 2811 N N . ASN A 1 360 ? -17.686 -20.729 4.883 1.00 73.00 360 ASN A N 1
ATOM 2812 C CA . ASN A 1 360 ? -18.979 -21.118 4.341 1.00 73.00 360 ASN A CA 1
ATOM 2813 C C . ASN A 1 360 ? -19.825 -19.846 4.306 1.00 73.00 360 ASN A C 1
ATOM 2815 O O . ASN A 1 360 ? -20.305 -19.389 5.342 1.00 73.00 360 ASN A O 1
ATOM 2819 N N . PHE A 1 361 ? -19.919 -19.225 3.134 1.00 76.81 361 PHE A N 1
ATOM 2820 C CA . PHE A 1 361 ? -20.641 -17.975 2.951 1.00 76.81 361 PHE A CA 1
ATOM 2821 C C . PHE A 1 361 ? -21.697 -18.152 1.866 1.00 76.81 361 PHE A C 1
ATOM 2823 O O . PHE A 1 361 ? -21.382 -18.311 0.689 1.00 76.81 361 PHE A O 1
ATOM 2830 N N . ARG A 1 362 ? -22.973 -18.136 2.274 1.00 79.69 362 ARG A N 1
ATOM 2831 C CA . ARG A 1 362 ? -24.141 -18.253 1.379 1.00 79.69 362 ARG A CA 1
ATOM 2832 C C . ARG A 1 362 ? -24.059 -19.441 0.403 1.00 79.69 362 ARG A C 1
ATOM 2834 O O . ARG A 1 362 ? -24.385 -19.307 -0.771 1.00 79.69 362 ARG A O 1
ATOM 2841 N N . GLY A 1 363 ? -23.617 -20.600 0.894 1.00 75.38 363 GLY A N 1
ATOM 2842 C CA . GLY A 1 363 ? -23.498 -21.827 0.098 1.00 75.38 363 GLY A CA 1
ATOM 2843 C C . GLY A 1 363 ? -22.214 -21.933 -0.730 1.00 75.38 363 GLY A C 1
ATOM 2844 O O . GLY A 1 363 ? -22.003 -22.959 -1.366 1.00 75.38 363 GLY A O 1
ATOM 2845 N N . GLN A 1 364 ? -21.343 -20.919 -0.697 1.00 76.88 364 GLN A N 1
ATOM 2846 C CA . GLN A 1 364 ? -19.993 -20.991 -1.249 1.00 76.88 364 GLN A CA 1
ATOM 2847 C C . GLN A 1 364 ? -19.020 -21.421 -0.149 1.00 76.88 364 GLN A C 1
ATOM 2849 O O . GLN A 1 364 ? -18.952 -20.793 0.913 1.00 76.88 364 GLN A O 1
ATOM 2854 N N . SER A 1 365 ? -18.267 -22.489 -0.403 1.00 71.88 365 SER A N 1
ATOM 2855 C CA . SER A 1 365 ? -17.188 -22.948 0.469 1.00 71.88 365 SER A CA 1
ATOM 2856 C C . SER A 1 365 ? -15.835 -22.600 -0.129 1.00 71.88 365 SER A C 1
ATOM 2858 O O . SER A 1 365 ? -15.642 -22.723 -1.336 1.00 71.88 365 SER A O 1
ATOM 2860 N N . GLY A 1 366 ? -14.891 -22.213 0.716 1.00 72.06 366 GLY A N 1
ATOM 2861 C CA . GLY A 1 366 ? -13.556 -21.831 0.281 1.00 72.06 366 GLY A CA 1
ATOM 2862 C C . GLY A 1 366 ? -12.541 -21.953 1.400 1.00 72.06 366 GLY A C 1
ATOM 2863 O O . GLY A 1 366 ? -12.905 -21.981 2.574 1.00 72.06 366 GLY A O 1
ATOM 2864 N N . ASN A 1 367 ? -11.267 -21.974 1.040 1.00 76.06 367 ASN A N 1
ATOM 2865 C CA . ASN A 1 367 ? -10.160 -21.953 1.987 1.00 76.06 367 ASN A CA 1
ATOM 2866 C C . ASN A 1 367 ? -9.336 -20.679 1.793 1.00 76.06 367 ASN A C 1
ATOM 2868 O O . ASN A 1 367 ? -9.350 -20.071 0.723 1.00 76.06 367 ASN A O 1
ATOM 2872 N N . GLY A 1 368 ? -8.598 -20.294 2.831 1.00 82.94 368 GLY A N 1
ATOM 2873 C CA . GLY A 1 368 ? -7.711 -19.135 2.798 1.00 82.94 368 GLY A CA 1
ATOM 2874 C C . GLY A 1 368 ? -8.278 -17.896 3.501 1.00 82.94 368 GLY A C 1
ATOM 2875 O O . GLY A 1 368 ? -9.298 -17.971 4.188 1.00 82.94 368 GLY A O 1
ATOM 2876 N N . PRO A 1 369 ? -7.579 -16.755 3.393 1.00 89.81 369 PRO A N 1
ATOM 2877 C CA . PRO A 1 369 ? -7.906 -15.539 4.136 1.00 89.81 369 PRO A CA 1
ATOM 2878 C C . PRO A 1 369 ? -8.960 -14.661 3.453 1.00 89.81 369 PRO A C 1
ATOM 2880 O O . PRO A 1 369 ? -9.503 -13.764 4.098 1.00 89.81 369 P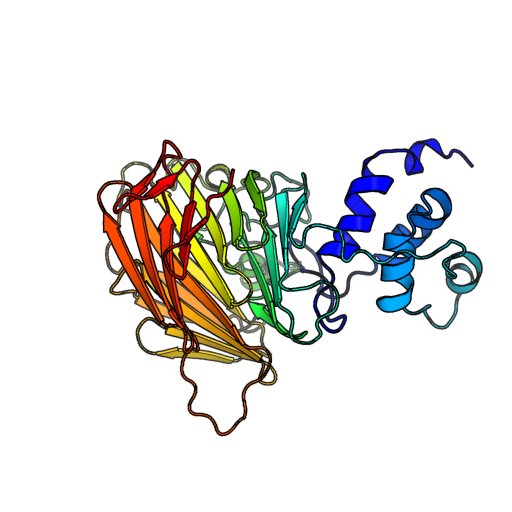RO A O 1
ATOM 2883 N N . VAL A 1 370 ? -9.251 -14.894 2.167 1.00 93.25 370 VAL A N 1
ATOM 2884 C CA . VAL A 1 370 ? -10.163 -14.068 1.362 1.00 93.25 370 VAL A CA 1
ATOM 2885 C C . VAL A 1 370 ? -10.989 -14.930 0.406 1.00 93.25 370 VAL A C 1
ATOM 2887 O O . VAL A 1 370 ? -10.463 -15.848 -0.223 1.00 93.25 370 VAL A O 1
ATOM 2890 N N . LEU A 1 371 ? -12.269 -14.588 0.274 1.00 93.31 371 LEU A N 1
ATOM 2891 C CA . LEU A 1 371 ? -13.200 -15.098 -0.730 1.00 93.31 371 LEU A CA 1
ATOM 2892 C C . LEU A 1 371 ? -13.782 -13.914 -1.513 1.00 93.31 371 LEU A C 1
ATOM 2894 O O . LEU A 1 371 ? -14.403 -13.034 -0.923 1.00 93.31 371 LEU A O 1
ATOM 2898 N N . LEU A 1 372 ? -13.619 -13.902 -2.833 1.00 94.62 372 LEU A N 1
ATOM 2899 C CA . LEU A 1 372 ? -14.296 -12.971 -3.738 1.00 94.62 372 LEU A CA 1
ATOM 2900 C C . LEU A 1 372 ? -15.477 -13.683 -4.397 1.00 94.62 372 LEU A C 1
ATOM 2902 O O . LEU A 1 372 ? -15.323 -14.766 -4.950 1.00 94.62 372 LEU A O 1
ATOM 2906 N N . ILE A 1 373 ? -16.647 -13.056 -4.387 1.00 94.50 373 ILE A N 1
ATOM 2907 C CA . ILE A 1 373 ? -17.814 -13.478 -5.154 1.00 94.50 373 ILE A CA 1
ATOM 2908 C C . ILE A 1 373 ? -18.127 -12.391 -6.177 1.00 94.50 373 ILE A C 1
ATOM 2910 O O . ILE A 1 373 ? -18.438 -11.259 -5.802 1.00 94.50 373 ILE A O 1
ATOM 2914 N N . ARG A 1 374 ? -18.069 -12.755 -7.457 1.00 93.62 374 ARG A N 1
ATOM 2915 C CA . ARG A 1 374 ? -18.352 -11.885 -8.605 1.00 93.62 374 ARG A CA 1
ATOM 2916 C C . ARG A 1 374 ? -19.221 -12.645 -9.593 1.00 93.62 374 ARG A C 1
ATOM 2918 O O . ARG A 1 374 ? -18.900 -13.777 -9.943 1.00 93.62 374 ARG A O 1
ATOM 2925 N N . ASP A 1 375 ? -20.336 -12.046 -10.004 1.00 89.88 375 ASP A N 1
ATOM 2926 C CA . ASP A 1 375 ? -21.271 -12.630 -10.979 1.00 89.88 375 ASP A CA 1
ATOM 2927 C C . ASP A 1 375 ? -21.690 -14.078 -10.639 1.00 89.88 375 ASP A C 1
ATOM 2929 O O . ASP A 1 375 ? -21.787 -14.953 -11.498 1.00 89.88 375 ASP A O 1
ATOM 2933 N N . GLY A 1 376 ? -21.889 -14.354 -9.344 1.00 86.25 376 GLY A N 1
ATOM 2934 C CA . GLY A 1 376 ? -22.268 -15.674 -8.826 1.00 86.25 376 GLY A CA 1
ATOM 2935 C C . GLY A 1 376 ? -21.136 -16.708 -8.755 1.00 86.25 376 GLY A C 1
ATOM 2936 O O . GLY A 1 376 ? -21.368 -17.812 -8.264 1.00 86.25 376 GLY A O 1
ATOM 2937 N N . LYS A 1 377 ? -19.918 -16.370 -9.195 1.00 90.62 377 LYS A N 1
ATOM 2938 C CA . LYS A 1 377 ? -18.726 -17.223 -9.096 1.00 90.62 377 LYS A CA 1
ATOM 2939 C C . LYS A 1 377 ? -17.903 -16.864 -7.866 1.00 90.62 377 LYS A C 1
ATOM 2941 O O . LYS A 1 377 ? -17.752 -15.687 -7.548 1.00 90.62 377 LYS A O 1
ATOM 2946 N N . ALA A 1 378 ? -17.375 -17.883 -7.196 1.00 90.94 378 ALA A N 1
ATOM 2947 C CA . ALA A 1 378 ? -16.491 -17.755 -6.046 1.00 90.94 378 ALA A CA 1
ATOM 2948 C C . ALA A 1 378 ? -15.025 -17.937 -6.462 1.00 90.94 378 ALA A C 1
ATOM 2950 O O . ALA A 1 378 ? -14.698 -18.867 -7.195 1.00 90.94 378 ALA A O 1
ATOM 2951 N N . TYR A 1 379 ? -14.159 -17.069 -5.950 1.00 91.00 379 TYR A N 1
ATOM 2952 C CA . TYR A 1 379 ? -12.719 -17.061 -6.176 1.00 91.00 379 TYR A CA 1
ATOM 2953 C C . TYR A 1 379 ? -12.009 -17.020 -4.825 1.00 91.00 379 TYR A C 1
ATOM 2955 O O . TYR A 1 379 ? -12.318 -16.181 -3.974 1.00 91.00 379 TYR A O 1
ATOM 2963 N N . THR A 1 380 ? -11.065 -17.930 -4.617 1.00 84.81 380 THR A N 1
ATOM 2964 C CA . THR A 1 380 ? -10.316 -18.076 -3.363 1.00 84.81 380 THR A CA 1
ATOM 2965 C C . THR A 1 380 ? -8.830 -18.165 -3.651 1.00 84.81 380 THR A C 1
ATOM 2967 O O . THR A 1 380 ? -8.439 -18.642 -4.710 1.00 84.81 380 THR A O 1
ATOM 2970 N N . GLY A 1 381 ? -8.005 -17.746 -2.697 1.00 66.31 381 GLY A N 1
ATOM 2971 C CA . GLY A 1 381 ? -6.548 -17.732 -2.829 1.00 66.31 381 GLY A CA 1
ATOM 2972 C C . GLY A 1 381 ? -5.827 -19.049 -2.567 1.00 66.31 381 GLY A C 1
ATOM 2973 O O . GLY A 1 381 ? -4.834 -19.020 -1.845 1.00 66.31 381 GLY A O 1
ATOM 2974 N N . GLN A 1 382 ? -6.334 -20.180 -3.070 1.00 57.69 382 GLN A N 1
ATOM 2975 C CA . GLN A 1 382 ? -5.610 -21.461 -3.029 1.00 57.69 382 GLN A CA 1
ATOM 2976 C C . GLN A 1 382 ? -5.012 -21.811 -4.381 1.00 57.69 382 GLN A C 1
ATOM 2978 O O . GLN A 1 382 ? -5.741 -21.663 -5.387 1.00 57.69 382 GLN A O 1
#

Secondary structure (DSSP, 8-state):
---HHHHSHIIIIIHHHHHHHHPPGGG------SS--SS---HHHHHHHHHHH--HHHHHHHHHH-PPPS--HHHHHS-S--S-----TTS-S-EE-TTSEEEEES-TT-TT-EEEEEE------TT--S-TTEEEEEETTEEEE----S--SSSSHHHHHHHSGGGSSSEEETTB---STT--EEEEEEE-SSEEEEEEE-GGGS-TTT-SEEEEEEEEETTTEEEEEEEEE-SSS-B-EEEEEE--TTSEEEEETTEEEEEETTEEEEEEEEESSS-EEEEEEETTTEEEEEEE-SS-BSEEEEEEEEEEES---TTS----SEEEEEEEETTEEEEEEEESS-EEEEEE-TT-S-EEETTEEE-SSEEEEETTEEEE--